Protein AF-Q0CJL5-F1 (afdb_monomer_lite)

InterPro domains:
  IPR007529 Zinc finger, HIT-type [PF04438] (256-285)
  IPR007529 Zinc finger, HIT-type [PS51083] (259-293)
  IPR023296 Glycosyl hydrolase, five-bladed beta-propeller domain superfamily [SSF75005] (36-235)
  IPR051639 Box C/D snoRNA [PTHR13483] (256-592)
  IPR057721 BCD1, alpha/beta domain [PF25790] (390-562)

Foldseek 3Di:
DPQLADPQLCQQFDWDFDWDAPVPPVDDTHTDGTDGGTRWDQWDWDQQPLVLKIKIKTWDADDDRDPHRHHDDDWIWIWIWIGNPVPDIDHIQTAGTNWAQWAKDAPADPVRSFQKMWIATFQRFIWIASHPNDNTDTQARQDPCVVPVQSGWHNWHWDAALLRKIKIKTQGQNCVVVVAQWQQGIFMWIASHSNDPIDDDPVRRDGGQKDQDPVRDIFGWSHFGNWDFDADPPRNRHGPDIDTPDTHGDDPPDCVQAQSQPSPHGFDDAQQDPRHTHNDPVSVVVCCVSVVNPSDHDLPDDDDPVRCPDPVNVVSVVCVVVVVVVVVVVVVVVCVVVVPPDPPDDPPPVVPPDDDDDDDDDDDDDDDDDDDDDDDDDDDDDVFVVLQVVQCVVLQFAEAEDDPPDPLNVLWPWTQDVVVRFTWFWEWEQEAVRDTDTDTDTQQDFQLRVVCVRPPDDPVVVVVVVVVPDDDDDDDDDDDDDDDDDDDDDDDDDDDDDDDDDDDDDDADDDPLKWKWWWAPDAPDPATETETDHRRDGNSRVRHNGYDYSGIYMYIHNDDPVRLVPPPPDRNHHYPVRSVVPDDDDDDDDDDDDDDDDDDDDDDDDDDDDDDDPVVVVVVVVCVVVDDDPPDDDDD

Organism: Aspergillus terreus (strain NIH 2624 / FGSC A1156) (NCBI:txid341663)

Secondary structure (DSSP, 8-state):
-TT---TTT-GGG--EEEEE-SS-TT---EEEEEEE-SS-EEEEEEEETTTTEEEEEEE-------SS--------EEEEEEESSSSS-PPPEEEEES----EEEE---SSS----EEEE-GGG-EEEESSTT---EEEE----TTT-GGG-EEEEEEEE-TTS-EEEEEEE-HHHHTT---SEEEEEEEESSTTS--B--GGGEEEESEEE-TTS-EEEEEEEEEEEEEEPTTTT--EEEEEEEEEEE--SS-TTTS-TTTSSS---EE-TTT--EESSHHHHHHHHHHTT------TT----HHHHSSHHHHHHHHHHHHHHHHHHHHHHHHHHHTT---------GGGGT-------------------------S---TTHHHHHHHHHHTT-EEEPPPTTSHHHHH---EEETTTTEEEEEEEEE-TTS-EEEEEEETTSBHHHHHHHHSPPPHHHHHHHHHTSPPP-----------------------------------PPPBTTBEEEEEE-S-SSSSPEEEEE-TTSBHHHHHTT-EEESS-EEEEESS-HHHHHH--SS-SSEEHHHHHHTS-S-----------------------------HHHHHHHHHHHHHS--------

pLDDT: mean 71.5, std 22.48, range [20.83, 97.31]

Structure (mmCIF, N/CA/C/O backbone):
data_AF-Q0CJL5-F1
#
_entry.id   AF-Q0CJL5-F1
#
loop_
_atom_site.group_PDB
_atom_site.id
_atom_site.type_symbol
_atom_site.label_atom_id
_atom_site.label_alt_id
_atom_site.label_comp_id
_atom_site.label_asym_id
_atom_site.label_entity_id
_atom_site.label_seq_id
_atom_site.pdbx_PDB_ins_code
_atom_site.Cartn_x
_atom_site.Cartn_y
_atom_site.Cartn_z
_atom_site.occupancy
_atom_site.B_iso_or_equiv
_atom_site.auth_seq_id
_atom_site.auth_comp_id
_atom_site.auth_asym_id
_atom_site.auth_atom_id
_atom_site.pdbx_PDB_model_num
ATOM 1 N N . MET A 1 1 ? -2.008 -8.808 5.522 1.00 45.69 1 MET A N 1
ATOM 2 C CA . MET A 1 1 ? -0.853 -8.377 6.354 1.00 45.69 1 MET A CA 1
ATOM 3 C C . MET A 1 1 ? -1.007 -9.098 7.677 1.00 45.69 1 MET A C 1
ATOM 5 O O . MET A 1 1 ? -1.570 -8.549 8.622 1.00 45.69 1 MET A O 1
ATOM 9 N N . ASP A 1 2 ? -0.585 -10.354 7.713 1.00 40.59 2 ASP A N 1
ATOM 10 C CA . ASP A 1 2 ? -1.147 -11.315 8.670 1.00 40.59 2 ASP A CA 1
ATOM 11 C C . ASP A 1 2 ? -0.341 -11.396 9.975 1.00 40.59 2 ASP A C 1
ATOM 13 O O . ASP A 1 2 ? -0.806 -11.956 10.961 1.00 40.59 2 ASP A O 1
ATOM 17 N N . HIS A 1 3 ? 0.804 -10.704 10.034 1.00 54.88 3 HIS A N 1
ATOM 18 C CA . HIS A 1 3 ? 1.710 -10.699 11.190 1.00 54.88 3 HIS A CA 1
ATOM 19 C C . HIS A 1 3 ? 1.765 -9.367 11.960 1.00 54.88 3 HIS A C 1
ATOM 21 O O . HIS A 1 3 ? 2.453 -9.271 12.970 1.00 54.88 3 HIS A O 1
ATOM 27 N N . GLY A 1 4 ? 1.059 -8.316 11.516 1.00 57.66 4 GLY A N 1
ATOM 28 C CA . GLY A 1 4 ? 0.970 -7.041 12.253 1.00 57.66 4 GLY A CA 1
ATOM 29 C C . GLY A 1 4 ? 2.300 -6.294 12.459 1.00 57.66 4 GLY A C 1
ATOM 30 O O . GLY A 1 4 ? 2.376 -5.392 13.294 1.00 57.66 4 GLY A O 1
ATOM 31 N N . CYS A 1 5 ? 3.353 -6.652 11.723 1.00 63.22 5 CYS A N 1
ATOM 32 C CA . CYS A 1 5 ? 4.668 -6.038 11.860 1.00 63.22 5 CYS A CA 1
ATOM 33 C C . CYS A 1 5 ? 4.695 -4.632 11.253 1.00 63.22 5 CYS A C 1
ATOM 35 O O . CYS A 1 5 ? 4.349 -4.434 10.091 1.00 63.22 5 CYS A O 1
ATOM 37 N N . GLY A 1 6 ? 5.145 -3.646 12.035 1.00 64.44 6 GLY A N 1
ATOM 38 C CA . GLY A 1 6 ? 5.397 -2.296 11.527 1.00 64.44 6 GLY A CA 1
ATOM 39 C C . GLY A 1 6 ? 6.605 -2.233 10.580 1.00 64.44 6 GLY A C 1
ATOM 40 O O . GLY A 1 6 ? 7.372 -3.190 10.453 1.00 64.44 6 GLY A O 1
ATOM 41 N N . LEU A 1 7 ? 6.842 -1.058 9.983 1.00 67.75 7 LEU A N 1
ATOM 42 C CA . LEU A 1 7 ? 7.965 -0.780 9.064 1.00 67.75 7 LEU A CA 1
ATOM 43 C C . LEU A 1 7 ? 9.369 -1.017 9.652 1.00 67.75 7 LEU A C 1
ATOM 45 O O . LEU A 1 7 ? 10.355 -0.923 8.932 1.00 67.75 7 LEU A O 1
ATOM 49 N N . SER A 1 8 ? 9.512 -1.295 10.945 1.00 65.81 8 SER A N 1
ATOM 50 C CA . SER A 1 8 ? 10.792 -1.706 11.527 1.00 65.81 8 SER A CA 1
ATOM 51 C C . SER A 1 8 ? 11.065 -3.198 11.322 1.00 65.81 8 SER A C 1
ATOM 53 O O . SER A 1 8 ? 12.213 -3.572 11.104 1.00 65.81 8 SER A O 1
ATOM 55 N N . GLY A 1 9 ? 10.029 -4.041 11.337 1.00 71.50 9 GLY A N 1
ATOM 56 C CA . GLY A 1 9 ? 10.121 -5.501 11.245 1.00 71.50 9 GLY A CA 1
ATOM 57 C C . GLY A 1 9 ? 9.630 -6.084 9.922 1.00 71.50 9 GLY A C 1
ATOM 58 O O . GLY A 1 9 ? 9.471 -7.288 9.842 1.00 71.50 9 GLY A O 1
ATOM 59 N N . TRP A 1 10 ? 9.364 -5.261 8.904 1.00 77.00 10 TRP A N 1
ATOM 60 C CA . TRP A 1 10 ? 8.686 -5.676 7.666 1.00 77.00 10 TRP A CA 1
ATOM 61 C C . TRP A 1 10 ? 9.456 -6.677 6.803 1.00 77.00 10 TRP A C 1
ATOM 63 O O . TRP A 1 10 ? 8.829 -7.449 6.089 1.00 77.00 10 TRP A O 1
ATOM 73 N N . ARG A 1 11 ? 10.796 -6.649 6.836 1.00 77.00 11 ARG A N 1
ATOM 74 C CA . ARG A 1 11 ? 11.643 -7.369 5.870 1.00 77.00 11 ARG A CA 1
ATOM 75 C C . ARG A 1 11 ? 11.265 -8.852 5.721 1.00 77.00 11 ARG A C 1
ATOM 77 O O . ARG A 1 11 ? 11.032 -9.264 4.593 1.00 77.00 11 ARG A O 1
ATOM 84 N N . PRO A 1 12 ? 11.135 -9.650 6.796 1.00 80.50 12 PRO A N 1
ATOM 85 C CA . PRO A 1 12 ? 10.733 -11.054 6.672 1.00 80.50 12 PRO A CA 1
ATOM 86 C C . PRO A 1 12 ? 9.325 -11.299 6.177 1.00 80.50 12 PRO A C 1
ATOM 88 O O . PRO A 1 12 ? 9.063 -12.348 5.603 1.00 80.50 12 PRO A O 1
ATOM 91 N N . PHE A 1 13 ? 8.454 -10.312 6.324 1.00 82.00 13 PHE A N 1
ATOM 92 C CA . PHE A 1 13 ? 7.032 -10.435 6.044 1.00 82.00 13 PHE A CA 1
ATOM 93 C C . PHE A 1 13 ? 6.619 -9.677 4.781 1.00 82.00 13 PHE A C 1
ATOM 95 O O . PHE A 1 13 ? 5.427 -9.472 4.564 1.00 82.00 13 PHE A O 1
ATOM 102 N N . SER A 1 14 ? 7.570 -9.217 3.960 1.00 85.94 14 SER A N 1
ATOM 103 C CA . SER A 1 14 ? 7.225 -8.583 2.691 1.00 85.94 14 SER A CA 1
ATOM 104 C C . SER A 1 14 ? 6.717 -9.628 1.706 1.00 85.94 14 SER A C 1
ATOM 106 O O . SER A 1 14 ? 7.331 -10.683 1.542 1.00 85.94 14 SER A O 1
ATOM 108 N N . THR A 1 15 ? 5.600 -9.326 1.058 1.00 88.38 15 THR A N 1
ATOM 109 C CA . THR A 1 15 ? 4.964 -10.214 0.089 1.00 88.38 15 THR A CA 1
ATOM 110 C C . THR A 1 15 ? 4.703 -9.471 -1.211 1.00 88.38 15 THR A C 1
ATOM 112 O O . THR A 1 15 ? 4.544 -8.246 -1.236 1.00 88.38 15 THR A O 1
ATOM 115 N N . VAL A 1 16 ? 4.649 -10.222 -2.305 1.00 91.25 16 VAL A N 1
ATOM 116 C CA . VAL A 1 16 ? 4.180 -9.729 -3.597 1.00 91.25 16 VAL A CA 1
ATOM 117 C C . VAL A 1 16 ? 2.760 -10.224 -3.797 1.00 91.25 16 VAL A C 1
ATOM 119 O O . VAL A 1 16 ? 2.504 -11.427 -3.840 1.00 91.25 16 VAL A O 1
ATOM 122 N N . ILE A 1 17 ? 1.835 -9.279 -3.934 1.00 92.56 17 ILE A N 1
ATOM 123 C CA . ILE A 1 17 ? 0.423 -9.552 -4.192 1.00 92.56 17 ILE A CA 1
ATOM 124 C C . ILE A 1 17 ? 0.040 -9.117 -5.603 1.00 92.56 17 ILE A C 1
ATOM 126 O O . ILE A 1 17 ? 0.628 -8.203 -6.182 1.00 92.56 17 ILE A O 1
ATOM 130 N N . ARG A 1 18 ? -0.999 -9.752 -6.131 1.00 92.69 18 ARG A N 1
ATOM 131 C CA . ARG A 1 18 ? -1.664 -9.400 -7.377 1.00 92.69 18 ARG A CA 1
ATOM 132 C C . ARG A 1 18 ? -3.019 -8.793 -7.050 1.00 92.69 18 ARG A C 1
ATOM 134 O O . ARG A 1 18 ? -3.823 -9.402 -6.341 1.00 92.69 18 ARG A O 1
ATOM 141 N N . ALA A 1 19 ? -3.274 -7.610 -7.591 1.00 92.38 19 ALA A N 1
ATOM 142 C CA . ALA A 1 19 ? -4.574 -6.959 -7.550 1.00 92.38 19 ALA A CA 1
ATOM 143 C C . ALA A 1 19 ? -5.069 -6.720 -8.982 1.00 92.38 19 ALA A C 1
ATOM 145 O O . ALA A 1 19 ? -4.272 -6.512 -9.894 1.00 92.38 19 ALA A O 1
ATOM 146 N N . GLU A 1 20 ? -6.380 -6.787 -9.188 1.00 93.00 20 GLU A N 1
ATOM 147 C CA . GLU A 1 20 ? -7.023 -6.633 -10.496 1.00 93.00 20 GLU A CA 1
ATOM 148 C C . GLU A 1 20 ? -7.969 -5.428 -10.479 1.00 93.00 20 GLU A C 1
ATOM 150 O O . GLU A 1 20 ? -8.647 -5.188 -9.483 1.00 93.00 20 GLU A O 1
ATOM 155 N N . SER A 1 21 ? -8.055 -4.694 -11.589 1.00 91.38 21 SER A N 1
ATOM 156 C CA . SER A 1 21 ? -9.087 -3.676 -11.803 1.00 91.38 21 SER A CA 1
ATOM 157 C C . SER A 1 21 ? -9.862 -3.963 -13.085 1.00 91.38 21 SER A C 1
ATOM 159 O O . SER A 1 21 ? -9.279 -4.354 -14.095 1.00 91.38 21 SER A O 1
ATOM 161 N N . ARG A 1 22 ? -11.185 -3.759 -13.049 1.00 89.69 22 ARG A N 1
ATOM 162 C CA . ARG A 1 22 ? -12.081 -3.907 -14.214 1.00 89.69 22 ARG A CA 1
ATOM 163 C C . ARG A 1 22 ? -12.378 -2.584 -14.922 1.00 89.69 22 ARG A C 1
ATOM 165 O O . ARG A 1 22 ? -12.936 -2.594 -16.010 1.00 89.69 22 ARG A O 1
ATOM 172 N N . THR A 1 23 ? -12.015 -1.463 -14.308 1.00 88.00 23 THR A N 1
ATOM 173 C CA . THR A 1 23 ? -12.278 -0.094 -14.784 1.00 88.00 23 THR A CA 1
ATOM 174 C C . THR A 1 23 ? -11.046 0.547 -15.430 1.00 88.00 23 THR A C 1
ATOM 176 O O . THR A 1 23 ? -11.072 1.723 -15.785 1.00 88.00 23 THR A O 1
ATOM 179 N N . GLY A 1 24 ? -9.971 -0.229 -15.610 1.00 85.31 24 GLY A N 1
ATOM 180 C CA . GLY A 1 24 ? -8.719 0.203 -16.227 1.00 85.31 24 GLY A CA 1
ATOM 181 C C . GLY A 1 24 ? -7.622 0.553 -15.210 1.00 85.31 24 GLY A C 1
ATOM 182 O O . GLY A 1 24 ? -7.770 0.304 -14.013 1.00 85.31 24 GLY A O 1
ATOM 183 N N . PRO A 1 25 ? -6.505 1.148 -15.665 1.00 83.19 25 PRO A N 1
ATOM 184 C CA . PRO A 1 25 ? -5.315 1.388 -14.839 1.00 83.19 25 PRO A CA 1
ATOM 185 C C . PRO A 1 25 ? -5.529 2.396 -13.696 1.00 83.19 25 PRO A C 1
ATOM 187 O O . PRO A 1 25 ? -4.727 2.467 -12.767 1.00 83.19 25 PRO A O 1
ATOM 190 N N . ARG A 1 26 ? -6.625 3.166 -13.716 1.00 82.31 26 ARG A N 1
ATOM 191 C CA . ARG A 1 26 ? -6.980 4.100 -12.634 1.00 82.31 26 ARG A CA 1
ATOM 192 C C . ARG A 1 26 ? -7.555 3.410 -11.394 1.00 82.31 26 ARG A C 1
ATOM 194 O O . ARG A 1 26 ? -7.706 4.059 -10.362 1.00 82.31 26 ARG A O 1
ATOM 201 N N . GLY A 1 27 ? -7.881 2.121 -11.474 1.00 86.06 27 GLY A N 1
ATOM 202 C CA . GLY A 1 27 ? -8.575 1.427 -10.397 1.00 86.06 27 GLY A CA 1
ATOM 203 C C . GLY A 1 27 ? -10.081 1.741 -10.355 1.00 86.06 27 GLY A C 1
ATOM 204 O O . GLY A 1 27 ? -10.611 2.364 -11.281 1.00 86.06 27 GLY A O 1
ATOM 205 N N . PRO A 1 28 ? -10.795 1.307 -9.299 1.00 90.25 28 PRO A N 1
ATOM 206 C CA . PRO A 1 28 ? -10.258 0.675 -8.094 1.00 90.25 28 PRO A CA 1
ATOM 207 C C . PRO A 1 28 ? -9.679 -0.718 -8.363 1.00 90.25 28 PRO A C 1
ATOM 209 O O . PRO A 1 28 ? -10.135 -1.435 -9.255 1.00 90.25 28 PRO A O 1
ATOM 212 N N . TYR A 1 29 ? -8.664 -1.087 -7.583 1.00 89.50 29 TYR A N 1
ATOM 213 C CA . TYR A 1 29 ? -8.045 -2.409 -7.615 1.00 89.50 29 TYR A CA 1
ATOM 214 C C . TYR A 1 29 ? -8.596 -3.270 -6.480 1.00 89.50 29 TYR A C 1
ATOM 216 O O . TYR A 1 29 ? -8.652 -2.839 -5.329 1.00 89.50 29 TYR A O 1
ATOM 224 N N . THR A 1 30 ? -8.970 -4.503 -6.795 1.00 92.75 30 THR A N 1
ATOM 225 C CA . THR A 1 30 ? -9.369 -5.519 -5.823 1.00 92.75 30 THR A CA 1
ATOM 226 C C . THR A 1 30 ? -8.252 -6.532 -5.658 1.00 92.75 30 THR A C 1
ATOM 228 O O . THR A 1 30 ? -7.686 -6.999 -6.649 1.00 92.75 30 THR A O 1
ATOM 231 N N . TRP A 1 31 ? -7.944 -6.891 -4.414 1.00 93.75 31 TRP A N 1
ATOM 232 C CA . TRP A 1 31 ? -7.005 -7.971 -4.122 1.00 93.75 31 TRP A CA 1
ATOM 233 C C . TRP A 1 31 ? -7.449 -9.266 -4.816 1.00 93.75 31 TRP A C 1
ATOM 235 O O . TRP A 1 31 ? -8.632 -9.602 -4.778 1.00 93.75 31 TRP A O 1
ATOM 245 N N . ALA A 1 32 ? -6.511 -9.973 -5.450 1.00 92.69 32 ALA A N 1
ATOM 246 C CA . ALA A 1 32 ? -6.804 -11.193 -6.195 1.00 92.69 32 ALA A CA 1
ATOM 247 C C . ALA A 1 32 ? -6.015 -12.410 -5.698 1.00 92.69 32 ALA A C 1
ATOM 249 O O . ALA A 1 32 ? -6.575 -13.501 -5.635 1.00 92.69 32 ALA A O 1
ATOM 250 N N . GLN A 1 33 ? -4.720 -12.258 -5.403 1.00 93.62 33 GLN A N 1
ATOM 251 C CA . GLN A 1 33 ? -3.853 -13.387 -5.051 1.00 93.62 33 GLN A CA 1
ATOM 252 C C . GLN A 1 33 ? -2.572 -12.922 -4.344 1.00 93.62 33 GLN A C 1
ATOM 254 O O . GLN A 1 33 ? -2.042 -11.861 -4.666 1.00 93.62 33 GLN A O 1
ATOM 259 N N . GLU A 1 34 ? -2.029 -13.736 -3.439 1.00 92.25 34 GLU A N 1
ATOM 260 C CA . GLU A 1 34 ? -0.633 -13.633 -2.995 1.00 92.25 34 GLU A CA 1
ATOM 261 C C . GLU A 1 34 ? 0.256 -14.504 -3.895 1.00 92.25 34 GLU A C 1
ATOM 263 O O . GLU A 1 34 ? -0.033 -15.684 -4.083 1.00 92.25 34 GLU A O 1
ATOM 268 N N . LEU A 1 35 ? 1.283 -13.910 -4.512 1.00 91.56 35 LEU A N 1
ATOM 269 C CA . LEU A 1 35 ? 2.142 -14.587 -5.492 1.00 91.56 35 LEU A CA 1
ATOM 270 C C . LEU A 1 35 ? 3.412 -15.142 -4.857 1.00 91.56 35 LEU A C 1
ATOM 272 O O . LEU A 1 35 ? 3.743 -16.302 -5.065 1.00 91.56 35 LEU A O 1
ATOM 276 N N . PHE A 1 36 ? 4.105 -14.304 -4.089 1.00 90.50 36 PHE A N 1
ATOM 277 C CA . PHE A 1 36 ? 5.333 -14.677 -3.398 1.00 90.50 36 PHE A CA 1
ATOM 278 C C . PHE A 1 36 ? 5.243 -14.191 -1.957 1.00 90.50 36 PHE A C 1
ATOM 280 O O . PHE A 1 36 ? 5.143 -12.983 -1.704 1.00 90.50 36 PHE A O 1
ATOM 287 N N . SER A 1 37 ? 5.252 -15.131 -1.019 1.00 84.56 37 SER A N 1
ATOM 288 C CA . SER A 1 37 ? 5.263 -14.856 0.416 1.00 84.56 37 SER A CA 1
ATOM 289 C C . SER A 1 37 ? 6.682 -14.545 0.885 1.00 84.56 37 SER A C 1
ATOM 291 O O . SER A 1 37 ? 7.636 -14.954 0.242 1.00 84.56 37 SER A O 1
ATOM 293 N N . THR A 1 38 ? 6.836 -13.878 2.028 1.00 84.19 38 THR A N 1
ATOM 294 C CA . THR A 1 38 ? 8.098 -13.742 2.792 1.00 84.19 38 THR A CA 1
ATOM 295 C C . THR A 1 38 ? 9.334 -13.199 2.040 1.00 84.19 38 THR A C 1
ATOM 297 O O . THR A 1 38 ? 9.923 -13.858 1.197 1.00 84.19 38 THR A O 1
ATOM 300 N N . PHE A 1 39 ? 9.804 -12.004 2.414 1.00 86.06 39 PHE A N 1
ATOM 301 C CA . PHE A 1 39 ? 10.979 -11.301 1.852 1.00 86.06 39 PHE A CA 1
ATOM 302 C C . PHE A 1 39 ? 10.972 -11.006 0.345 1.00 86.06 39 PHE A C 1
ATOM 304 O O . PHE A 1 39 ? 11.999 -10.641 -0.215 1.00 86.06 39 PHE A O 1
ATOM 311 N N . HIS A 1 40 ? 9.808 -10.989 -0.297 1.00 89.56 40 HIS A N 1
ATOM 312 C CA . HIS A 1 40 ? 9.678 -10.519 -1.677 1.00 89.56 40 HIS A CA 1
ATOM 313 C C . HIS A 1 40 ? 9.211 -9.064 -1.723 1.00 89.56 40 HIS A C 1
ATOM 315 O O . HIS A 1 40 ? 8.234 -8.705 -1.063 1.00 89.56 40 HIS A O 1
ATOM 321 N N . HIS A 1 41 ? 9.924 -8.194 -2.447 1.00 88.69 41 HIS A N 1
ATOM 322 C CA . HIS A 1 41 ? 9.569 -6.774 -2.547 1.00 88.69 41 HIS A CA 1
ATOM 323 C C . HIS A 1 41 ? 10.052 -6.103 -3.837 1.00 88.69 41 HIS A C 1
ATOM 325 O O . HIS A 1 41 ? 10.935 -6.599 -4.530 1.00 88.69 41 HIS A O 1
ATOM 331 N N . ASN A 1 42 ? 9.464 -4.939 -4.132 1.00 90.06 42 ASN A N 1
ATOM 332 C CA . ASN A 1 42 ? 9.738 -4.128 -5.322 1.00 90.06 42 ASN A CA 1
ATOM 333 C C . ASN A 1 42 ? 9.609 -4.911 -6.651 1.00 90.06 42 ASN A C 1
ATOM 335 O O . ASN A 1 42 ? 10.582 -5.008 -7.401 1.00 90.06 42 ASN A O 1
ATOM 339 N N . PRO A 1 43 ? 8.442 -5.529 -6.930 1.00 92.50 43 PRO A N 1
ATOM 340 C CA . PRO A 1 43 ? 8.244 -6.265 -8.168 1.00 92.50 43 PRO A CA 1
ATOM 341 C C . PRO A 1 43 ? 8.143 -5.322 -9.375 1.00 92.50 43 PRO A C 1
ATOM 343 O O . PRO A 1 43 ? 7.459 -4.291 -9.350 1.00 92.50 43 PRO A O 1
ATOM 346 N N . THR A 1 44 ? 8.773 -5.733 -10.470 1.00 91.75 44 THR A N 1
ATOM 347 C CA . THR A 1 44 ? 8.607 -5.162 -11.806 1.00 91.75 44 THR A CA 1
ATOM 348 C C . THR A 1 44 ? 8.260 -6.272 -12.787 1.00 91.75 44 THR A C 1
ATOM 350 O O . THR A 1 44 ? 8.872 -7.339 -12.759 1.00 91.75 44 THR A O 1
ATOM 353 N N . VAL A 1 45 ? 7.256 -6.049 -13.633 1.00 93.25 45 VAL A N 1
ATOM 354 C CA . VAL A 1 45 ? 6.770 -7.042 -14.598 1.00 93.25 45 VAL A CA 1
ATOM 355 C C . VAL A 1 45 ? 6.961 -6.502 -16.003 1.00 93.25 45 VAL A C 1
ATOM 357 O O . VAL A 1 45 ? 6.549 -5.385 -16.301 1.00 93.25 45 VAL A O 1
ATOM 360 N N . VAL A 1 46 ? 7.539 -7.320 -16.878 1.00 93.88 46 VAL A N 1
ATOM 361 C CA . VAL A 1 46 ? 7.693 -7.004 -18.297 1.00 93.88 46 VAL A CA 1
ATOM 362 C C . VAL A 1 46 ? 7.289 -8.198 -19.152 1.00 93.88 46 VAL A C 1
ATOM 364 O O . VAL A 1 46 ? 7.520 -9.350 -18.789 1.00 93.88 46 VAL A O 1
ATOM 367 N N . TRP A 1 47 ? 6.664 -7.941 -20.297 1.00 94.44 47 TRP A N 1
ATOM 368 C CA . TRP A 1 47 ? 6.404 -8.974 -21.296 1.00 94.44 47 TRP A CA 1
ATOM 369 C C . TRP A 1 47 ? 7.666 -9.216 -22.129 1.00 94.44 47 TRP A C 1
ATOM 371 O O . TRP A 1 47 ? 8.217 -8.264 -22.678 1.00 94.44 47 TRP A O 1
ATOM 381 N N . SER A 1 48 ? 8.110 -10.471 -22.258 1.00 95.06 48 SER A N 1
ATOM 382 C CA . SER A 1 48 ? 9.151 -10.866 -23.217 1.00 95.06 48 SER A CA 1
ATOM 383 C C . SER A 1 48 ? 8.499 -11.415 -24.489 1.00 95.06 48 SER A C 1
ATOM 385 O O . SER A 1 48 ? 7.977 -12.536 -24.474 1.00 95.06 48 SER A O 1
ATOM 387 N N . PRO A 1 49 ? 8.548 -10.688 -25.625 1.00 93.19 49 PRO A N 1
ATOM 388 C CA . PRO A 1 49 ? 8.021 -11.197 -26.889 1.00 93.19 49 PRO A CA 1
ATOM 389 C C . PRO A 1 49 ? 8.793 -12.412 -27.414 1.00 93.19 49 PRO A C 1
ATOM 391 O O . PRO A 1 49 ? 8.213 -13.256 -28.093 1.00 93.19 49 PRO A O 1
ATOM 394 N N . ALA A 1 50 ? 10.091 -12.505 -27.104 1.00 94.00 50 ALA A N 1
ATOM 395 C CA . ALA A 1 50 ? 10.936 -13.620 -27.520 1.00 94.00 50 ALA A CA 1
ATOM 396 C C . ALA A 1 50 ? 10.538 -14.926 -26.820 1.00 94.00 50 ALA A C 1
ATOM 398 O O . ALA A 1 50 ? 10.435 -15.965 -27.469 1.00 94.00 50 ALA A O 1
ATOM 399 N N . ASP A 1 51 ? 10.270 -14.858 -25.513 1.00 93.50 51 ASP A N 1
ATOM 400 C CA . ASP A 1 51 ? 9.935 -16.026 -24.689 1.00 93.50 51 ASP A CA 1
ATOM 401 C C . ASP A 1 51 ? 8.422 -16.282 -24.601 1.00 93.50 51 ASP A C 1
ATOM 403 O O . ASP A 1 51 ? 7.999 -17.345 -24.143 1.00 93.50 51 ASP A O 1
ATOM 407 N N . ARG A 1 52 ? 7.602 -15.321 -25.054 1.00 95.25 52 ARG A N 1
ATOM 408 C CA . ARG A 1 52 ? 6.130 -15.324 -24.982 1.00 95.25 52 ARG A CA 1
ATOM 409 C C . ARG A 1 52 ? 5.617 -15.528 -23.555 1.00 95.25 52 ARG A C 1
ATOM 411 O O . ARG A 1 52 ? 4.686 -16.302 -23.326 1.00 95.25 52 ARG A O 1
ATOM 418 N N . ARG A 1 53 ? 6.259 -14.859 -22.598 1.00 96.31 53 ARG A N 1
ATOM 419 C CA . ARG A 1 53 ? 5.954 -14.938 -21.165 1.00 96.31 53 ARG A CA 1
ATOM 420 C C . ARG A 1 53 ? 6.132 -13.578 -20.504 1.00 96.31 53 ARG A C 1
ATOM 422 O O . ARG A 1 53 ? 6.953 -12.766 -20.931 1.00 96.31 53 ARG A O 1
ATOM 429 N N . TYR A 1 54 ? 5.393 -13.367 -19.427 1.00 97.31 54 TYR A N 1
ATOM 430 C CA . TYR A 1 54 ? 5.635 -12.298 -18.474 1.00 97.31 54 TYR A CA 1
ATOM 431 C C . TYR A 1 54 ? 6.795 -12.682 -17.567 1.00 97.31 54 TYR A C 1
ATOM 433 O O . TYR A 1 54 ? 6.885 -13.818 -17.105 1.00 97.31 54 TYR A O 1
ATOM 441 N N . LEU A 1 55 ? 7.678 -11.727 -17.316 1.00 97.06 55 LEU A N 1
ATOM 442 C CA . LEU A 1 55 ? 8.844 -11.868 -16.464 1.00 97.06 55 LEU A CA 1
ATOM 443 C C . LEU A 1 55 ? 8.698 -10.887 -15.310 1.00 97.06 55 LEU A C 1
ATOM 445 O O . LEU A 1 55 ? 8.638 -9.678 -15.538 1.00 97.06 55 LEU A O 1
ATOM 449 N N . MET A 1 56 ? 8.645 -11.399 -14.086 1.00 96.44 56 MET A N 1
ATOM 450 C CA . MET A 1 56 ? 8.642 -10.580 -12.885 1.00 96.44 56 MET A CA 1
ATOM 451 C C . MET A 1 56 ? 10.016 -10.627 -12.248 1.00 96.44 56 MET A C 1
ATOM 453 O O . MET A 1 56 ? 10.477 -11.699 -11.868 1.00 96.44 56 MET A O 1
ATOM 457 N N . HIS A 1 57 ? 10.643 -9.465 -12.116 1.00 95.44 57 HIS A N 1
ATOM 458 C CA . HIS A 1 57 ? 11.867 -9.305 -11.346 1.00 95.44 57 HIS A CA 1
ATOM 459 C C . HIS A 1 57 ? 11.514 -8.653 -10.018 1.00 95.44 57 HIS A C 1
ATOM 461 O O . HIS A 1 57 ? 10.729 -7.708 -9.978 1.00 95.44 57 HIS A O 1
ATOM 467 N N . PHE A 1 58 ? 12.083 -9.145 -8.930 1.00 94.62 58 PHE A N 1
ATOM 468 C CA . PHE A 1 58 ? 11.839 -8.617 -7.593 1.00 94.62 58 PHE A CA 1
ATOM 469 C C . PHE A 1 58 ? 13.068 -8.815 -6.720 1.00 94.62 58 PHE A C 1
ATOM 471 O O . PHE A 1 58 ? 13.982 -9.573 -7.050 1.00 94.62 58 PHE A O 1
ATOM 478 N N . ILE A 1 59 ? 13.087 -8.111 -5.595 1.00 92.06 59 ILE A N 1
ATOM 479 C CA . ILE A 1 59 ? 14.113 -8.275 -4.579 1.00 92.06 59 ILE A CA 1
ATOM 480 C C . ILE A 1 59 ? 13.687 -9.398 -3.636 1.00 92.06 59 ILE A C 1
ATOM 482 O O . ILE A 1 59 ? 12.548 -9.402 -3.163 1.00 92.06 59 ILE A O 1
ATOM 486 N N . GLY A 1 60 ? 14.622 -10.292 -3.329 1.00 86.81 60 GLY A N 1
ATOM 487 C CA . GLY A 1 60 ? 14.453 -11.355 -2.345 1.00 86.81 60 GLY A CA 1
ATOM 488 C C . GLY A 1 60 ? 14.466 -12.764 -2.922 1.00 86.81 60 GLY A C 1
ATOM 489 O O . GLY A 1 60 ? 14.684 -12.974 -4.116 1.00 86.81 60 GLY A O 1
ATOM 490 N N . TYR A 1 61 ? 14.292 -13.722 -2.023 1.00 81.75 61 TYR A N 1
ATOM 491 C CA . TYR A 1 61 ? 14.190 -15.154 -2.280 1.00 81.75 61 TYR A CA 1
ATOM 492 C C . TYR A 1 61 ? 13.427 -15.800 -1.119 1.00 81.75 61 TYR A C 1
ATOM 494 O O . TYR A 1 61 ? 13.319 -15.200 -0.044 1.00 81.75 61 TYR A O 1
ATOM 502 N N . ASP A 1 62 ? 12.942 -17.021 -1.330 1.00 80.19 62 ASP A N 1
ATOM 503 C CA . ASP A 1 62 ? 12.184 -17.764 -0.326 1.00 80.19 62 ASP A CA 1
ATOM 504 C C . ASP A 1 62 ? 13.001 -18.005 0.948 1.00 80.19 62 ASP A C 1
ATOM 506 O O . ASP A 1 62 ? 14.154 -18.449 0.914 1.00 80.19 62 ASP A O 1
ATOM 510 N N . TRP A 1 63 ? 12.395 -17.719 2.098 1.00 79.44 63 TRP A N 1
ATOM 511 C CA . TRP A 1 63 ? 12.994 -18.005 3.395 1.00 79.44 63 TRP A CA 1
ATOM 512 C C . TRP A 1 63 ? 11.941 -18.232 4.470 1.00 79.44 63 TRP A C 1
ATOM 514 O O . TRP A 1 63 ? 10.820 -17.731 4.389 1.00 79.44 63 TRP A O 1
ATOM 524 N N . ASP A 1 64 ? 12.347 -18.926 5.526 1.00 79.94 64 ASP A N 1
ATOM 525 C CA . ASP A 1 64 ? 11.500 -19.121 6.691 1.00 79.94 64 ASP A CA 1
ATOM 526 C C . ASP A 1 64 ? 11.394 -17.812 7.481 1.00 79.94 64 ASP A C 1
ATOM 528 O O . ASP A 1 64 ? 12.379 -17.300 8.033 1.00 79.94 64 ASP A O 1
ATOM 532 N N . ALA A 1 65 ? 10.188 -17.246 7.513 1.00 74.25 65 ALA A N 1
ATOM 533 C CA . ALA A 1 65 ? 9.908 -16.065 8.311 1.00 74.25 65 ALA A CA 1
ATOM 534 C C . ALA A 1 65 ? 9.918 -16.409 9.816 1.00 74.25 65 ALA A C 1
ATOM 536 O O . ALA A 1 65 ? 9.443 -17.472 10.212 1.00 74.25 65 ALA A O 1
ATOM 537 N N . PRO A 1 66 ? 10.438 -15.516 10.679 1.00 77.19 66 PRO A N 1
ATOM 538 C CA . PRO A 1 66 ? 10.418 -15.710 12.123 1.00 77.19 66 PRO A CA 1
ATOM 539 C C . PRO A 1 66 ? 8.993 -15.601 12.689 1.00 77.19 66 PRO A C 1
ATOM 541 O O . PRO A 1 66 ? 8.180 -14.821 12.197 1.00 77.19 66 PRO A O 1
ATOM 544 N N . ASP A 1 67 ? 8.733 -16.285 13.807 1.00 74.38 67 ASP A N 1
ATOM 545 C CA . ASP A 1 67 ? 7.419 -16.287 14.483 1.00 74.38 67 ASP A CA 1
ATOM 546 C C . ASP A 1 67 ? 7.010 -14.926 15.077 1.00 74.38 67 ASP A C 1
ATOM 548 O O . ASP A 1 67 ? 5.865 -14.714 15.474 1.00 74.38 67 ASP A O 1
ATOM 552 N N . HIS A 1 68 ? 7.954 -13.993 15.188 1.00 73.19 68 HIS A N 1
ATOM 553 C CA . HIS A 1 68 ? 7.760 -12.688 15.805 1.00 73.19 68 HIS A CA 1
ATOM 554 C C . HIS A 1 68 ? 8.367 -11.580 14.940 1.00 73.19 68 HIS A C 1
ATOM 556 O O . HIS A 1 68 ? 9.324 -11.794 14.195 1.00 73.19 68 HIS A O 1
ATOM 562 N N . CYS A 1 69 ? 7.807 -10.373 15.051 1.00 71.75 69 CYS A N 1
ATOM 563 C CA . CYS A 1 69 ? 8.192 -9.209 14.255 1.00 71.75 69 CYS A CA 1
ATOM 564 C C . CYS A 1 69 ? 9.614 -8.714 14.561 1.00 71.75 69 CYS A C 1
ATOM 566 O O . CYS A 1 69 ? 9.799 -7.727 15.275 1.00 71.75 69 CYS A O 1
ATOM 568 N N . THR A 1 70 ? 10.615 -9.358 13.967 1.00 73.00 70 THR A N 1
ATOM 569 C CA . THR A 1 70 ? 12.026 -8.985 14.083 1.00 73.00 70 THR A CA 1
ATOM 570 C C . THR A 1 70 ? 12.592 -8.656 12.712 1.00 73.00 70 THR A C 1
ATOM 572 O O . THR A 1 70 ? 12.474 -9.430 11.768 1.00 73.00 70 THR A O 1
ATOM 575 N N . SER A 1 71 ? 13.243 -7.499 12.591 1.00 75.94 71 SER A N 1
ATOM 576 C CA . SER A 1 71 ? 13.963 -7.143 11.368 1.00 75.94 71 SER A CA 1
ATOM 577 C C . SER A 1 71 ? 15.215 -7.998 11.239 1.00 75.94 71 SER A C 1
ATOM 579 O O . SER A 1 71 ? 16.159 -7.830 12.011 1.00 75.94 71 SER A O 1
ATOM 581 N N . ILE A 1 72 ? 15.251 -8.890 10.254 1.00 76.56 72 ILE A N 1
ATOM 582 C CA . ILE A 1 72 ? 16.449 -9.671 9.948 1.00 76.56 72 ILE A CA 1
ATOM 583 C C . ILE A 1 72 ? 17.116 -9.058 8.719 1.00 76.56 72 ILE A C 1
ATOM 585 O O . ILE A 1 72 ? 16.519 -8.927 7.644 1.00 76.56 72 ILE A O 1
ATOM 589 N N . LYS A 1 73 ? 18.376 -8.640 8.876 1.00 74.62 73 LYS A N 1
ATOM 590 C CA . LYS A 1 73 ? 19.157 -8.120 7.757 1.00 74.62 73 LYS A CA 1
ATOM 591 C C . LYS A 1 73 ? 19.837 -9.260 7.008 1.00 74.62 73 LYS A C 1
ATOM 593 O O . LYS A 1 73 ? 20.721 -9.911 7.546 1.00 74.62 73 LYS A O 1
ATOM 598 N N . ARG A 1 74 ? 19.446 -9.453 5.750 1.00 75.12 74 ARG A N 1
ATOM 599 C CA . ARG A 1 74 ? 20.182 -10.245 4.761 1.00 75.12 74 ARG A CA 1
ATOM 600 C C . ARG A 1 74 ? 20.579 -9.392 3.561 1.00 75.12 74 ARG A C 1
ATOM 602 O O . ARG A 1 74 ? 20.045 -8.288 3.379 1.00 75.12 74 ARG A O 1
ATOM 609 N N . ASN A 1 75 ? 21.519 -9.929 2.790 1.00 82.69 75 ASN A N 1
ATOM 610 C CA . ASN A 1 75 ? 21.927 -9.397 1.500 1.00 82.69 75 ASN A CA 1
ATOM 611 C C . ASN A 1 75 ? 20.717 -9.350 0.565 1.00 82.69 75 ASN A C 1
ATOM 613 O O . ASN A 1 75 ? 19.947 -10.309 0.501 1.00 82.69 75 ASN A O 1
ATOM 617 N N . ASN A 1 76 ? 20.551 -8.231 -0.137 1.00 85.62 76 ASN A N 1
ATOM 618 C CA . ASN A 1 76 ? 19.542 -8.128 -1.182 1.00 85.62 76 ASN A CA 1
ATOM 619 C C . ASN A 1 76 ? 19.981 -8.971 -2.379 1.00 85.62 76 ASN A C 1
ATOM 621 O O . ASN A 1 76 ? 21.163 -8.998 -2.723 1.00 85.62 76 ASN A O 1
ATOM 625 N N . SER A 1 77 ? 19.030 -9.639 -3.011 1.00 91.19 77 SER A N 1
ATOM 626 C CA . SER A 1 77 ? 19.230 -10.320 -4.282 1.00 91.19 77 SER A CA 1
ATOM 627 C C . SER A 1 77 ? 18.123 -9.917 -5.235 1.00 91.19 77 SER A C 1
ATOM 629 O O . SER A 1 77 ? 17.005 -9.669 -4.791 1.00 91.19 77 SER A O 1
ATOM 631 N N . ILE A 1 78 ? 18.419 -9.881 -6.528 1.00 94.25 78 ILE A N 1
ATOM 632 C CA . ILE A 1 78 ? 17.395 -9.775 -7.566 1.00 94.25 78 ILE A CA 1
ATOM 633 C C . ILE A 1 78 ? 17.125 -11.177 -8.090 1.00 94.25 78 ILE A C 1
ATOM 635 O O . ILE A 1 78 ? 18.057 -11.872 -8.502 1.00 94.25 78 ILE A O 1
ATOM 639 N N . SER A 1 79 ? 15.854 -11.553 -8.102 1.00 94.62 79 SER A N 1
ATOM 640 C CA . SER A 1 79 ? 15.365 -12.833 -8.605 1.00 94.62 79 SER A CA 1
ATOM 641 C C . SER A 1 79 ? 14.343 -12.600 -9.713 1.00 94.62 79 SER A C 1
ATOM 643 O O . SER A 1 79 ? 13.728 -11.532 -9.778 1.00 94.62 79 SER A O 1
ATOM 645 N N . VAL A 1 80 ? 14.171 -13.589 -10.589 1.00 95.75 80 VAL A N 1
ATOM 646 C CA . VAL A 1 80 ? 13.173 -13.570 -11.662 1.00 95.75 80 VAL A CA 1
ATOM 647 C C . VAL A 1 80 ? 12.248 -14.775 -11.573 1.00 95.75 80 VAL A C 1
ATOM 649 O O . VAL A 1 80 ? 12.693 -15.896 -11.340 1.00 95.75 80 VAL A O 1
ATOM 652 N N . SER A 1 81 ? 10.964 -14.550 -11.816 1.00 96.25 81 SER A N 1
ATOM 653 C CA . SER A 1 81 ? 9.978 -15.596 -12.071 1.00 96.25 81 SER A CA 1
ATOM 654 C C . SER A 1 81 ? 9.256 -15.323 -13.390 1.00 96.25 81 SER A C 1
ATOM 656 O O . SER A 1 81 ? 9.150 -14.176 -13.831 1.00 96.25 81 SER A O 1
ATOM 658 N N . SER A 1 82 ? 8.778 -16.378 -14.050 1.00 97.00 82 SER A N 1
ATOM 659 C CA . SER A 1 82 ? 8.088 -16.289 -15.335 1.00 97.00 82 SER A CA 1
ATOM 660 C C . SER A 1 82 ? 6.654 -16.796 -15.241 1.00 97.00 82 SER A C 1
ATOM 662 O O . SER A 1 82 ? 6.371 -17.749 -14.518 1.00 97.00 82 SER A O 1
ATOM 664 N N . SER A 1 83 ? 5.759 -16.188 -16.013 1.00 97.19 83 SER A N 1
ATOM 665 C CA . SER A 1 83 ? 4.353 -16.575 -16.087 1.00 97.19 83 SER A CA 1
ATOM 666 C C . SER A 1 83 ? 3.827 -16.486 -17.521 1.00 97.19 83 SER A C 1
ATOM 668 O O . SER A 1 83 ? 4.117 -15.512 -18.216 1.00 97.19 83 SER A O 1
ATOM 670 N N . PRO A 1 84 ? 3.045 -17.467 -18.001 1.00 96.00 84 PRO A N 1
ATOM 671 C CA . PRO A 1 84 ? 2.375 -17.364 -19.293 1.00 96.00 84 PRO A CA 1
ATOM 672 C C . PRO A 1 84 ? 1.122 -16.470 -19.254 1.00 96.00 84 PRO A C 1
ATOM 674 O O . PRO A 1 84 ? 0.707 -15.983 -20.300 1.00 96.00 84 PRO A O 1
ATOM 677 N N . ASP A 1 85 ? 0.517 -16.257 -18.081 1.00 93.12 85 ASP A N 1
ATOM 678 C CA . ASP A 1 85 ? -0.857 -15.747 -17.942 1.00 93.12 85 ASP A CA 1
ATOM 679 C C . ASP A 1 85 ? -1.059 -14.732 -16.797 1.00 93.12 85 ASP A C 1
ATOM 681 O O . ASP A 1 85 ? -2.193 -14.354 -16.502 1.00 93.12 85 ASP A O 1
ATOM 685 N N . LEU A 1 86 ? 0.028 -14.299 -16.145 1.00 92.62 86 LEU A N 1
ATOM 686 C CA . LEU A 1 86 ? 0.060 -13.443 -14.947 1.00 92.62 86 LEU A CA 1
ATOM 687 C C . LEU A 1 86 ? -0.548 -14.065 -13.677 1.00 92.62 86 LEU A C 1
ATOM 689 O O . LEU A 1 86 ? -0.594 -13.394 -12.642 1.00 92.62 86 LEU A O 1
ATOM 693 N N . ARG A 1 87 ? -0.997 -15.324 -13.717 1.00 92.25 87 ARG A N 1
ATOM 694 C CA . ARG A 1 87 ? -1.659 -16.016 -12.596 1.00 92.25 87 ARG A CA 1
ATOM 695 C C . ARG A 1 87 ? -0.787 -17.131 -12.037 1.00 92.25 87 ARG A C 1
ATOM 697 O O . ARG A 1 87 ? -0.618 -17.227 -10.823 1.00 92.25 87 ARG A O 1
ATOM 704 N N . SER A 1 88 ? -0.207 -17.939 -12.916 1.00 94.00 88 SER A N 1
ATOM 705 C CA . SER A 1 88 ? 0.686 -19.036 -12.556 1.00 94.00 88 SER A CA 1
ATOM 706 C C . SER A 1 88 ? 2.134 -18.626 -12.780 1.00 94.00 88 SER A C 1
ATOM 708 O O . SER A 1 88 ? 2.520 -18.297 -13.902 1.00 94.00 88 SER A O 1
ATOM 710 N N . TRP A 1 89 ? 2.933 -18.647 -11.717 1.00 94.94 89 TRP A N 1
ATOM 711 C CA . TRP A 1 89 ? 4.328 -18.213 -11.722 1.00 94.94 89 TRP A CA 1
ATOM 712 C C . TRP A 1 89 ? 5.261 -19.395 -11.456 1.00 94.94 89 TRP A C 1
ATOM 714 O O . TRP A 1 89 ? 4.915 -20.298 -10.699 1.00 94.94 89 TRP A O 1
ATOM 724 N N . SER A 1 90 ? 6.420 -19.408 -12.113 1.00 95.19 90 SER A N 1
ATOM 725 C CA . SER A 1 90 ? 7.465 -20.411 -11.889 1.00 95.19 90 SER A CA 1
ATOM 726 C C . SER A 1 90 ? 8.254 -20.138 -10.608 1.00 95.19 90 SER A C 1
ATOM 728 O O . SER A 1 90 ? 8.249 -19.012 -10.104 1.00 95.19 90 SER A O 1
ATOM 730 N N . ASP A 1 91 ? 9.027 -21.122 -10.154 1.00 92.81 91 ASP A N 1
ATOM 731 C CA . ASP A 1 91 ? 9.940 -20.923 -9.028 1.00 92.81 91 ASP A CA 1
ATOM 732 C C . ASP A 1 91 ? 10.937 -19.779 -9.314 1.00 92.81 91 ASP A C 1
ATOM 734 O O . ASP A 1 91 ? 11.440 -19.664 -10.446 1.00 92.81 91 ASP A O 1
ATOM 738 N N . PRO A 1 92 ? 11.211 -18.904 -8.328 1.00 92.81 92 PRO A N 1
ATOM 739 C CA . PRO A 1 92 ? 12.152 -17.805 -8.490 1.00 92.81 92 PRO A CA 1
ATOM 740 C C . PRO A 1 92 ? 13.574 -18.295 -8.778 1.00 92.81 92 PRO A C 1
ATOM 742 O O . PRO A 1 92 ? 14.118 -19.150 -8.085 1.00 92.81 92 PRO A O 1
ATOM 745 N N . THR A 1 93 ? 14.221 -17.698 -9.776 1.00 93.25 93 THR A N 1
ATOM 746 C CA . THR A 1 93 ? 15.646 -17.902 -10.062 1.00 93.25 93 THR A CA 1
ATOM 747 C C . THR A 1 93 ? 16.439 -16.671 -9.639 1.00 93.25 93 THR A C 1
ATOM 749 O O . THR A 1 93 ? 16.200 -15.578 -10.151 1.00 93.25 93 THR A O 1
ATOM 752 N N . THR A 1 94 ? 17.403 -16.835 -8.732 1.00 93.38 94 THR A N 1
ATOM 753 C CA . THR A 1 94 ? 18.294 -15.750 -8.293 1.00 93.38 94 THR A CA 1
ATOM 754 C C . THR A 1 94 ? 19.262 -15.351 -9.409 1.00 93.38 94 THR A C 1
ATOM 756 O O . THR A 1 94 ? 19.990 -16.193 -9.930 1.00 93.38 94 THR A O 1
ATOM 759 N N . LEU A 1 95 ? 19.304 -14.060 -9.749 1.00 93.81 95 LEU A N 1
ATOM 760 C CA . LEU A 1 95 ? 20.124 -13.515 -10.837 1.00 93.81 95 LEU A CA 1
ATOM 761 C C . LEU A 1 95 ? 21.364 -12.769 -10.335 1.00 93.81 95 LEU A C 1
ATOM 763 O O . LEU A 1 95 ? 22.469 -13.008 -10.816 1.00 93.81 95 LEU A O 1
ATOM 767 N N . LEU A 1 96 ? 21.181 -11.850 -9.383 1.00 93.56 96 LEU A N 1
ATOM 768 C CA . LEU A 1 96 ? 22.237 -10.981 -8.854 1.00 93.56 96 LEU A CA 1
ATOM 769 C C . LEU A 1 96 ? 22.185 -10.957 -7.324 1.00 93.56 96 LEU A C 1
ATOM 771 O O . LEU A 1 96 ? 21.105 -10.932 -6.738 1.00 93.56 96 LEU A O 1
ATOM 775 N N . VAL A 1 97 ? 23.351 -10.916 -6.676 1.00 90.56 97 VAL A N 1
ATOM 776 C CA . VAL A 1 97 ? 23.500 -10.839 -5.212 1.00 90.56 97 VAL A CA 1
ATOM 777 C C . VAL A 1 97 ? 24.149 -9.508 -4.844 1.00 90.56 97 VAL A C 1
ATOM 779 O O . VAL A 1 97 ? 25.046 -9.050 -5.543 1.00 90.56 97 VAL A O 1
ATOM 782 N N . ASN A 1 98 ? 23.719 -8.905 -3.735 1.00 89.06 98 ASN A N 1
ATOM 783 C CA . ASN A 1 98 ? 24.096 -7.560 -3.279 1.00 89.06 98 ASN A CA 1
ATOM 784 C C . ASN A 1 98 ? 23.672 -6.435 -4.231 1.00 89.06 98 ASN A C 1
ATOM 786 O O . ASN A 1 98 ? 24.275 -5.366 -4.241 1.00 89.06 98 ASN A O 1
ATOM 790 N N . VAL A 1 99 ? 22.617 -6.673 -5.006 1.00 89.50 99 VAL A N 1
ATOM 791 C CA . VAL A 1 99 ? 22.039 -5.703 -5.938 1.00 89.50 99 VAL A CA 1
ATOM 792 C C . VAL A 1 99 ? 20.538 -5.596 -5.666 1.00 89.50 99 VAL A C 1
ATOM 794 O O . VAL A 1 99 ? 19.925 -6.535 -5.155 1.00 89.50 99 VAL A O 1
ATOM 797 N N . THR A 1 100 ? 19.950 -4.432 -5.939 1.00 91.38 100 THR A N 1
ATOM 798 C CA . THR A 1 100 ? 18.565 -4.104 -5.582 1.00 91.38 100 THR A CA 1
ATOM 799 C C . THR A 1 100 ? 17.903 -3.218 -6.641 1.00 91.38 100 THR A C 1
ATOM 801 O O . THR A 1 100 ? 18.567 -2.725 -7.551 1.00 91.38 100 THR A O 1
ATOM 804 N N . ASN A 1 101 ? 16.591 -3.024 -6.500 1.00 92.06 101 ASN A N 1
ATOM 805 C CA . ASN A 1 101 ? 15.738 -2.140 -7.302 1.00 92.06 101 ASN A CA 1
ATOM 806 C C . ASN A 1 101 ? 15.741 -2.525 -8.795 1.00 92.06 101 ASN A C 1
ATOM 808 O O . ASN A 1 101 ? 16.241 -1.767 -9.626 1.00 92.06 101 ASN A O 1
ATOM 812 N N . PRO A 1 102 ? 15.238 -3.730 -9.129 1.00 94.62 102 PRO A N 1
ATOM 813 C CA . PRO A 1 102 ? 15.296 -4.252 -10.486 1.00 94.62 102 PRO A CA 1
ATOM 814 C C . PRO A 1 102 ? 14.390 -3.476 -11.445 1.00 94.62 102 PRO A C 1
ATOM 816 O O . PRO A 1 102 ? 13.229 -3.207 -11.145 1.00 94.62 102 PRO A O 1
ATOM 819 N N . ALA A 1 103 ? 14.901 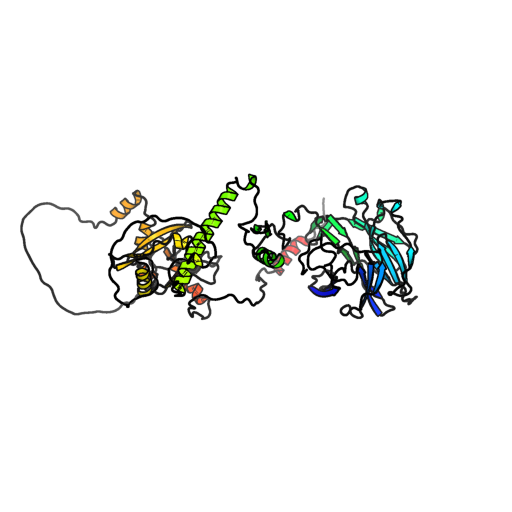-3.224 -12.647 1.00 94.75 103 ALA A N 1
ATOM 820 C CA . ALA A 1 103 ? 14.179 -2.626 -13.760 1.00 94.75 103 ALA A CA 1
ATOM 821 C C . ALA A 1 103 ? 14.596 -3.301 -15.068 1.00 94.75 103 ALA A C 1
ATOM 823 O O . ALA A 1 103 ? 15.595 -2.946 -15.696 1.00 94.75 103 ALA A O 1
ATOM 824 N N . ALA A 1 104 ? 13.853 -4.337 -15.447 1.00 94.75 104 ALA A N 1
ATOM 825 C CA . ALA A 1 104 ? 14.175 -5.152 -16.608 1.00 94.75 104 ALA A CA 1
ATOM 826 C C . ALA A 1 104 ? 13.515 -4.621 -17.884 1.00 94.75 104 ALA A C 1
ATOM 828 O O . ALA A 1 104 ? 12.360 -4.197 -17.863 1.00 94.75 104 ALA A O 1
ATOM 829 N N . TRP A 1 105 ? 14.224 -4.722 -19.008 1.00 95.25 105 TRP A N 1
ATOM 830 C CA . TRP A 1 105 ? 13.687 -4.385 -20.322 1.00 95.25 105 TRP A CA 1
ATOM 831 C C . TRP A 1 105 ? 14.227 -5.324 -21.417 1.00 95.25 105 TRP A C 1
ATOM 833 O O . TRP A 1 105 ? 15.445 -5.502 -21.519 1.00 95.25 105 TRP A O 1
ATOM 843 N N . PRO A 1 106 ? 13.366 -5.921 -22.262 1.00 95.12 106 PRO A N 1
ATOM 844 C CA . PRO A 1 106 ? 13.802 -6.763 -23.374 1.00 95.12 106 PRO A CA 1
ATOM 845 C C . PRO A 1 106 ? 14.429 -5.941 -24.505 1.00 95.12 106 PRO A C 1
ATOM 847 O O . PRO A 1 106 ? 13.896 -4.914 -24.925 1.00 95.12 106 PRO A O 1
ATOM 850 N N . LEU A 1 107 ? 15.534 -6.430 -25.074 1.00 94.94 107 LEU A N 1
ATOM 851 C CA . LEU A 1 107 ? 16.168 -5.810 -26.249 1.00 94.94 107 LEU A CA 1
ATOM 852 C C . LEU A 1 107 ? 15.444 -6.116 -27.567 1.00 94.94 107 LEU A C 1
ATOM 854 O O . LEU A 1 107 ? 15.764 -5.529 -28.606 1.00 94.94 107 LEU A O 1
ATOM 858 N N . TRP A 1 108 ? 14.442 -6.993 -27.517 1.00 94.00 108 TRP A N 1
ATOM 859 C CA . TRP A 1 108 ? 13.636 -7.413 -28.653 1.00 94.00 108 TRP A CA 1
ATOM 860 C C . TRP A 1 108 ? 13.081 -6.232 -29.469 1.00 94.00 108 TRP A C 1
ATOM 862 O O . TRP A 1 108 ? 12.607 -5.227 -28.933 1.00 94.00 108 TRP A O 1
ATOM 872 N N . THR A 1 109 ? 13.113 -6.367 -30.793 1.00 90.31 109 THR A N 1
ATOM 873 C CA . THR A 1 109 ? 12.391 -5.518 -31.756 1.00 90.31 109 THR A CA 1
ATOM 874 C C . THR A 1 109 ? 11.782 -6.396 -32.850 1.00 90.31 109 THR A C 1
ATOM 876 O O . THR A 1 109 ? 12.258 -7.515 -33.070 1.00 90.31 109 THR A O 1
ATOM 879 N N . PRO A 1 110 ? 10.791 -5.895 -33.610 1.00 88.12 110 PRO A N 1
ATOM 880 C CA . PRO A 1 110 ? 10.290 -6.602 -34.787 1.00 88.12 110 PRO A CA 1
ATOM 881 C C . PRO A 1 110 ? 11.393 -6.954 -35.801 1.00 88.12 110 PRO A C 1
ATOM 883 O O . PRO A 1 110 ? 11.332 -8.021 -36.413 1.00 88.12 110 PRO A O 1
ATOM 886 N N . GLN A 1 111 ? 12.403 -6.084 -35.943 1.00 89.56 111 GLN A N 1
ATOM 887 C CA . GLN A 1 111 ? 13.554 -6.239 -36.841 1.00 89.56 111 GLN A CA 1
ATOM 888 C C . GLN A 1 111 ? 14.646 -7.154 -36.263 1.00 89.56 111 GLN A C 1
ATOM 890 O O . GLN A 1 111 ? 15.308 -7.869 -37.008 1.00 89.56 111 GLN A O 1
ATOM 895 N N . HIS A 1 112 ? 14.825 -7.154 -34.941 1.00 89.88 112 HIS A N 1
ATOM 896 C CA . HIS A 1 112 ? 15.834 -7.928 -34.222 1.00 89.88 112 HIS A CA 1
ATOM 897 C C . HIS A 1 112 ? 15.184 -8.703 -33.070 1.00 89.88 112 HIS A C 1
ATOM 899 O O . HIS A 1 112 ? 15.066 -8.224 -31.936 1.00 89.88 112 HIS A O 1
ATOM 905 N N . ARG A 1 113 ? 14.740 -9.925 -33.384 1.00 92.31 113 ARG A N 1
ATOM 906 C CA . ARG A 1 113 ? 13.998 -10.813 -32.478 1.00 92.31 113 ARG A CA 1
ATOM 907 C C . ARG A 1 113 ? 14.932 -11.569 -31.525 1.00 92.31 113 ARG A C 1
ATOM 909 O O . ARG A 1 113 ? 15.040 -12.789 -31.598 1.00 92.31 113 ARG A O 1
ATOM 916 N N . THR A 1 114 ? 15.624 -10.838 -30.657 1.00 94.75 114 THR A N 1
ATOM 917 C CA . THR A 1 114 ? 16.542 -11.406 -29.656 1.00 94.75 114 THR A CA 1
ATOM 918 C C . THR A 1 114 ? 15.835 -11.693 -28.319 1.00 94.75 114 THR A C 1
ATOM 920 O O . THR A 1 114 ? 14.944 -10.925 -27.947 1.00 94.75 114 THR A O 1
ATOM 923 N N . PRO A 1 115 ? 16.211 -12.765 -27.590 1.00 94.44 115 PRO A N 1
ATOM 924 C CA . PRO A 1 115 ? 15.812 -12.998 -26.197 1.00 94.44 115 PRO A CA 1
ATOM 925 C C . PRO A 1 115 ? 16.679 -12.239 -25.176 1.00 94.44 115 PRO A C 1
ATOM 927 O O . PRO A 1 115 ? 16.555 -12.458 -23.972 1.00 94.44 115 PRO A O 1
ATOM 930 N N . GLU A 1 116 ? 17.593 -11.386 -25.640 1.00 96.19 116 GLU A N 1
ATOM 931 C CA . GLU A 1 116 ? 18.447 -10.592 -24.763 1.00 96.19 116 GLU A CA 1
ATOM 932 C C . GLU A 1 116 ? 17.656 -9.613 -23.892 1.00 96.19 116 GLU A C 1
ATOM 934 O O . GLU A 1 116 ? 16.662 -9.009 -24.311 1.00 96.19 116 GLU A O 1
ATOM 939 N N . MET A 1 117 ? 18.167 -9.416 -22.681 1.00 95.56 117 MET A N 1
ATOM 940 C CA . MET A 1 117 ? 17.559 -8.596 -21.645 1.00 95.56 117 MET A CA 1
ATOM 941 C C . MET A 1 117 ? 18.576 -7.605 -21.094 1.00 95.56 117 MET A C 1
ATOM 943 O O . MET A 1 117 ? 19.735 -7.949 -20.851 1.00 95.56 117 MET A O 1
ATOM 947 N N . LEU A 1 118 ? 18.102 -6.393 -20.826 1.00 96.69 118 LEU A N 1
ATOM 948 C CA . LEU A 1 118 ? 18.757 -5.472 -19.912 1.00 96.69 118 LEU A CA 1
ATOM 949 C C . LEU A 1 118 ? 18.089 -5.568 -18.546 1.00 96.69 118 LEU A C 1
ATOM 951 O O . LEU A 1 118 ? 16.868 -5.696 -18.446 1.00 96.69 118 LEU A O 1
ATOM 955 N N . LEU A 1 119 ? 18.895 -5.487 -17.498 1.00 96.19 119 LEU A N 1
ATOM 956 C CA . LEU A 1 119 ? 18.449 -5.356 -16.122 1.00 96.19 119 LEU A CA 1
ATOM 957 C C . LEU A 1 119 ? 19.159 -4.149 -15.525 1.00 96.19 119 LEU A C 1
ATOM 959 O O . LEU A 1 119 ? 20.348 -4.210 -15.217 1.00 96.19 119 LEU A O 1
ATOM 963 N N . ALA A 1 120 ? 18.429 -3.047 -15.402 1.00 94.50 120 ALA A N 1
ATOM 964 C CA . ALA A 1 120 ? 18.894 -1.905 -14.645 1.00 94.50 120 ALA A CA 1
ATOM 965 C C . ALA A 1 120 ? 18.614 -2.096 -13.152 1.00 94.50 120 ALA A C 1
ATOM 967 O O . ALA A 1 120 ? 17.656 -2.770 -12.769 1.00 94.50 120 ALA A O 1
ATOM 968 N N . THR A 1 121 ? 19.473 -1.526 -12.317 1.00 92.62 121 THR A N 1
ATOM 969 C CA . THR A 1 121 ? 19.431 -1.695 -10.860 1.00 92.62 121 THR A CA 1
ATOM 970 C C . THR A 1 121 ? 19.682 -0.368 -10.152 1.00 92.62 121 THR A C 1
ATOM 972 O O . THR A 1 121 ? 19.845 0.665 -10.802 1.00 92.62 121 THR A O 1
ATOM 975 N N . GLU A 1 122 ? 19.766 -0.382 -8.818 1.00 87.12 122 GLU A N 1
ATOM 976 C CA . GLU A 1 122 ? 20.235 0.764 -8.024 1.00 87.12 122 GLU A CA 1
ATOM 977 C C . GLU A 1 122 ? 21.438 1.459 -8.686 1.00 87.12 122 GLU A C 1
ATOM 979 O O . GLU A 1 122 ? 22.284 0.796 -9.298 1.00 87.12 122 GLU A O 1
ATOM 984 N N . LYS A 1 123 ? 21.516 2.792 -8.558 1.00 83.12 123 LYS A N 1
ATOM 985 C CA . LYS A 1 123 ? 22.539 3.640 -9.198 1.00 83.12 123 LYS A CA 1
ATOM 986 C C . LYS A 1 123 ? 22.436 3.723 -10.726 1.00 83.12 123 LYS A C 1
ATOM 988 O O . LYS A 1 123 ? 23.301 4.311 -11.369 1.00 83.12 123 LYS A O 1
ATOM 993 N N . ASN A 1 124 ? 21.367 3.169 -11.298 1.00 87.19 124 ASN A N 1
ATOM 994 C CA . ASN A 1 124 ? 21.131 3.034 -12.736 1.00 87.19 124 ASN A CA 1
ATOM 995 C C . ASN A 1 124 ? 22.146 2.124 -13.437 1.00 87.19 124 ASN A C 1
ATOM 997 O O . ASN A 1 124 ? 22.301 2.205 -14.653 1.00 87.19 124 ASN A O 1
ATOM 1001 N N . ASN A 1 125 ? 22.828 1.251 -12.692 1.00 91.38 125 ASN A N 1
ATOM 1002 C CA . ASN A 1 125 ? 23.749 0.277 -13.266 1.00 91.38 125 ASN A CA 1
ATOM 1003 C C . ASN A 1 125 ? 22.993 -0.662 -14.208 1.00 91.38 125 ASN A C 1
ATOM 1005 O O . ASN A 1 125 ? 21.930 -1.166 -13.848 1.00 91.38 125 ASN A O 1
ATOM 1009 N N . ILE A 1 126 ? 23.534 -0.896 -15.405 1.00 94.50 126 ILE A N 1
ATOM 1010 C CA . ILE A 1 126 ? 22.895 -1.716 -16.438 1.00 94.50 126 ILE A CA 1
ATOM 1011 C C . ILE A 1 126 ? 23.669 -3.012 -16.605 1.00 94.50 126 ILE A C 1
ATOM 1013 O O . ILE A 1 126 ? 24.836 -3.020 -17.011 1.00 94.50 126 ILE A O 1
ATOM 1017 N N . TYR A 1 127 ? 22.972 -4.111 -16.351 1.00 96.25 127 TYR A N 1
ATOM 1018 C CA . TYR A 1 127 ? 23.439 -5.456 -16.619 1.00 96.25 127 TYR A CA 1
ATOM 1019 C C . TYR A 1 127 ? 22.821 -5.976 -17.917 1.00 96.25 127 TYR A C 1
ATOM 1021 O O . TYR A 1 127 ? 21.639 -5.761 -18.184 1.00 96.25 127 TYR A O 1
ATOM 1029 N N . HIS A 1 128 ? 23.607 -6.700 -18.705 1.00 96.94 128 HIS A N 1
ATOM 1030 C CA . HIS A 1 128 ? 23.161 -7.375 -19.924 1.00 96.94 128 HIS A CA 1
ATOM 1031 C C . HIS A 1 128 ? 23.176 -8.888 -19.730 1.00 96.94 128 HIS A C 1
ATOM 1033 O O . HIS A 1 128 ? 24.071 -9.427 -19.077 1.00 96.94 128 HIS A O 1
ATOM 1039 N N . ALA A 1 129 ? 22.192 -9.571 -20.311 1.00 96.88 129 ALA A N 1
ATOM 1040 C CA . ALA A 1 129 ? 22.174 -11.022 -20.413 1.00 96.88 129 ALA A CA 1
ATOM 1041 C C . ALA A 1 129 ? 21.618 -11.477 -21.764 1.00 96.88 129 ALA A C 1
ATOM 1043 O O . ALA A 1 129 ? 20.724 -10.858 -22.343 1.00 96.88 129 ALA A O 1
ATOM 1044 N N . ARG A 1 130 ? 22.095 -12.637 -22.235 1.00 95.50 130 ARG A N 1
ATOM 1045 C CA . ARG A 1 130 ? 21.589 -13.286 -23.461 1.00 95.50 130 ARG A CA 1
ATOM 1046 C C . ARG A 1 130 ? 20.188 -13.877 -23.317 1.00 95.50 130 ARG A C 1
ATOM 1048 O O . ARG A 1 130 ? 19.543 -14.157 -24.321 1.00 95.50 130 ARG A O 1
ATOM 1055 N N . ARG A 1 131 ? 19.759 -14.128 -22.083 1.00 94.81 131 ARG A N 1
ATOM 1056 C CA . ARG A 1 131 ? 18.454 -14.682 -21.710 1.00 94.81 131 ARG A CA 1
ATOM 1057 C C . ARG A 1 131 ? 18.038 -14.078 -20.377 1.00 94.81 131 ARG A C 1
ATOM 1059 O O . ARG A 1 131 ? 18.899 -13.713 -19.580 1.00 94.81 131 ARG A O 1
ATOM 1066 N N . TYR A 1 132 ? 16.739 -14.063 -20.098 1.00 93.69 132 TYR A N 1
ATOM 1067 C CA . TYR A 1 132 ? 16.214 -13.552 -18.829 1.00 93.69 132 TYR A CA 1
ATOM 1068 C C . TYR A 1 132 ? 16.681 -14.339 -17.592 1.00 93.69 132 TYR A C 1
ATOM 1070 O O . TYR A 1 132 ? 16.689 -13.809 -16.489 1.00 93.69 132 TYR A O 1
ATOM 1078 N N . THR A 1 133 ? 17.095 -15.597 -17.757 1.00 93.25 133 THR A N 1
ATOM 1079 C CA . THR A 1 133 ? 17.645 -16.433 -16.675 1.00 93.25 133 THR A CA 1
ATOM 1080 C C . THR A 1 133 ? 19.098 -16.094 -16.328 1.00 93.25 133 THR A C 1
ATOM 1082 O O . THR A 1 133 ? 19.686 -16.735 -15.462 1.00 93.25 133 THR A O 1
ATOM 1085 N N . GLY A 1 134 ? 19.713 -15.134 -17.024 1.00 91.94 134 GLY A N 1
ATOM 1086 C CA . GLY A 1 134 ? 21.131 -14.822 -16.892 1.00 91.94 134 GLY A CA 1
ATOM 1087 C C . GLY A 1 134 ? 22.049 -15.783 -17.671 1.00 91.94 134 GLY A C 1
ATOM 1088 O O . GLY A 1 134 ? 21.582 -16.536 -18.534 1.00 91.94 134 GLY A O 1
ATOM 1089 N N . PRO A 1 135 ? 23.367 -15.754 -17.401 1.00 94.75 135 PRO A N 1
ATOM 1090 C CA . PRO A 1 135 ? 24.037 -14.876 -16.438 1.00 94.75 135 PRO A CA 1
ATOM 1091 C C . PRO A 1 135 ? 24.003 -13.405 -16.874 1.00 94.75 135 PRO A C 1
ATOM 1093 O O . PRO A 1 135 ? 24.016 -13.108 -18.069 1.00 94.75 135 PRO A O 1
ATOM 1096 N N . TYR A 1 136 ? 23.963 -12.502 -15.894 1.00 96.06 136 TYR A N 1
ATOM 1097 C CA . TYR A 1 136 ? 23.968 -11.054 -16.100 1.00 96.06 136 TYR A CA 1
ATOM 1098 C C . TYR A 1 136 ? 25.368 -10.480 -15.872 1.00 96.06 136 TYR A C 1
ATOM 1100 O O . TYR A 1 136 ? 25.990 -10.741 -14.843 1.00 96.06 136 TYR A O 1
ATOM 1108 N N . THR A 1 137 ? 25.852 -9.669 -16.811 1.00 96.25 137 THR A N 1
ATOM 1109 C CA . THR A 1 137 ? 27.145 -8.976 -16.720 1.00 96.25 137 THR A CA 1
ATOM 1110 C C . THR A 1 137 ? 26.937 -7.473 -16.656 1.00 96.25 137 THR A C 1
ATOM 1112 O O . THR A 1 137 ? 26.191 -6.933 -17.470 1.00 96.25 137 THR A O 1
ATOM 1115 N N . LEU A 1 138 ? 27.595 -6.797 -15.712 1.00 94.81 138 LEU A N 1
ATOM 1116 C CA . LEU A 1 138 ? 27.572 -5.336 -15.624 1.00 94.81 138 LEU A CA 1
ATOM 1117 C C . LEU A 1 138 ? 28.256 -4.740 -16.859 1.00 94.81 138 LEU A C 1
ATOM 1119 O O . LEU A 1 138 ? 29.393 -5.099 -17.163 1.00 94.81 138 LEU A O 1
ATOM 1123 N N . CYS A 1 139 ? 27.565 -3.850 -17.567 1.00 93.19 139 CYS A N 1
ATOM 1124 C CA . CYS A 1 139 ? 28.062 -3.253 -18.808 1.00 93.19 139 CYS A CA 1
ATOM 1125 C C . CYS A 1 139 ? 28.174 -1.731 -18.745 1.00 93.19 139 CYS A C 1
ATOM 1127 O O . CYS A 1 139 ? 29.044 -1.166 -19.401 1.00 93.19 139 CYS A O 1
ATOM 1129 N N . VAL A 1 140 ? 27.284 -1.066 -18.004 1.00 90.31 140 VAL A N 1
ATOM 1130 C CA . VAL A 1 140 ? 27.222 0.399 -17.955 1.00 90.31 140 VAL A CA 1
ATOM 1131 C C . VAL A 1 140 ? 26.981 0.853 -16.529 1.00 90.31 140 VAL A C 1
ATOM 1133 O O . VAL A 1 140 ? 26.118 0.312 -15.838 1.00 90.31 140 VAL A O 1
ATOM 1136 N N . GLU A 1 141 ? 27.699 1.898 -16.134 1.00 87.94 141 GLU A N 1
ATOM 1137 C CA . GLU A 1 141 ? 27.544 2.587 -14.854 1.00 87.94 141 GLU A CA 1
ATOM 1138 C C . GLU A 1 141 ? 27.302 4.078 -15.137 1.00 87.94 141 GLU A C 1
ATOM 1140 O O . GLU A 1 141 ? 28.244 4.869 -15.189 1.00 87.94 141 GLU A O 1
ATOM 1145 N N . PRO A 1 142 ? 26.042 4.480 -15.401 1.00 73.81 142 PRO A N 1
ATOM 1146 C CA . PRO A 1 142 ? 25.703 5.842 -15.818 1.00 73.81 142 PRO A CA 1
ATOM 1147 C C . PRO A 1 142 ? 26.002 6.925 -14.773 1.00 73.81 142 PRO A C 1
ATOM 1149 O O . PRO A 1 142 ? 26.043 8.102 -15.123 1.00 73.81 142 PRO A O 1
ATOM 1152 N N . GLY A 1 143 ? 26.182 6.554 -13.501 1.00 62.91 143 GLY A N 1
ATOM 1153 C CA . GLY A 1 143 ? 26.423 7.485 -12.402 1.00 62.91 143 GLY A CA 1
ATOM 1154 C C . GLY A 1 143 ? 27.556 7.029 -11.487 1.00 62.91 143 GLY A C 1
ATOM 1155 O O . GLY A 1 143 ? 27.391 6.106 -10.693 1.00 62.91 143 GLY A O 1
ATOM 1156 N N . PHE A 1 144 ? 28.689 7.731 -11.526 1.00 56.03 144 PHE A N 1
ATOM 1157 C CA . PHE A 1 144 ? 29.732 7.620 -10.503 1.00 56.03 144 PHE A CA 1
ATOM 1158 C C . PHE A 1 144 ? 29.304 8.416 -9.255 1.00 56.03 144 PHE A C 1
ATOM 1160 O O . PHE A 1 144 ? 29.666 9.576 -9.066 1.00 56.03 144 PHE A O 1
ATOM 1167 N N . ILE A 1 145 ? 28.481 7.796 -8.405 1.00 53.72 145 ILE A N 1
ATOM 1168 C CA . ILE A 1 145 ? 27.892 8.423 -7.200 1.00 53.72 145 ILE A CA 1
ATOM 1169 C C . ILE A 1 145 ? 28.957 8.889 -6.191 1.00 53.72 145 ILE A C 1
ATOM 1171 O O . ILE A 1 145 ? 28.696 9.783 -5.391 1.00 53.72 145 ILE A O 1
ATOM 1175 N N . GLU A 1 146 ? 30.164 8.320 -6.228 1.00 49.47 146 GLU A N 1
ATOM 1176 C CA . GLU A 1 146 ? 31.263 8.717 -5.336 1.00 49.47 146 GLU A CA 1
ATOM 1177 C C . GLU A 1 146 ? 31.774 10.145 -5.590 1.00 49.47 146 GLU A C 1
ATOM 1179 O O . GLU A 1 146 ? 32.367 10.741 -4.695 1.00 49.47 146 GLU A O 1
ATOM 1184 N N . ILE A 1 147 ? 31.528 10.706 -6.780 1.00 52.84 147 ILE A N 1
ATOM 1185 C CA . ILE A 1 147 ? 32.066 12.011 -7.195 1.00 52.84 147 ILE A CA 1
ATOM 1186 C C . ILE A 1 147 ? 31.037 13.135 -6.998 1.00 52.84 147 ILE A C 1
ATOM 1188 O O . ILE A 1 147 ? 31.414 14.256 -6.662 1.00 52.84 147 ILE A O 1
ATOM 1192 N N . ASP A 1 148 ? 29.741 12.844 -7.155 1.00 60.72 148 ASP A N 1
ATOM 1193 C CA . ASP A 1 148 ? 28.667 13.823 -6.965 1.00 60.72 148 ASP A CA 1
ATOM 1194 C C . ASP A 1 148 ? 27.450 13.190 -6.273 1.00 60.72 148 ASP A C 1
ATOM 1196 O O . ASP A 1 148 ? 26.663 12.440 -6.858 1.00 60.72 148 ASP A O 1
ATOM 1200 N N . THR A 1 149 ? 27.274 13.535 -4.997 1.00 59.75 149 THR A N 1
ATOM 1201 C CA . THR A 1 149 ? 26.163 13.066 -4.162 1.00 59.75 149 THR A CA 1
ATOM 1202 C C . THR A 1 149 ? 24.800 13.544 -4.663 1.00 59.75 149 THR A C 1
ATOM 1204 O O . THR A 1 149 ? 23.785 12.925 -4.332 1.00 59.75 149 THR A O 1
ATOM 1207 N N . SER A 1 150 ? 24.755 14.590 -5.497 1.00 59.19 150 SER A N 1
ATOM 1208 C CA . SER A 1 150 ? 23.533 15.070 -6.139 1.00 59.19 150 SER A CA 1
ATOM 1209 C C . SER A 1 15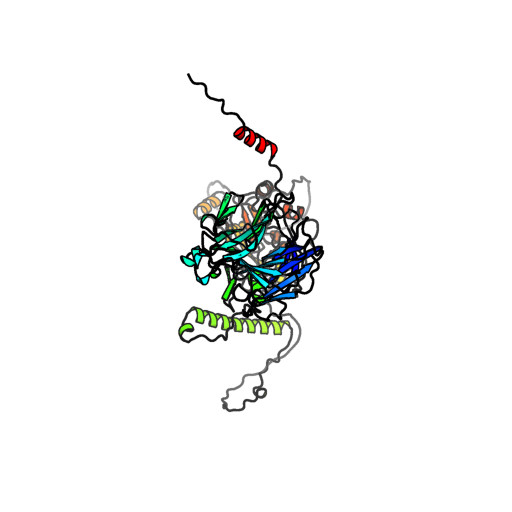0 ? 23.042 14.149 -7.260 1.00 59.19 150 SER A C 1
ATOM 1211 O O . SER A 1 150 ? 21.878 14.243 -7.637 1.00 59.19 150 SER A O 1
ATOM 1213 N N . LEU A 1 151 ? 23.862 13.209 -7.747 1.00 64.94 151 LEU A N 1
ATOM 1214 C CA . LEU A 1 151 ? 23.483 12.206 -8.756 1.00 64.94 151 LEU A CA 1
ATOM 1215 C C . LEU A 1 151 ? 22.904 10.921 -8.147 1.00 64.94 151 LEU A C 1
ATOM 1217 O O . LEU A 1 151 ? 22.563 9.978 -8.868 1.00 64.94 151 LEU A O 1
ATOM 1221 N N . ARG A 1 152 ? 22.778 10.859 -6.815 1.00 75.25 152 ARG A N 1
ATOM 1222 C CA . ARG A 1 152 ? 22.240 9.682 -6.135 1.00 75.25 152 ARG A CA 1
ATOM 1223 C C . ARG A 1 152 ? 20.785 9.446 -6.551 1.00 75.25 152 ARG A C 1
ATOM 1225 O O . ARG A 1 152 ? 19.903 10.266 -6.287 1.00 75.25 152 ARG A O 1
ATOM 1232 N N . SER A 1 153 ? 20.544 8.296 -7.166 1.00 80.69 153 SER A N 1
ATOM 1233 C CA . SER A 1 153 ? 19.231 7.859 -7.638 1.00 80.69 153 SER A CA 1
ATOM 1234 C C . SER A 1 153 ? 18.975 6.401 -7.266 1.00 80.69 153 SER A C 1
ATOM 1236 O O . SER A 1 153 ? 19.897 5.585 -7.195 1.00 80.69 153 SER A O 1
ATOM 1238 N N . GLU A 1 154 ? 17.712 6.102 -6.989 1.00 85.38 154 GLU A N 1
ATOM 1239 C CA . GLU A 1 154 ? 17.198 4.778 -6.640 1.00 85.38 154 GLU A CA 1
ATOM 1240 C C . GLU A 1 154 ? 15.927 4.509 -7.466 1.00 85.38 154 GLU A C 1
ATOM 1242 O O . GLU A 1 154 ? 15.383 5.412 -8.104 1.00 85.38 154 GLU A O 1
ATOM 1247 N N . ASP A 1 155 ? 15.476 3.255 -7.475 1.00 90.19 155 ASP A N 1
ATOM 1248 C CA . ASP A 1 155 ? 14.254 2.821 -8.171 1.00 90.19 155 ASP A CA 1
ATOM 1249 C C . ASP A 1 155 ? 14.158 3.274 -9.640 1.00 90.19 155 ASP A C 1
ATOM 1251 O O . ASP A 1 155 ? 13.270 4.057 -9.993 1.00 90.19 155 ASP A O 1
ATOM 1255 N N . PRO A 1 156 ? 15.067 2.806 -10.514 1.00 92.00 156 PRO A N 1
ATOM 1256 C CA . PRO A 1 156 ? 14.974 3.122 -11.928 1.00 92.00 156 PRO A CA 1
ATOM 1257 C C . PRO A 1 156 ? 13.745 2.488 -12.573 1.00 92.00 156 PRO A C 1
ATOM 1259 O O . PRO A 1 156 ? 13.369 1.358 -12.282 1.00 92.00 156 PRO A O 1
ATOM 1262 N N . PHE A 1 157 ? 13.189 3.185 -13.551 1.00 93.56 157 PHE A N 1
ATOM 1263 C CA . PHE A 1 157 ? 12.286 2.640 -14.550 1.00 93.56 157 PHE A CA 1
ATOM 1264 C C . PHE A 1 157 ? 12.914 2.848 -15.921 1.00 93.56 157 PHE A C 1
ATOM 1266 O O . PHE A 1 157 ? 13.009 3.977 -16.398 1.00 93.56 157 PHE A O 1
ATOM 1273 N N . LEU A 1 158 ? 13.402 1.758 -16.513 1.00 93.94 158 LEU A N 1
ATOM 1274 C CA . LEU A 1 158 ? 14.070 1.740 -17.812 1.00 93.94 158 LEU A CA 1
ATOM 1275 C C . LEU A 1 158 ? 13.048 1.495 -18.918 1.00 93.94 158 LEU A C 1
ATOM 1277 O O . LEU A 1 158 ? 12.276 0.546 -18.823 1.00 93.94 158 LEU A O 1
ATOM 1281 N N . TRP A 1 159 ? 13.102 2.274 -19.996 1.00 93.50 159 TRP A N 1
ATOM 1282 C CA . TRP A 1 159 ? 12.375 1.957 -21.225 1.00 93.50 159 TRP A CA 1
ATOM 1283 C C . TRP A 1 159 ? 13.111 2.430 -22.477 1.00 93.50 159 TRP A C 1
ATOM 1285 O O . TRP A 1 159 ? 14.043 3.239 -22.421 1.00 93.50 159 TRP A O 1
ATOM 1295 N N . ARG A 1 160 ? 12.656 1.922 -23.627 1.00 92.50 160 ARG A N 1
ATOM 1296 C CA . ARG A 1 160 ? 13.075 2.375 -24.955 1.00 92.50 160 ARG A CA 1
ATOM 1297 C C . ARG A 1 160 ? 11.904 3.050 -25.662 1.00 92.50 160 ARG A C 1
ATOM 1299 O O . ARG A 1 160 ? 10.830 2.458 -25.740 1.00 92.50 160 ARG A O 1
ATOM 1306 N N . ASP A 1 161 ? 12.105 4.259 -26.177 1.00 90.38 161 ASP A N 1
ATOM 1307 C CA . ASP A 1 161 ? 11.090 4.978 -26.949 1.00 90.38 161 ASP A CA 1
ATOM 1308 C C . ASP A 1 161 ? 10.922 4.396 -28.369 1.00 90.38 161 ASP A C 1
ATOM 1310 O O . ASP A 1 161 ? 11.699 3.550 -28.831 1.00 90.38 161 ASP A O 1
ATOM 1314 N N . LYS A 1 162 ? 9.914 4.881 -29.104 1.00 89.00 162 LYS A N 1
ATOM 1315 C CA . LYS A 1 162 ? 9.661 4.468 -30.496 1.00 89.00 162 LYS A CA 1
ATOM 1316 C C . LYS A 1 162 ? 10.795 4.814 -31.473 1.00 89.00 162 LYS A C 1
ATOM 1318 O O . LYS A 1 162 ? 10.862 4.254 -32.563 1.00 89.00 162 LYS A O 1
ATOM 1323 N N . ARG A 1 163 ? 11.686 5.743 -31.104 1.00 89.81 163 ARG A N 1
ATOM 1324 C CA . ARG A 1 163 ? 12.848 6.170 -31.902 1.00 89.81 163 ARG A CA 1
ATOM 1325 C C . ARG A 1 163 ? 14.077 5.299 -31.634 1.00 89.81 163 ARG A C 1
ATOM 1327 O O . ARG A 1 163 ? 15.086 5.457 -32.317 1.00 89.81 163 ARG A O 1
ATOM 1334 N N . GLY A 1 164 ? 14.004 4.401 -30.653 1.00 90.44 164 GLY A N 1
ATOM 1335 C CA . GLY A 1 164 ? 15.112 3.561 -30.216 1.00 90.44 164 GLY A CA 1
ATOM 1336 C C . GLY A 1 164 ? 16.023 4.217 -29.176 1.00 90.44 164 GLY A C 1
ATOM 1337 O O . GLY A 1 164 ? 17.055 3.636 -28.842 1.00 90.44 164 GLY A O 1
ATOM 1338 N N . HIS A 1 165 ? 15.665 5.395 -28.662 1.00 93.06 165 HIS A N 1
ATOM 1339 C CA . HIS A 1 165 ? 16.376 6.037 -27.565 1.00 93.06 165 HIS A CA 1
ATOM 1340 C C . HIS A 1 165 ? 15.973 5.430 -26.224 1.00 93.06 165 HIS A C 1
ATOM 1342 O O . HIS A 1 165 ? 14.878 4.898 -26.053 1.00 93.06 165 HIS A O 1
ATOM 1348 N N . TRP A 1 166 ? 16.884 5.515 -25.268 1.00 93.88 166 TRP A N 1
ATOM 1349 C CA . TRP A 1 166 ? 16.772 4.899 -23.960 1.00 93.88 166 TRP A CA 1
ATOM 1350 C C . TRP A 1 166 ? 16.558 5.945 -22.888 1.00 93.88 166 TRP A C 1
ATOM 1352 O O . TRP A 1 166 ? 17.131 7.036 -22.937 1.00 93.88 166 TRP A O 1
ATOM 1362 N N . HIS A 1 167 ? 15.735 5.593 -21.911 1.00 92.50 167 HIS A N 1
ATOM 1363 C CA . HIS A 1 167 ? 15.318 6.506 -20.868 1.00 92.50 167 HIS A CA 1
ATOM 1364 C C . HIS A 1 167 ? 15.244 5.806 -19.517 1.00 92.50 167 HIS A C 1
ATOM 1366 O O . HIS A 1 167 ? 14.868 4.638 -19.431 1.00 92.50 167 HIS A O 1
ATOM 1372 N N . PHE A 1 168 ? 15.553 6.564 -18.472 1.00 91.38 168 PHE A N 1
ATOM 1373 C CA . PHE A 1 168 ? 15.269 6.232 -17.090 1.00 91.38 168 PHE A CA 1
ATOM 1374 C C . PHE A 1 168 ? 14.335 7.266 -16.486 1.00 91.38 168 PHE A C 1
ATOM 1376 O O . PHE A 1 168 ? 14.524 8.462 -16.686 1.00 91.38 168 PHE A O 1
ATOM 1383 N N . LEU A 1 169 ? 13.395 6.812 -15.673 1.00 91.88 169 LEU A N 1
ATOM 1384 C CA . LEU A 1 169 ? 12.665 7.642 -14.728 1.00 91.88 169 LEU A CA 1
ATOM 1385 C C . LEU A 1 169 ? 13.019 7.106 -13.347 1.00 91.88 169 LEU A C 1
ATOM 1387 O O . LEU A 1 169 ? 12.860 5.916 -13.103 1.00 91.88 169 LEU A O 1
ATOM 1391 N N . VAL A 1 170 ? 13.589 7.944 -12.490 1.00 89.00 170 VAL A N 1
ATOM 1392 C CA . VAL A 1 170 ? 14.211 7.509 -11.231 1.00 89.00 170 VAL A CA 1
ATOM 1393 C C . VAL A 1 170 ? 13.684 8.309 -10.057 1.00 89.00 170 VAL A C 1
ATOM 1395 O O . VAL A 1 170 ? 13.345 9.488 -10.206 1.00 89.00 170 VAL A O 1
ATOM 1398 N N . HIS A 1 171 ? 13.703 7.698 -8.872 1.00 87.31 171 HIS A N 1
ATOM 1399 C CA . HIS A 1 171 ? 13.650 8.454 -7.632 1.00 87.31 171 HIS A CA 1
ATOM 1400 C C . HIS A 1 171 ? 14.998 9.156 -7.420 1.00 87.31 171 HIS A C 1
ATOM 1402 O O . HIS A 1 171 ? 16.039 8.519 -7.240 1.00 87.31 171 HIS A O 1
ATOM 1408 N N . HIS A 1 172 ? 14.989 10.486 -7.469 1.00 81.56 172 HIS A N 1
ATOM 1409 C CA . HIS A 1 172 ? 16.190 11.315 -7.433 1.00 81.56 172 HIS A CA 1
ATOM 1410 C C . HIS A 1 172 ? 16.341 12.002 -6.079 1.00 81.56 172 HIS A C 1
ATOM 1412 O O . HIS A 1 172 ? 15.464 12.739 -5.647 1.00 81.56 172 HIS A O 1
ATOM 1418 N N . MET A 1 173 ? 17.474 11.798 -5.410 1.00 75.69 173 MET A N 1
ATOM 1419 C CA . MET A 1 173 ? 17.701 12.263 -4.039 1.00 75.69 173 MET A CA 1
ATOM 1420 C C . MET A 1 173 ? 18.563 13.535 -3.947 1.00 75.69 173 MET A C 1
ATOM 1422 O O . MET A 1 173 ? 19.334 13.678 -2.997 1.00 75.69 173 MET A O 1
ATOM 1426 N N . VAL A 1 174 ? 18.430 14.484 -4.887 1.00 74.06 174 VAL A N 1
ATOM 1427 C CA . VAL A 1 174 ? 19.212 15.750 -4.880 1.00 74.06 174 VAL A CA 1
ATOM 1428 C C . VAL A 1 174 ? 19.095 16.472 -3.551 1.00 74.06 174 VAL A C 1
ATOM 1430 O O . VAL A 1 174 ? 20.081 16.937 -2.985 1.00 74.06 174 VAL A O 1
ATOM 1433 N N . ASP A 1 175 ? 17.866 16.583 -3.053 1.00 73.06 175 ASP A N 1
ATOM 1434 C CA . ASP A 1 175 ? 17.583 17.408 -1.888 1.00 73.06 175 ASP A CA 1
ATOM 1435 C C . ASP A 1 175 ? 18.168 16.814 -0.607 1.00 73.06 175 ASP A C 1
ATOM 1437 O O . ASP A 1 175 ? 18.485 17.574 0.310 1.00 73.06 175 ASP A O 1
ATOM 1441 N N . ILE A 1 176 ? 18.418 15.497 -0.569 1.00 67.00 176 ILE A N 1
ATOM 1442 C CA . ILE A 1 176 ? 19.049 14.834 0.582 1.00 67.00 176 ILE A CA 1
ATOM 1443 C C . ILE A 1 176 ? 20.466 15.361 0.795 1.00 67.00 176 ILE A C 1
ATOM 1445 O O . ILE A 1 176 ? 20.856 15.585 1.941 1.00 67.00 176 ILE A O 1
ATOM 1449 N N . ALA A 1 177 ? 21.209 15.633 -0.281 1.00 63.66 177 ALA A N 1
ATOM 1450 C CA . ALA A 1 177 ? 22.531 16.252 -0.185 1.00 63.66 177 ALA A CA 1
ATOM 1451 C C . ALA A 1 177 ? 22.475 17.661 0.442 1.00 63.66 177 ALA A C 1
ATOM 1453 O O . ALA A 1 177 ? 23.444 18.111 1.045 1.00 63.66 177 ALA A O 1
ATOM 1454 N N . LEU A 1 178 ? 21.322 18.335 0.361 1.00 67.81 178 LEU A N 1
ATOM 1455 C CA . LEU A 1 178 ? 21.060 19.648 0.958 1.00 67.81 178 LEU A CA 1
ATOM 1456 C C . LEU A 1 178 ? 20.371 19.560 2.333 1.00 67.81 178 LEU A C 1
ATOM 1458 O O . LEU A 1 178 ? 19.881 20.570 2.841 1.00 67.81 178 LEU A O 1
ATOM 1462 N N . GLY A 1 179 ? 20.274 18.363 2.925 1.00 67.00 179 GLY A N 1
ATOM 1463 C CA . GLY A 1 179 ? 19.573 18.132 4.192 1.00 67.00 179 GLY A CA 1
ATOM 1464 C C . GLY A 1 179 ? 18.045 18.243 4.102 1.00 67.00 179 GLY A C 1
ATOM 1465 O O . GLY A 1 179 ? 17.367 18.270 5.128 1.00 67.00 179 GLY A O 1
ATOM 1466 N N . LYS A 1 180 ? 17.487 18.299 2.889 1.00 67.38 180 LYS A N 1
ATOM 1467 C CA . LYS A 1 180 ? 16.047 18.347 2.603 1.00 67.38 180 LYS A CA 1
ATOM 1468 C C . LYS A 1 180 ? 15.591 16.988 2.052 1.00 67.38 180 LYS A C 1
ATOM 1470 O O . LYS A 1 180 ? 16.397 16.181 1.618 1.00 67.38 180 LYS A O 1
ATOM 1475 N N . LYS A 1 181 ? 14.299 16.659 2.101 1.00 61.56 181 LYS A N 1
ATOM 1476 C CA . LYS A 1 181 ? 13.777 15.381 1.547 1.00 61.56 181 LYS A CA 1
ATOM 1477 C C . LYS A 1 181 ? 12.838 15.558 0.351 1.00 61.56 181 LYS A C 1
ATOM 1479 O O . LYS A 1 181 ? 12.247 14.594 -0.113 1.00 61.56 181 LYS A O 1
ATOM 1484 N N . GLY A 1 182 ? 12.760 16.787 -0.137 1.00 72.88 182 GLY A N 1
ATOM 1485 C CA . GLY A 1 182 ? 11.969 17.257 -1.260 1.00 72.88 182 GLY A CA 1
ATOM 1486 C C . GLY A 1 182 ? 12.175 18.771 -1.403 1.00 72.88 182 GLY A C 1
ATOM 1487 O O . GLY A 1 182 ? 12.897 19.366 -0.586 1.00 72.88 182 GLY A O 1
ATOM 1488 N N . PRO A 1 183 ? 11.559 19.408 -2.410 1.00 75.50 183 PRO A N 1
ATOM 1489 C CA . PRO A 1 183 ? 10.518 18.862 -3.284 1.00 75.50 183 PRO A CA 1
ATOM 1490 C C . PRO A 1 183 ? 11.026 18.092 -4.517 1.00 75.50 183 PRO A C 1
ATOM 1492 O O . PRO A 1 183 ? 10.220 17.478 -5.207 1.00 75.50 183 PRO A O 1
ATOM 1495 N N . ARG A 1 184 ? 12.325 18.104 -4.832 1.00 78.62 184 ARG A N 1
ATOM 1496 C CA . ARG A 1 184 ? 12.908 17.488 -6.038 1.00 78.62 184 ARG A CA 1
ATOM 1497 C C . ARG A 1 184 ? 13.210 16.012 -5.788 1.00 78.62 184 ARG A C 1
ATOM 1499 O O . ARG A 1 184 ? 14.245 15.683 -5.214 1.00 78.62 184 ARG A O 1
ATOM 1506 N N . VAL A 1 185 ? 12.281 15.147 -6.198 1.00 83.44 185 VAL A N 1
ATOM 1507 C CA . VAL A 1 185 ? 12.304 13.705 -5.875 1.00 83.44 185 VAL A CA 1
ATOM 1508 C C . VAL A 1 185 ? 12.265 12.777 -7.090 1.00 83.44 185 VAL A C 1
ATOM 1510 O O . VAL A 1 185 ? 12.406 11.568 -6.928 1.00 83.44 185 VAL A O 1
ATOM 1513 N N . GLY A 1 186 ? 12.085 13.307 -8.300 1.00 87.19 186 GLY A N 1
ATOM 1514 C CA . GLY A 1 186 ? 12.020 12.524 -9.532 1.00 87.19 186 GLY A CA 1
ATOM 1515 C C . GLY A 1 186 ? 12.861 13.125 -10.649 1.00 87.19 186 GLY A C 1
ATOM 1516 O O . GLY A 1 186 ? 12.811 14.339 -10.854 1.00 87.19 186 GLY A O 1
ATOM 1517 N N . ALA A 1 187 ? 13.584 12.290 -11.398 1.00 86.62 187 ALA A N 1
ATOM 1518 C CA . ALA A 1 187 ? 14.354 12.732 -12.562 1.00 86.62 187 ALA A CA 1
ATOM 1519 C C . ALA A 1 187 ? 14.263 11.790 -13.767 1.00 86.62 187 ALA A C 1
ATOM 1521 O O . ALA A 1 187 ? 14.075 10.585 -13.624 1.00 86.62 187 ALA A O 1
ATOM 1522 N N . HIS A 1 188 ? 14.426 12.365 -14.958 1.00 89.00 188 HIS A N 1
ATOM 1523 C CA . HIS A 1 188 ? 14.394 11.711 -16.261 1.00 89.00 188 HIS A CA 1
ATOM 1524 C C . HIS A 1 188 ? 15.778 11.696 -16.915 1.00 89.00 188 HIS A C 1
ATOM 1526 O O . HIS A 1 188 ? 16.267 12.709 -17.398 1.00 89.00 188 HIS A O 1
ATOM 1532 N N . VAL A 1 189 ? 16.418 10.539 -16.984 1.00 87.69 189 VAL A N 1
ATOM 1533 C CA . VAL A 1 189 ? 17.721 10.389 -17.649 1.00 87.69 189 VAL A CA 1
ATOM 1534 C C . VAL A 1 189 ? 17.494 9.842 -19.049 1.00 87.69 189 VAL A C 1
ATOM 1536 O O . VAL A 1 189 ? 16.607 9.017 -19.250 1.00 87.69 189 VAL A O 1
ATOM 1539 N N . PHE A 1 190 ? 18.287 10.258 -20.033 1.00 90.38 190 PHE A N 1
ATOM 1540 C CA . PHE A 1 190 ? 18.157 9.727 -21.390 1.00 90.38 190 PHE A CA 1
ATOM 1541 C C . PHE A 1 190 ? 19.501 9.510 -22.078 1.00 90.38 190 PHE A C 1
ATOM 1543 O O . PHE A 1 190 ? 20.490 10.184 -21.790 1.00 90.38 190 PHE A O 1
ATOM 1550 N N . ALA A 1 191 ? 19.514 8.578 -23.025 1.00 91.75 191 ALA A N 1
ATOM 1551 C CA . ALA A 1 191 ? 20.639 8.270 -23.891 1.00 91.75 191 ALA A CA 1
ATOM 1552 C C . ALA A 1 191 ? 20.135 7.838 -25.273 1.00 91.75 191 ALA A C 1
ATOM 1554 O O . ALA A 1 191 ? 19.051 7.280 -25.420 1.00 91.75 191 ALA A O 1
ATOM 1555 N N . ARG A 1 192 ? 20.929 8.056 -26.324 1.00 92.62 192 ARG A N 1
ATOM 1556 C CA . ARG A 1 192 ? 20.577 7.548 -27.668 1.00 92.62 192 ARG A CA 1
ATOM 1557 C C . ARG A 1 192 ? 20.747 6.036 -27.786 1.00 92.62 192 ARG A C 1
ATOM 1559 O O . ARG A 1 192 ? 20.121 5.410 -28.632 1.00 92.62 192 ARG A O 1
ATOM 1566 N N . ARG A 1 193 ? 21.621 5.476 -26.957 1.00 93.06 193 ARG A N 1
ATOM 1567 C CA . ARG A 1 193 ? 21.997 4.069 -26.891 1.00 93.06 193 ARG A CA 1
ATOM 1568 C C . ARG A 1 193 ? 22.059 3.665 -25.425 1.00 93.06 193 ARG A C 1
ATOM 1570 O O . ARG A 1 193 ? 22.393 4.506 -24.595 1.00 93.06 193 ARG A O 1
ATOM 1577 N N . TRP A 1 194 ? 21.758 2.413 -25.101 1.00 92.38 194 TRP A N 1
ATOM 1578 C CA . TRP A 1 194 ? 21.759 1.966 -23.705 1.00 92.38 194 TRP A CA 1
ATOM 1579 C C . TRP A 1 194 ? 23.177 1.972 -23.107 1.00 92.38 194 TRP A C 1
ATOM 1581 O O . TRP A 1 194 ? 23.336 2.177 -21.908 1.00 92.38 194 TRP A O 1
ATOM 1591 N N . GLU A 1 195 ? 24.206 1.844 -23.951 1.00 92.56 195 GLU A N 1
ATOM 1592 C CA . GLU A 1 195 ? 25.624 1.978 -23.594 1.00 92.56 195 GLU A CA 1
ATOM 1593 C C . GLU A 1 195 ? 26.020 3.416 -23.207 1.00 92.56 195 GLU A C 1
ATOM 1595 O O . GLU A 1 195 ? 27.090 3.641 -22.646 1.00 92.56 195 GLU A O 1
ATOM 1600 N N . GLY A 1 196 ? 25.161 4.399 -23.494 1.00 88.50 196 GLY A N 1
ATOM 1601 C CA . GLY A 1 196 ? 25.404 5.815 -23.250 1.00 88.50 196 GLY A CA 1
ATOM 1602 C C . GLY A 1 196 ? 25.905 6.590 -24.483 1.00 88.50 196 GLY A C 1
ATOM 1603 O O . GLY A 1 196 ? 25.802 6.110 -25.617 1.00 88.50 196 GLY A O 1
ATOM 1604 N N . PRO A 1 197 ? 26.413 7.822 -24.287 1.00 89.62 197 PRO A N 1
ATOM 1605 C CA . PRO A 1 197 ? 26.480 8.531 -23.007 1.00 89.62 197 PRO A CA 1
ATOM 1606 C C . PRO A 1 197 ? 25.081 8.852 -22.460 1.00 89.62 197 PRO A C 1
ATOM 1608 O O . PRO A 1 197 ? 24.162 9.170 -23.217 1.00 89.62 197 PRO A O 1
ATOM 1611 N N . TRP A 1 198 ? 24.932 8.748 -21.139 1.00 86.94 198 TRP A N 1
ATOM 1612 C CA . TRP A 1 198 ? 23.704 9.094 -20.425 1.00 86.94 198 TRP A CA 1
ATOM 1613 C C . TRP A 1 198 ? 23.734 10.562 -19.997 1.00 86.94 198 TRP A C 1
ATOM 1615 O O . TRP A 1 198 ? 24.745 11.050 -19.494 1.00 86.94 198 TRP A O 1
ATOM 1625 N N . HIS A 1 199 ? 22.629 11.273 -20.208 1.00 83.62 199 HIS A N 1
ATOM 1626 C CA . HIS A 1 199 ? 22.516 12.701 -19.923 1.00 83.62 199 HIS A CA 1
ATOM 1627 C C . HIS A 1 199 ? 21.696 12.956 -18.657 1.00 83.62 199 HIS A C 1
ATOM 1629 O O . HIS A 1 199 ? 20.524 12.588 -18.587 1.00 83.62 199 HIS A O 1
ATOM 1635 N N . TYR A 1 200 ? 22.322 13.636 -17.693 1.00 75.94 200 TYR A N 1
ATOM 1636 C CA . TYR A 1 200 ? 21.775 13.973 -16.378 1.00 75.94 200 TYR A CA 1
ATOM 1637 C C . TYR A 1 200 ? 21.968 15.475 -16.125 1.00 75.94 200 TYR A C 1
ATOM 1639 O O . TYR A 1 200 ? 23.105 15.944 -16.130 1.00 75.94 200 TYR A O 1
ATOM 1647 N N . ASN A 1 201 ? 20.905 16.271 -15.971 1.00 65.50 201 ASN A N 1
ATOM 1648 C CA . ASN A 1 201 ? 21.038 17.720 -15.749 1.00 65.50 201 ASN A CA 1
ATOM 1649 C C . ASN A 1 201 ? 19.854 18.304 -14.958 1.00 65.50 201 ASN A C 1
ATOM 1651 O O . ASN A 1 201 ? 18.850 17.644 -14.766 1.00 65.50 201 ASN A O 1
ATOM 1655 N N . ASN A 1 202 ? 19.922 19.562 -14.516 1.00 60.53 202 ASN A N 1
ATOM 1656 C CA . ASN A 1 202 ? 18.828 20.176 -13.738 1.00 60.53 202 ASN A CA 1
ATOM 1657 C C . ASN A 1 202 ? 17.491 20.311 -14.499 1.00 60.53 202 ASN A C 1
ATOM 1659 O O . ASN A 1 202 ? 16.464 20.554 -13.871 1.00 60.53 202 ASN A O 1
ATOM 1663 N N . VAL A 1 203 ? 17.487 20.155 -15.828 1.00 58.56 203 VAL A N 1
ATOM 1664 C CA . VAL A 1 203 ? 16.271 20.144 -16.661 1.00 58.56 203 VAL A CA 1
ATOM 1665 C C . VAL A 1 203 ? 15.581 18.774 -16.608 1.00 58.56 203 VAL A C 1
ATOM 1667 O O . VAL A 1 203 ? 14.428 18.656 -17.006 1.00 58.56 203 VAL A O 1
ATOM 1670 N N . THR A 1 204 ? 16.241 17.738 -16.079 1.00 68.00 204 THR A N 1
ATOM 1671 C CA . THR A 1 204 ? 15.677 16.388 -15.996 1.00 68.00 204 THR A CA 1
ATOM 1672 C C . THR A 1 204 ? 14.700 16.179 -14.844 1.00 68.00 204 THR A C 1
ATOM 1674 O O . THR A 1 204 ? 14.168 15.082 -14.722 1.00 68.00 204 THR A O 1
ATOM 1677 N N . LEU A 1 205 ? 14.431 17.177 -13.997 1.00 79.06 205 LEU A N 1
ATOM 1678 C CA . LEU A 1 205 ? 13.456 17.036 -12.911 1.00 79.06 205 LEU A CA 1
ATOM 1679 C C . LEU A 1 205 ? 12.066 16.716 -13.476 1.00 79.06 205 LEU A C 1
ATOM 1681 O O . LEU A 1 205 ? 11.476 17.521 -14.190 1.00 79.06 205 LEU A O 1
ATOM 1685 N N . ALA A 1 206 ? 11.557 15.529 -13.150 1.00 84.69 206 ALA A N 1
ATOM 1686 C CA . ALA A 1 206 ? 10.371 14.960 -13.785 1.00 84.69 206 ALA A CA 1
ATOM 1687 C C . ALA A 1 206 ? 9.112 15.082 -12.921 1.00 84.69 206 ALA A C 1
ATOM 1689 O O . ALA A 1 206 ? 8.020 15.286 -13.441 1.00 84.69 206 ALA A O 1
ATOM 1690 N N . TYR A 1 207 ? 9.247 14.953 -11.600 1.00 87.56 207 TYR A N 1
ATOM 1691 C CA . TYR A 1 207 ? 8.134 15.114 -10.667 1.00 87.56 207 TYR A CA 1
ATOM 1692 C C . TYR A 1 207 ? 8.630 15.545 -9.282 1.00 87.56 207 TYR A C 1
ATOM 1694 O O . TYR A 1 207 ? 9.783 15.308 -8.904 1.00 87.56 207 TYR A O 1
ATOM 1702 N N . ASN A 1 208 ? 7.749 16.207 -8.531 1.00 87.44 208 ASN A N 1
ATOM 1703 C CA . ASN A 1 208 ? 8.028 16.726 -7.193 1.00 87.44 208 ASN A CA 1
ATOM 1704 C C . ASN A 1 208 ? 7.277 15.933 -6.105 1.00 87.44 208 ASN A C 1
ATOM 1706 O O . ASN A 1 208 ? 6.747 14.861 -6.377 1.00 87.44 208 ASN A O 1
ATOM 1710 N N . THR A 1 209 ? 7.223 16.423 -4.868 1.00 86.44 209 THR A N 1
ATOM 1711 C CA . THR A 1 209 ? 6.493 15.799 -3.746 1.00 86.44 209 THR A CA 1
ATOM 1712 C C . THR A 1 209 ? 4.979 16.037 -3.749 1.00 86.44 209 THR A C 1
ATOM 1714 O O . THR A 1 209 ? 4.259 15.359 -3.015 1.00 86.44 209 THR A O 1
ATOM 1717 N N . THR A 1 210 ? 4.480 16.949 -4.579 1.00 86.19 210 THR A N 1
ATOM 1718 C CA . THR A 1 210 ? 3.086 17.406 -4.570 1.00 86.19 210 THR A CA 1
ATOM 1719 C C . THR A 1 210 ? 2.231 16.619 -5.560 1.00 86.19 210 THR A C 1
ATOM 1721 O O . THR A 1 210 ? 2.633 16.374 -6.699 1.00 86.19 210 THR A O 1
ATOM 1724 N N . VAL A 1 211 ? 1.035 16.223 -5.132 1.00 86.38 211 VAL A N 1
ATOM 1725 C CA . VAL A 1 211 ? 0.009 15.611 -5.982 1.00 86.38 211 VAL A CA 1
ATOM 1726 C C . VAL A 1 211 ? -1.239 16.476 -5.942 1.00 86.38 211 VAL A C 1
ATOM 1728 O O . VAL A 1 211 ? -1.712 16.835 -4.867 1.00 86.38 211 VAL A O 1
ATOM 1731 N N . GLU A 1 212 ? -1.768 16.785 -7.119 1.00 87.38 212 GLU A N 1
ATOM 1732 C CA . GLU A 1 212 ? -3.046 17.469 -7.295 1.00 87.38 212 GLU A CA 1
ATOM 1733 C C . GLU A 1 212 ? -4.109 16.425 -7.653 1.00 87.38 212 GLU A C 1
ATOM 1735 O O . GLU A 1 212 ? -3.922 15.617 -8.568 1.00 87.38 212 GLU A O 1
ATOM 1740 N N . PHE A 1 213 ? -5.203 16.399 -6.898 1.00 85.62 213 PHE A N 1
ATOM 1741 C CA . PHE A 1 213 ? -6.313 15.473 -7.083 1.00 85.62 213 PHE A CA 1
ATOM 1742 C C . PHE A 1 213 ? -7.414 16.087 -7.952 1.00 85.62 213 PHE A C 1
ATOM 1744 O O . PHE A 1 213 ? -7.522 17.299 -8.127 1.00 85.62 213 PHE A O 1
ATOM 1751 N N . THR A 1 214 ? -8.271 15.228 -8.508 1.00 82.19 214 THR A N 1
ATOM 1752 C CA . THR A 1 214 ? -9.339 15.628 -9.440 1.00 82.19 214 THR A CA 1
ATOM 1753 C C . THR A 1 214 ? -10.465 16.439 -8.798 1.00 82.19 214 THR A C 1
ATOM 1755 O O . THR A 1 214 ? -11.252 17.041 -9.517 1.00 82.19 214 THR A O 1
ATOM 1758 N N . ASP A 1 215 ? -10.562 16.444 -7.470 1.00 86.69 215 ASP A N 1
ATOM 1759 C CA . ASP A 1 215 ? -11.488 17.281 -6.697 1.00 86.69 215 ASP A CA 1
ATOM 1760 C C . ASP A 1 215 ? -10.930 18.694 -6.429 1.00 86.69 215 ASP A C 1
ATOM 1762 O O . ASP A 1 215 ? -11.553 19.485 -5.723 1.00 86.69 215 ASP A O 1
ATOM 1766 N N . GLY A 1 216 ? -9.757 19.015 -6.990 1.00 87.00 216 GLY A N 1
ATOM 1767 C CA . GLY A 1 216 ? -9.058 20.283 -6.796 1.00 87.00 216 GLY A CA 1
ATOM 1768 C C . GLY A 1 216 ? -8.239 20.350 -5.505 1.00 87.00 216 GLY A C 1
ATOM 1769 O O . GLY A 1 216 ? -7.610 21.374 -5.244 1.00 87.00 216 GLY A O 1
ATOM 1770 N N . THR A 1 217 ? -8.219 19.287 -4.693 1.00 88.25 217 THR A N 1
ATOM 1771 C CA . THR A 1 217 ? -7.373 19.233 -3.498 1.00 88.25 217 THR A CA 1
ATOM 1772 C C . THR A 1 217 ? -5.927 18.909 -3.861 1.00 88.25 217 THR A C 1
ATOM 1774 O O . THR A 1 217 ? -5.633 18.277 -4.874 1.00 88.25 217 THR A O 1
ATOM 1777 N N . THR A 1 218 ? -4.992 19.334 -3.018 1.00 86.31 218 THR A N 1
ATOM 1778 C CA . THR A 1 218 ? -3.564 19.051 -3.192 1.00 86.31 218 THR A CA 1
ATOM 1779 C C . THR A 1 218 ? -3.009 18.393 -1.944 1.00 86.31 218 THR A C 1
ATOM 1781 O O . THR A 1 218 ? -3.321 18.824 -0.833 1.00 86.31 218 THR A O 1
ATOM 1784 N N . MET A 1 219 ? -2.139 17.402 -2.110 1.00 83.69 219 MET A N 1
ATOM 1785 C CA . MET A 1 219 ? -1.430 16.759 -1.008 1.00 83.69 219 MET A CA 1
ATOM 1786 C C . MET A 1 219 ? 0.072 16.785 -1.244 1.00 83.69 219 MET A C 1
ATOM 1788 O O . MET A 1 219 ? 0.568 16.436 -2.316 1.00 83.69 219 MET A O 1
ATOM 1792 N N . GLU A 1 220 ? 0.800 17.180 -0.206 1.00 84.00 220 GLU A N 1
ATOM 1793 C CA . GLU A 1 220 ? 2.254 17.152 -0.192 1.00 84.00 220 GLU A CA 1
ATOM 1794 C C . GLU A 1 220 ? 2.743 15.889 0.521 1.00 84.00 220 GLU A C 1
ATOM 1796 O O . GLU A 1 220 ? 2.605 15.721 1.738 1.00 84.00 220 GLU A O 1
ATOM 1801 N N . TYR A 1 221 ? 3.338 14.981 -0.246 1.00 81.94 221 TYR A N 1
ATOM 1802 C CA . TYR A 1 221 ? 3.921 13.761 0.292 1.00 81.94 221 TYR A CA 1
ATOM 1803 C C . TYR A 1 221 ? 5.333 14.017 0.822 1.00 81.94 221 TYR A C 1
ATOM 1805 O O . TYR A 1 221 ? 6.111 14.785 0.269 1.00 81.94 221 TYR A O 1
ATOM 1813 N N . TYR A 1 222 ? 5.711 13.300 1.874 1.00 73.75 222 TYR A N 1
ATOM 1814 C CA . TYR A 1 222 ? 7.085 13.242 2.358 1.00 73.75 222 TYR A CA 1
ATOM 1815 C C . TYR A 1 222 ? 8.039 12.648 1.322 1.00 73.75 222 TYR A C 1
ATOM 1817 O O . TYR A 1 222 ? 9.184 13.083 1.213 1.00 73.75 222 TYR A O 1
ATOM 1825 N N . ARG A 1 223 ? 7.582 11.610 0.608 1.00 75.19 223 ARG A N 1
ATOM 1826 C CA . ARG A 1 223 ? 8.327 10.928 -0.455 1.00 75.19 223 ARG A CA 1
ATOM 1827 C C . ARG A 1 223 ? 7.395 10.364 -1.517 1.00 75.19 223 ARG A C 1
ATOM 1829 O O . ARG A 1 223 ? 6.282 9.949 -1.199 1.00 75.19 223 ARG A O 1
ATOM 1836 N N . ARG A 1 224 ? 7.900 10.329 -2.751 1.00 85.62 224 ARG A N 1
ATOM 1837 C CA . ARG A 1 224 ? 7.298 9.708 -3.935 1.00 85.62 224 ARG A CA 1
ATOM 1838 C C . ARG A 1 224 ? 8.389 8.901 -4.652 1.00 85.62 224 ARG A C 1
ATOM 1840 O O . ARG A 1 224 ? 9.245 9.470 -5.331 1.00 85.62 224 ARG A O 1
ATOM 1847 N N . GLU A 1 225 ? 8.404 7.597 -4.416 1.00 86.50 225 GLU A N 1
ATOM 1848 C CA . GLU A 1 225 ? 9.420 6.646 -4.892 1.00 86.50 225 GLU A CA 1
ATOM 1849 C C . GLU A 1 225 ? 8.828 5.677 -5.935 1.00 86.50 225 GLU A C 1
ATOM 1851 O O . GLU A 1 225 ? 7.607 5.623 -6.112 1.00 86.50 225 GLU A O 1
ATOM 1856 N N . ARG A 1 226 ? 9.704 4.909 -6.605 1.00 89.56 226 ARG A N 1
ATOM 1857 C CA . ARG A 1 226 ? 9.353 3.846 -7.573 1.00 89.56 226 ARG A CA 1
ATOM 1858 C C . ARG A 1 226 ? 8.413 4.297 -8.693 1.00 89.56 226 ARG A C 1
ATOM 1860 O O . ARG A 1 226 ? 7.297 3.787 -8.818 1.00 89.56 226 ARG A O 1
ATOM 1867 N N . PRO A 1 227 ? 8.853 5.266 -9.509 1.00 91.06 227 PRO A N 1
ATOM 1868 C CA . PRO A 1 227 ? 8.061 5.739 -10.629 1.00 91.06 227 PRO A CA 1
ATOM 1869 C C . PRO A 1 227 ? 7.922 4.658 -11.701 1.00 91.06 227 PRO A C 1
ATOM 1871 O O . PRO A 1 227 ? 8.892 3.997 -12.055 1.00 91.06 227 PRO A O 1
ATOM 1874 N N . LYS A 1 228 ? 6.724 4.514 -12.262 1.00 90.06 228 LYS A N 1
ATOM 1875 C CA . LYS A 1 228 ? 6.429 3.653 -13.412 1.00 90.06 228 LYS A CA 1
ATOM 1876 C C . LYS A 1 228 ? 5.538 4.413 -14.384 1.00 90.06 228 LYS A C 1
ATOM 1878 O O . LYS A 1 228 ? 4.648 5.150 -13.965 1.00 90.06 228 LYS A O 1
ATOM 1883 N N . LEU A 1 229 ? 5.775 4.249 -15.681 1.00 90.69 229 LEU A N 1
ATOM 1884 C CA . LEU A 1 229 ? 4.929 4.846 -16.715 1.00 90.69 229 LEU A CA 1
ATOM 1885 C C . LEU A 1 229 ? 4.058 3.780 -17.367 1.00 90.69 229 LEU A C 1
ATOM 1887 O O . LEU A 1 229 ? 4.546 2.721 -17.763 1.00 90.69 229 LEU A O 1
ATOM 1891 N N . TYR A 1 230 ? 2.778 4.102 -17.518 1.00 89.19 230 TYR A N 1
ATOM 1892 C CA . TYR A 1 230 ? 1.852 3.358 -18.358 1.00 89.19 230 TYR A CA 1
ATOM 1893 C C . TYR A 1 230 ? 1.733 4.068 -19.706 1.00 89.19 230 TYR A C 1
ATOM 1895 O O . TYR A 1 230 ? 1.369 5.246 -19.755 1.00 89.19 230 TYR A O 1
ATOM 1903 N N . PHE A 1 231 ? 2.061 3.365 -20.787 1.00 90.62 231 PHE A N 1
ATOM 1904 C CA . PHE A 1 231 ? 2.086 3.916 -22.142 1.00 90.62 231 PHE A CA 1
ATOM 1905 C C . PHE A 1 231 ? 0.814 3.581 -22.930 1.00 90.62 231 PHE A C 1
ATOM 1907 O O . PHE A 1 231 ? 0.072 2.673 -22.567 1.00 90.62 231 PHE A O 1
ATOM 1914 N N . SER A 1 232 ? 0.569 4.323 -24.010 1.00 89.50 232 SER A N 1
ATOM 1915 C CA . SER A 1 232 ? -0.503 4.061 -24.971 1.00 89.50 232 SER A CA 1
ATOM 1916 C C . SER A 1 232 ? -0.253 2.800 -25.809 1.00 89.50 232 SER A C 1
ATOM 1918 O O . SER A 1 232 ? 0.878 2.508 -26.202 1.00 89.50 232 SER A O 1
ATOM 1920 N N . ASP A 1 233 ? -1.335 2.092 -26.140 1.00 85.19 233 ASP A N 1
ATOM 1921 C CA . ASP A 1 233 ? -1.305 0.853 -26.937 1.00 85.19 233 ASP A CA 1
ATOM 1922 C C . ASP A 1 233 ? -1.264 1.097 -28.462 1.00 85.19 233 ASP A C 1
ATOM 1924 O O . ASP A 1 233 ? -1.165 0.160 -29.253 1.00 85.19 233 ASP A O 1
ATOM 1928 N N . ASP A 1 234 ? -1.322 2.357 -28.895 1.00 86.25 234 ASP A N 1
ATOM 1929 C CA . ASP A 1 234 ? -1.283 2.787 -30.303 1.00 86.25 234 ASP A CA 1
ATOM 1930 C C . ASP A 1 234 ? 0.110 2.672 -30.954 1.00 86.25 234 ASP A C 1
ATOM 1932 O O . ASP A 1 234 ? 0.271 2.939 -32.144 1.00 86.25 234 ASP A O 1
ATOM 1936 N N . GLY A 1 235 ? 1.124 2.269 -30.182 1.00 80.88 235 GLY A N 1
ATOM 1937 C CA . GLY A 1 235 ? 2.515 2.180 -30.625 1.00 80.88 235 GLY A CA 1
ATOM 1938 C C . GLY A 1 235 ? 3.267 3.514 -30.601 1.00 80.88 235 GLY A C 1
ATOM 1939 O O . GLY A 1 235 ? 4.476 3.533 -30.842 1.00 80.88 235 GLY A O 1
ATOM 1940 N N . GLU A 1 236 ? 2.604 4.617 -30.246 1.00 84.31 236 GLU A N 1
ATOM 1941 C CA . GLU A 1 236 ? 3.238 5.930 -30.105 1.00 84.31 236 GLU A CA 1
ATOM 1942 C C . GLU A 1 236 ? 4.044 6.048 -28.805 1.00 84.31 236 GLU A C 1
ATOM 1944 O O . GLU A 1 236 ? 4.905 6.926 -28.699 1.00 84.31 236 GLU A O 1
ATOM 1949 N N . MET A 1 237 ? 3.831 5.125 -27.855 1.00 86.56 237 MET A N 1
ATOM 1950 C CA . MET A 1 237 ? 4.478 5.102 -26.537 1.00 86.56 237 MET A CA 1
ATOM 1951 C C . MET A 1 237 ? 4.226 6.404 -25.761 1.00 86.56 237 MET A C 1
ATOM 1953 O O . MET A 1 237 ? 5.116 6.929 -25.088 1.00 86.56 237 MET A O 1
ATOM 1957 N N . THR A 1 238 ? 3.010 6.946 -25.860 1.00 87.38 238 THR A N 1
ATOM 1958 C CA . THR A 1 238 ? 2.613 8.159 -25.140 1.00 87.38 238 THR A CA 1
ATOM 1959 C C . THR A 1 238 ? 2.392 7.811 -23.667 1.00 87.38 238 THR A C 1
ATOM 1961 O O . THR A 1 238 ? 1.588 6.922 -23.388 1.00 87.38 238 THR A O 1
ATOM 1964 N N . PRO A 1 239 ? 3.073 8.457 -22.701 1.00 89.19 239 PRO A N 1
ATOM 1965 C CA . PRO A 1 239 ? 2.838 8.197 -21.284 1.00 89.19 239 PRO A CA 1
ATOM 1966 C C . PRO A 1 239 ? 1.450 8.716 -20.886 1.00 89.19 239 PRO A C 1
ATOM 1968 O O . PRO A 1 239 ? 1.200 9.919 -20.911 1.00 89.19 239 PRO A O 1
ATOM 1971 N N . LEU A 1 240 ? 0.546 7.805 -20.530 1.00 89.00 240 LEU A N 1
ATOM 1972 C CA . LEU A 1 240 ? -0.828 8.113 -20.125 1.00 89.00 240 LEU A CA 1
ATOM 1973 C C . LEU A 1 240 ? -0.947 8.304 -18.611 1.00 89.00 240 LEU A C 1
ATOM 1975 O O . LEU A 1 240 ? -1.694 9.166 -18.152 1.00 89.00 240 LEU A O 1
ATOM 1979 N N . TYR A 1 241 ? -0.205 7.508 -17.836 1.00 87.75 241 TYR A N 1
ATOM 1980 C CA . TYR A 1 241 ? -0.230 7.557 -16.375 1.00 87.75 241 TYR A CA 1
ATOM 1981 C C . TYR A 1 241 ? 1.179 7.428 -15.796 1.00 87.75 241 TYR A C 1
ATOM 1983 O O . TYR A 1 241 ? 1.985 6.627 -16.271 1.00 87.75 241 TYR A O 1
ATOM 1991 N N . LEU A 1 242 ? 1.446 8.206 -14.745 1.00 88.00 242 LEU A N 1
ATOM 1992 C CA . LEU A 1 242 ? 2.594 8.042 -13.859 1.00 88.00 242 LEU A CA 1
ATOM 1993 C C . LEU A 1 242 ? 2.111 7.374 -12.571 1.00 88.00 242 LEU A C 1
ATOM 1995 O O . LEU A 1 242 ? 1.358 7.970 -11.802 1.00 88.00 242 LEU A O 1
ATOM 1999 N N . GLU A 1 243 ? 2.556 6.148 -12.346 1.00 83.19 243 GLU A N 1
ATOM 2000 C CA . GLU A 1 243 ? 2.309 5.389 -11.127 1.00 83.19 243 GLU A CA 1
ATOM 2001 C C . GLU A 1 243 ? 3.508 5.520 -10.181 1.00 83.19 243 GLU A C 1
ATOM 2003 O O . GLU A 1 243 ? 4.661 5.518 -10.612 1.00 83.19 243 GLU A O 1
ATOM 2008 N N . LEU A 1 244 ? 3.233 5.664 -8.885 1.00 83.75 244 LEU A N 1
ATOM 2009 C CA . LEU A 1 244 ? 4.235 5.772 -7.825 1.00 83.75 244 LEU A CA 1
ATOM 2010 C C . LEU A 1 244 ? 3.802 4.870 -6.673 1.00 83.75 244 LEU A C 1
ATOM 2012 O O . LEU A 1 244 ? 2.854 5.195 -5.958 1.00 83.75 244 LEU A O 1
ATOM 2016 N N . ASP A 1 245 ? 4.483 3.740 -6.497 1.00 74.69 245 ASP A N 1
ATOM 2017 C CA . ASP A 1 245 ? 4.102 2.724 -5.506 1.00 74.69 245 ASP A CA 1
ATOM 2018 C C . ASP A 1 245 ? 4.805 2.903 -4.135 1.00 74.69 245 ASP A C 1
ATOM 2020 O O . ASP A 1 245 ? 4.494 2.202 -3.169 1.00 74.69 245 ASP A O 1
ATOM 2024 N N . GLY A 1 246 ? 5.685 3.910 -4.003 1.00 68.31 246 GLY A N 1
ATOM 2025 C CA . GLY A 1 246 ? 6.373 4.286 -2.762 1.00 68.31 246 GLY A CA 1
ATOM 2026 C C . GLY A 1 246 ? 6.020 5.689 -2.257 1.00 68.31 246 GLY A C 1
ATOM 2027 O O . GLY A 1 246 ? 6.889 6.561 -2.179 1.00 68.31 246 GLY A O 1
ATOM 2028 N N . VAL A 1 247 ? 4.749 5.935 -1.923 1.00 71.00 247 VAL A N 1
ATOM 2029 C CA . VAL A 1 247 ? 4.302 7.222 -1.358 1.00 71.00 247 VAL A CA 1
ATOM 2030 C C . VAL A 1 247 ? 4.260 7.196 0.169 1.00 71.00 247 VAL A C 1
ATOM 2032 O O . VAL A 1 247 ? 3.744 6.267 0.786 1.00 71.00 247 VAL A O 1
ATOM 2035 N N . CYS A 1 248 ? 4.804 8.235 0.797 1.00 68.12 248 CYS A N 1
ATOM 2036 C CA . CYS A 1 248 ? 4.749 8.420 2.246 1.00 68.12 248 CYS A CA 1
ATOM 2037 C C . CYS A 1 248 ? 4.210 9.816 2.530 1.00 68.12 248 CYS A C 1
ATOM 2039 O O . CYS A 1 248 ? 4.773 10.786 2.036 1.00 68.12 248 CYS A O 1
ATOM 2041 N N . GLU A 1 249 ? 3.122 9.935 3.283 1.00 65.56 249 GLU A N 1
ATOM 2042 C CA . GLU A 1 249 ? 2.519 11.229 3.609 1.00 65.56 249 GLU A CA 1
ATOM 2043 C C . GLU A 1 249 ? 3.432 12.044 4.541 1.00 65.56 249 GLU A C 1
ATOM 2045 O O . GLU A 1 249 ? 4.103 11.495 5.427 1.00 65.56 249 GLU A O 1
ATOM 2050 N N . SER A 1 250 ? 3.499 13.363 4.324 1.00 52.56 250 SER A N 1
ATOM 2051 C CA . SER A 1 250 ? 4.204 14.266 5.234 1.00 52.56 250 SER A CA 1
ATOM 2052 C C . SER A 1 250 ? 3.461 14.287 6.572 1.00 52.56 250 SER A C 1
ATOM 2054 O O . SER A 1 250 ? 2.356 14.795 6.716 1.00 52.56 250 SER A O 1
ATOM 2056 N N . ARG A 1 251 ? 4.038 13.621 7.576 1.00 49.94 251 ARG A N 1
ATOM 2057 C CA . ARG A 1 251 ? 3.420 13.517 8.900 1.00 49.94 251 ARG A CA 1
ATOM 2058 C C . ARG A 1 251 ? 3.327 14.895 9.554 1.00 49.94 251 ARG A C 1
ATOM 2060 O O . ARG A 1 251 ? 4.309 15.349 10.128 1.00 49.94 251 ARG A O 1
ATOM 2067 N N . ASN A 1 252 ? 2.122 15.455 9.584 1.00 43.12 252 ASN A N 1
ATOM 2068 C CA . ASN A 1 252 ? 1.653 16.279 10.704 1.00 43.12 252 ASN A CA 1
ATOM 2069 C C . ASN A 1 252 ? 0.783 15.488 11.695 1.00 43.12 252 ASN A C 1
ATOM 2071 O O . ASN A 1 252 ? 0.190 16.059 12.603 1.00 43.12 252 ASN A O 1
ATOM 2075 N N . SER A 1 253 ? 0.757 14.159 11.589 1.00 44.22 253 SER A N 1
ATOM 2076 C CA . SER A 1 253 ? 0.349 13.301 12.699 1.00 44.22 253 SER A CA 1
ATOM 2077 C C . SER A 1 253 ? 1.416 12.244 12.900 1.00 44.22 253 SER A C 1
ATOM 2079 O O . SER A 1 253 ? 1.692 11.419 12.024 1.00 44.22 253 SER A O 1
ATOM 2081 N N . LEU A 1 254 ? 2.095 12.291 14.042 1.00 53.41 254 LEU A N 1
ATOM 2082 C CA . LEU A 1 254 ? 3.047 11.249 14.401 1.00 53.41 254 LEU A CA 1
ATOM 2083 C C . LEU A 1 254 ? 2.289 9.909 14.373 1.00 53.41 254 LEU A C 1
ATOM 2085 O O . LEU A 1 254 ? 1.147 9.833 14.803 1.00 53.41 254 LEU A O 1
ATOM 2089 N N . LEU A 1 255 ? 2.898 8.807 13.919 1.00 50.66 255 LEU A N 1
ATOM 2090 C CA . LEU A 1 255 ? 2.267 7.470 14.026 1.00 50.66 255 LEU A CA 1
ATOM 2091 C C . LEU A 1 255 ? 1.917 7.113 15.489 1.00 50.66 255 LEU A C 1
ATOM 2093 O O . LEU A 1 255 ? 1.148 6.189 15.744 1.00 50.66 255 LEU A O 1
ATOM 2097 N N . SER A 1 256 ? 2.471 7.859 16.452 1.00 57.69 256 SER A N 1
ATOM 2098 C CA . SER A 1 256 ? 2.102 7.840 17.862 1.00 57.69 256 SER A CA 1
ATOM 2099 C C . SER A 1 256 ? 0.785 8.565 18.179 1.00 57.69 256 SER A C 1
ATOM 2101 O O . SER A 1 256 ? 0.349 8.485 19.316 1.00 57.69 256 SER A O 1
ATOM 2103 N N . GLU A 1 257 ? 0.130 9.258 17.263 1.00 67.06 257 GLU A N 1
ATOM 2104 C CA . GLU A 1 257 ? -1.141 9.970 17.482 1.00 67.06 257 GLU A CA 1
ATOM 2105 C C . GLU A 1 257 ? -2.324 9.259 16.832 1.00 67.06 257 GLU A C 1
ATOM 2107 O O . GLU A 1 257 ? -3.471 9.611 17.084 1.00 67.06 257 GLU A O 1
ATOM 2112 N N . LEU A 1 258 ? -2.058 8.215 16.049 1.00 79.19 258 LEU A N 1
ATOM 2113 C CA . LEU A 1 258 ? -3.070 7.390 15.408 1.00 79.19 258 LEU A CA 1
ATOM 2114 C C . LEU A 1 258 ? -3.211 6.052 16.134 1.00 79.19 258 LEU A C 1
ATOM 2116 O O . LEU A 1 258 ? -2.354 5.611 16.906 1.00 79.19 258 LEU A O 1
ATOM 2120 N N . CYS A 1 259 ? -4.348 5.399 15.924 1.00 81.88 259 CYS A N 1
ATOM 2121 C CA . CYS A 1 259 ? -4.610 4.078 16.462 1.00 81.88 259 CYS A CA 1
ATOM 2122 C C . CYS A 1 259 ? -3.512 3.109 16.032 1.00 81.88 259 CYS A C 1
ATOM 2124 O O . CYS A 1 259 ? -3.279 2.914 14.848 1.00 81.88 259 CYS A O 1
ATOM 2126 N N . THR A 1 260 ? -2.924 2.415 17.002 1.00 79.25 260 THR A N 1
ATOM 2127 C CA . THR A 1 260 ? -1.849 1.431 16.772 1.00 79.25 260 THR A CA 1
ATOM 2128 C C . THR A 1 260 ? -2.271 0.182 15.991 1.00 79.25 260 THR A C 1
ATOM 2130 O O . THR A 1 260 ? -1.435 -0.671 15.734 1.00 79.25 260 THR A O 1
ATOM 2133 N N . ILE A 1 261 ? -3.556 0.051 15.649 1.00 82.25 261 ILE A N 1
ATOM 2134 C CA . ILE A 1 261 ? -4.113 -1.126 14.973 1.00 82.25 261 ILE A CA 1
ATOM 2135 C C . ILE A 1 261 ? -4.593 -0.783 13.571 1.00 82.25 261 ILE A C 1
ATOM 2137 O O . ILE A 1 261 ? -4.244 -1.486 12.632 1.00 82.25 261 ILE A O 1
ATOM 2141 N N . CYS A 1 262 ? -5.400 0.271 13.415 1.00 76.81 262 CYS A N 1
ATOM 2142 C CA . CYS A 1 262 ? -5.886 0.662 12.093 1.00 76.81 262 CYS A CA 1
ATOM 2143 C C . CYS A 1 262 ? -5.076 1.783 11.445 1.00 76.81 262 CYS A C 1
ATOM 2145 O O . CYS A 1 262 ? -5.216 1.970 10.249 1.00 76.81 262 CYS A O 1
ATOM 2147 N N . HIS A 1 263 ? -4.287 2.548 12.208 1.00 75.69 263 HIS A N 1
ATOM 2148 C CA . HIS A 1 263 ? -3.522 3.712 11.740 1.00 75.69 263 HIS A CA 1
ATOM 2149 C C . HIS A 1 263 ? -4.324 4.776 10.966 1.00 75.69 263 HIS A C 1
ATOM 2151 O O . HIS A 1 263 ? -3.727 5.638 10.341 1.00 75.69 263 HIS A O 1
ATOM 2157 N N . ILE A 1 264 ? -5.659 4.747 11.042 1.00 74.38 264 ILE A N 1
ATOM 2158 C CA . ILE A 1 264 ? -6.554 5.676 10.332 1.00 74.38 264 ILE A CA 1
ATOM 2159 C C . ILE A 1 264 ? -7.095 6.748 11.283 1.00 74.38 264 ILE A C 1
ATOM 2161 O O . ILE A 1 264 ? -7.073 7.932 10.983 1.00 74.38 264 ILE A O 1
ATOM 2165 N N . ASN A 1 265 ? -7.574 6.337 12.460 1.00 75.69 265 ASN A N 1
ATOM 2166 C CA . ASN A 1 265 ? -8.263 7.224 13.401 1.00 75.69 265 ASN A CA 1
ATOM 2167 C C . ASN A 1 265 ? -7.415 7.493 14.645 1.00 75.69 265 ASN A C 1
ATOM 2169 O O . ASN A 1 265 ? -6.709 6.593 15.110 1.00 75.69 265 ASN A O 1
ATOM 2173 N N . ALA A 1 266 ? -7.577 8.666 15.258 1.00 82.69 266 ALA A N 1
ATOM 2174 C CA . ALA A 1 266 ? -6.996 8.972 16.563 1.00 82.69 266 ALA A CA 1
ATOM 2175 C C . ALA A 1 266 ? -7.453 7.958 17.643 1.00 82.69 266 ALA A C 1
ATOM 2177 O O . ALA A 1 266 ? -8.611 7.514 17.646 1.00 82.69 266 ALA A O 1
ATOM 2178 N N . PRO A 1 267 ? -6.564 7.535 18.559 1.00 87.06 267 PRO A N 1
ATOM 2179 C CA . PRO A 1 267 ? -6.892 6.569 19.589 1.00 87.06 267 PRO A CA 1
ATOM 2180 C C . PRO A 1 267 ? -7.810 7.183 20.649 1.00 87.06 267 PRO A C 1
ATOM 2182 O O . PRO A 1 267 ? -7.553 8.265 21.164 1.00 87.06 267 PRO A O 1
ATOM 2185 N N . LYS A 1 268 ? -8.854 6.441 21.019 1.00 86.75 268 LYS A N 1
ATOM 2186 C CA . LYS A 1 268 ? -9.828 6.805 22.060 1.00 86.75 268 LYS A CA 1
ATOM 2187 C C . LYS A 1 268 ? -9.658 5.974 23.334 1.00 86.75 268 LYS A C 1
ATOM 2189 O O . LYS A 1 268 ? -10.073 6.386 24.408 1.00 86.75 268 LYS A O 1
ATOM 2194 N N . TYR A 1 269 ? -9.043 4.799 23.219 1.00 83.69 269 TYR A N 1
ATOM 2195 C CA . TYR A 1 269 ? -8.941 3.800 24.278 1.00 83.69 269 TYR A CA 1
ATOM 2196 C C . TYR A 1 269 ? -7.490 3.364 24.481 1.00 83.69 269 TYR A C 1
ATOM 2198 O O . TYR A 1 269 ? -6.705 3.326 23.532 1.00 83.69 269 TYR A O 1
ATOM 2206 N N . ARG A 1 270 ? -7.138 2.973 25.710 1.00 85.88 270 ARG A N 1
ATOM 2207 C CA . ARG A 1 270 ? -5.809 2.464 26.077 1.00 85.88 270 ARG A CA 1
ATOM 2208 C C . ARG A 1 270 ? -5.939 1.134 26.819 1.00 85.88 270 ARG A C 1
ATOM 2210 O O . ARG A 1 270 ? -6.724 1.025 27.755 1.00 85.88 270 ARG A O 1
ATOM 2217 N N . CYS A 1 271 ? -5.181 0.122 26.402 1.00 84.88 271 CYS A N 1
ATOM 2218 C CA . CYS A 1 271 ? -5.195 -1.192 27.040 1.00 84.88 271 CYS A CA 1
ATOM 2219 C C . CYS A 1 271 ? -4.560 -1.133 28.444 1.00 84.88 271 CYS A C 1
ATOM 2221 O O . CYS A 1 271 ? -3.440 -0.638 28.567 1.00 84.88 271 CYS A O 1
ATOM 2223 N N . PRO A 1 272 ? -5.201 -1.670 29.496 1.00 81.56 272 PRO A N 1
ATOM 2224 C CA . PRO A 1 272 ? -4.677 -1.590 30.861 1.00 81.56 272 PRO A CA 1
ATOM 2225 C C . PRO A 1 272 ? -3.512 -2.557 31.142 1.00 81.56 272 PRO A C 1
ATOM 2227 O O . PRO A 1 272 ? -2.816 -2.371 32.135 1.00 81.56 272 PRO A O 1
ATOM 2230 N N . ARG A 1 273 ? -3.273 -3.565 30.285 1.00 77.94 273 ARG A N 1
ATOM 2231 C CA . ARG A 1 273 ? -2.130 -4.492 30.401 1.00 77.94 273 ARG A CA 1
ATOM 2232 C C . ARG A 1 273 ? -0.872 -3.927 29.745 1.00 77.94 273 ARG A C 1
ATOM 2234 O O . ARG A 1 273 ? 0.148 -3.754 30.391 1.00 77.94 273 ARG A O 1
ATOM 2241 N N . CYS A 1 274 ? -0.957 -3.634 28.449 1.00 79.38 274 CYS A N 1
ATOM 2242 C CA . CYS A 1 274 ? 0.196 -3.287 27.612 1.00 79.38 274 CYS A CA 1
ATOM 2243 C C . CYS A 1 274 ? 0.202 -1.824 27.149 1.00 79.38 274 CYS A C 1
ATOM 2245 O O . CYS A 1 274 ? 1.052 -1.431 26.359 1.00 79.38 274 CYS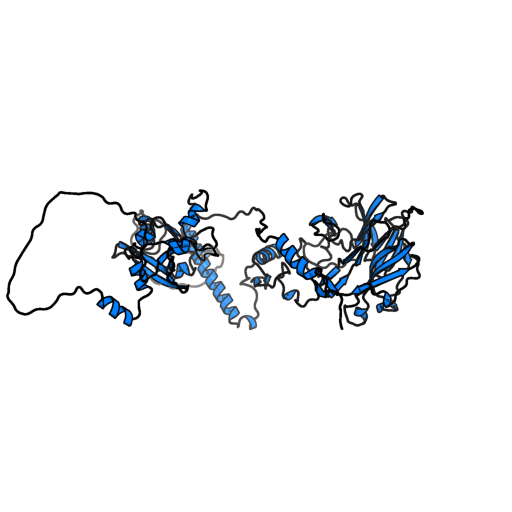 A O 1
ATOM 2247 N N . SER A 1 275 ? -0.747 -0.998 27.605 1.00 83.25 275 SER A N 1
ATOM 2248 C CA . SER A 1 275 ? -0.858 0.420 27.231 1.00 83.25 275 SER A CA 1
ATOM 2249 C C . SER A 1 275 ? -1.089 0.713 25.739 1.00 83.25 275 SER A C 1
ATOM 2251 O O . SER A 1 275 ? -1.039 1.875 25.337 1.00 83.25 275 SER A O 1
ATOM 2253 N N . THR A 1 276 ? -1.409 -0.292 24.920 1.00 84.19 276 THR A N 1
ATOM 2254 C CA . THR A 1 276 ? -1.702 -0.127 23.486 1.00 84.19 276 THR A CA 1
ATOM 2255 C C . THR A 1 276 ? -2.910 0.783 23.255 1.00 84.19 276 THR A C 1
ATOM 2257 O O . THR A 1 276 ? -3.949 0.629 23.899 1.00 84.19 276 THR A O 1
ATOM 2260 N N . ARG A 1 277 ? -2.782 1.738 22.326 1.00 88.25 277 ARG A N 1
ATOM 2261 C CA . ARG A 1 277 ? -3.774 2.792 22.061 1.00 88.25 277 ARG A CA 1
ATOM 2262 C C . ARG A 1 277 ? -4.628 2.471 20.835 1.00 88.25 277 ARG A C 1
ATOM 2264 O O . ARG A 1 277 ? -4.100 2.284 19.739 1.00 88.25 277 ARG A O 1
ATOM 2271 N N . THR A 1 278 ? -5.948 2.422 20.998 1.00 88.56 278 THR A N 1
ATOM 2272 C CA . THR A 1 278 ? -6.905 1.964 19.975 1.00 88.56 278 THR A CA 1
ATOM 2273 C C . THR A 1 278 ? -8.046 2.964 19.766 1.00 88.56 278 THR A C 1
ATOM 2275 O O . THR A 1 278 ? -8.434 3.656 20.700 1.00 88.56 278 THR A O 1
ATOM 2278 N N . CYS A 1 279 ? -8.579 3.097 18.547 1.00 90.56 279 CYS A N 1
ATOM 2279 C CA . CYS A 1 279 ? -9.650 4.065 18.235 1.00 90.56 279 CYS A CA 1
ATOM 2280 C C . CYS A 1 279 ? -11.070 3.522 18.442 1.00 90.56 279 CYS A C 1
ATOM 2282 O O . CYS A 1 279 ? -12.013 4.300 18.555 1.00 90.56 279 CYS A O 1
ATOM 2284 N N . SER A 1 280 ? -11.237 2.198 18.474 1.00 88.94 280 SER A N 1
ATOM 2285 C CA . SER A 1 280 ? -12.545 1.542 18.479 1.00 88.94 280 SER A CA 1
ATOM 2286 C C . SER A 1 280 ? -12.494 0.178 19.167 1.00 88.94 280 SER A C 1
ATOM 2288 O O . SER A 1 280 ? -11.423 -0.418 19.316 1.00 88.94 280 SER A O 1
ATOM 2290 N N . LEU A 1 281 ? -13.659 -0.342 19.568 1.00 85.50 281 LEU A N 1
ATOM 2291 C CA . LEU A 1 281 ? -13.779 -1.686 20.139 1.00 85.50 281 LEU A CA 1
ATOM 2292 C C . LEU A 1 281 ? -13.242 -2.785 19.197 1.00 85.50 281 LEU A C 1
ATOM 2294 O O . LEU A 1 281 ? -12.498 -3.633 19.690 1.00 85.50 281 LEU A O 1
ATOM 2298 N N . PRO A 1 282 ? -13.504 -2.764 17.871 1.00 86.00 282 PRO A N 1
ATOM 2299 C CA . PRO A 1 282 ? -12.858 -3.679 16.929 1.00 86.00 282 PRO A CA 1
ATOM 2300 C C . PRO A 1 282 ? -11.329 -3.634 16.995 1.00 86.00 282 PRO A C 1
ATOM 2302 O O . PRO A 1 282 ? -10.690 -4.678 17.082 1.00 86.00 282 PRO A O 1
ATOM 2305 N N . CYS A 1 283 ? -10.730 -2.439 17.049 1.00 85.12 283 CYS A N 1
ATOM 2306 C CA . CYS A 1 283 ? -9.279 -2.300 17.198 1.00 85.12 283 CYS A CA 1
ATOM 2307 C C . CYS A 1 283 ? -8.791 -2.820 18.557 1.00 85.12 283 CYS A C 1
ATOM 2309 O O . CYS A 1 283 ? -7.737 -3.446 18.642 1.00 85.12 283 CYS A O 1
ATOM 2311 N N . SER A 1 284 ? -9.568 -2.614 19.623 1.00 87.25 284 SER A N 1
ATOM 2312 C CA . SER A 1 284 ? -9.266 -3.166 20.943 1.00 87.25 284 SER A CA 1
ATOM 2313 C C . SER A 1 284 ? -9.320 -4.701 20.950 1.00 87.25 284 SER A C 1
ATOM 2315 O O . SER A 1 284 ? -8.401 -5.340 21.443 1.00 87.25 284 SER A O 1
ATOM 2317 N N . ARG A 1 285 ? -10.325 -5.334 20.343 1.00 83.31 285 ARG A N 1
ATOM 2318 C CA . ARG A 1 285 ? -10.378 -6.804 20.235 1.00 83.31 285 ARG A CA 1
ATOM 2319 C C . ARG A 1 285 ? -9.234 -7.348 19.378 1.00 83.31 285 ARG A C 1
ATOM 2321 O O . ARG A 1 285 ? -8.563 -8.294 19.777 1.00 83.31 285 ARG A O 1
ATOM 2328 N N . ARG A 1 286 ? -8.953 -6.685 18.256 1.00 84.00 286 ARG A N 1
ATOM 2329 C CA . ARG A 1 286 ? -7.879 -7.050 17.329 1.00 84.00 286 ARG A CA 1
ATOM 2330 C C . ARG A 1 286 ? -6.495 -6.969 17.981 1.00 84.00 286 ARG A C 1
ATOM 2332 O O . ARG A 1 286 ? -5.725 -7.906 17.825 1.00 84.00 286 ARG A O 1
ATOM 2339 N N . HIS A 1 287 ? -6.207 -5.949 18.801 1.00 85.19 287 HIS A N 1
ATOM 2340 C CA . HIS A 1 287 ? -4.936 -5.919 19.546 1.00 85.19 287 HIS A CA 1
ATOM 2341 C C . HIS A 1 287 ? -4.819 -7.058 20.568 1.00 85.19 287 HIS A C 1
ATOM 2343 O O . HIS A 1 287 ? -3.734 -7.607 20.735 1.00 85.19 287 HIS A O 1
ATOM 2349 N N . LYS A 1 288 ? -5.912 -7.416 21.263 1.00 84.62 288 LYS A N 1
ATOM 2350 C CA . LYS A 1 288 ? -5.897 -8.510 22.247 1.00 84.62 288 LYS A CA 1
ATOM 2351 C C . LYS A 1 288 ? -5.583 -9.844 21.585 1.00 84.62 288 LYS A C 1
ATOM 2353 O O . LYS A 1 288 ? -4.757 -10.589 22.100 1.00 84.62 288 LYS A O 1
ATOM 2358 N N . LEU A 1 289 ? -6.193 -10.092 20.428 1.00 78.38 289 LEU A N 1
ATOM 2359 C CA . LEU A 1 289 ? -5.957 -11.293 19.638 1.00 78.38 289 LEU A CA 1
ATOM 2360 C C . LEU A 1 289 ? -4.513 -11.347 19.116 1.00 78.38 289 LEU A C 1
ATOM 2362 O O . LEU A 1 289 ? -3.813 -12.327 19.330 1.00 78.38 289 LEU A O 1
ATOM 2366 N N . TRP A 1 290 ? -4.047 -10.268 18.486 1.00 75.19 290 TRP A N 1
ATOM 2367 C CA . TRP A 1 290 ? -2.738 -10.219 17.831 1.00 75.19 290 TRP A CA 1
ATOM 2368 C C . TRP A 1 290 ? -1.556 -10.224 18.791 1.00 75.19 290 TRP A C 1
ATOM 2370 O O . TRP A 1 290 ? -0.563 -10.898 18.551 1.00 75.19 290 TRP A O 1
ATOM 2380 N N . SER A 1 291 ? -1.650 -9.474 19.888 1.00 75.44 291 SER A N 1
ATOM 2381 C CA . SER A 1 291 ? -0.579 -9.395 20.885 1.00 75.44 291 SER A CA 1
ATOM 2382 C C . SER A 1 291 ? -0.708 -10.458 21.978 1.00 75.44 291 SER A C 1
ATOM 2384 O O . SER A 1 291 ? -0.045 -10.326 23.006 1.00 75.44 291 SER A O 1
ATOM 2386 N N . GLN A 1 292 ? -1.617 -11.435 21.816 1.00 76.00 292 GLN A N 1
ATOM 2387 C CA . GLN A 1 292 ? -2.012 -12.401 22.856 1.00 76.00 292 GLN A CA 1
ATOM 2388 C C . GLN A 1 292 ? -2.194 -11.716 24.224 1.00 76.00 292 GLN A C 1
ATOM 2390 O O . GLN A 1 292 ? -1.770 -12.167 25.295 1.00 76.00 292 GLN A O 1
ATOM 2395 N N . CYS A 1 293 ? -2.784 -10.524 24.171 1.00 79.62 293 CYS A N 1
ATOM 2396 C CA . CYS A 1 293 ? -2.910 -9.648 25.308 1.00 79.62 293 CYS A CA 1
ATOM 2397 C C . CYS A 1 293 ? -4.237 -9.946 25.997 1.00 79.62 293 CYS A C 1
ATOM 2399 O O . CYS A 1 293 ? -5.298 -9.670 25.443 1.00 79.62 293 CYS A O 1
ATOM 2401 N N . SER A 1 294 ? -4.187 -10.435 27.240 1.00 80.12 294 SER A N 1
ATOM 2402 C CA . SER A 1 294 ? -5.386 -10.673 28.056 1.00 80.12 294 SER A CA 1
ATOM 2403 C C . SER A 1 294 ? -6.232 -9.405 28.209 1.00 80.12 294 SER A C 1
ATOM 2405 O O . SER A 1 294 ? -7.436 -9.462 28.447 1.00 80.12 294 SER A O 1
ATOM 2407 N N . GLY A 1 295 ? -5.610 -8.228 28.070 1.00 78.06 295 GLY A N 1
ATOM 2408 C CA . GLY A 1 295 ? -6.250 -6.946 28.327 1.00 78.06 295 GLY A CA 1
ATOM 2409 C C . GLY A 1 295 ? -6.636 -6.760 29.793 1.00 78.06 295 GLY A C 1
ATOM 2410 O O . GLY A 1 295 ? -7.393 -5.841 30.091 1.00 78.06 295 GLY A O 1
ATOM 2411 N N . ILE A 1 296 ? -6.124 -7.619 30.678 1.00 76.50 296 ILE A N 1
ATOM 2412 C CA . ILE A 1 296 ? -6.287 -7.570 32.128 1.00 76.50 296 ILE A CA 1
ATOM 2413 C C . ILE A 1 296 ? -4.964 -7.067 32.701 1.00 76.50 296 ILE A C 1
ATOM 2415 O O . ILE A 1 296 ? -3.895 -7.557 32.330 1.00 76.50 296 ILE A O 1
ATOM 2419 N N . ARG A 1 297 ? -5.037 -6.052 33.562 1.00 73.06 297 ARG A N 1
ATOM 2420 C CA . ARG A 1 297 ? -3.869 -5.490 34.248 1.00 73.06 297 ARG A CA 1
ATOM 2421 C C . ARG A 1 297 ? -3.277 -6.546 35.179 1.00 73.06 297 ARG A C 1
ATOM 2423 O O . ARG A 1 297 ? -4.038 -7.201 35.878 1.00 73.06 297 ARG A O 1
ATOM 2430 N N . ASP A 1 298 ? -1.956 -6.685 35.192 1.00 72.50 298 ASP A N 1
ATOM 2431 C CA . ASP A 1 298 ? -1.268 -7.558 36.145 1.00 72.50 298 ASP A CA 1
ATOM 2432 C C . ASP A 1 298 ? -1.220 -6.879 37.529 1.00 72.50 298 ASP A C 1
ATOM 2434 O O . ASP A 1 298 ? -0.591 -5.819 37.652 1.00 72.50 298 ASP A O 1
ATOM 2438 N N . PRO A 1 299 ? -1.900 -7.425 38.556 1.00 69.38 299 PRO A N 1
ATOM 2439 C CA . PRO A 1 299 ? -1.879 -6.859 39.902 1.00 69.38 299 PRO A CA 1
ATOM 2440 C C . PRO A 1 299 ? -0.524 -7.026 40.599 1.00 69.38 299 PRO A C 1
ATOM 2442 O O . PRO A 1 299 ? -0.189 -6.216 41.457 1.00 69.38 299 PRO A O 1
ATOM 2445 N N . ALA A 1 300 ? 0.263 -8.038 40.217 1.00 69.88 300 ALA A N 1
ATOM 2446 C CA . ALA A 1 300 ? 1.543 -8.372 40.841 1.00 69.88 300 ALA A CA 1
ATOM 2447 C C . ALA A 1 300 ? 2.746 -7.686 40.167 1.00 69.88 300 ALA A C 1
ATOM 2449 O O . ALA A 1 300 ? 3.893 -7.912 40.558 1.00 69.88 300 ALA A O 1
ATOM 2450 N N . ALA A 1 301 ? 2.509 -6.838 39.160 1.00 73.00 301 ALA A N 1
ATOM 2451 C CA . ALA A 1 301 ? 3.572 -6.135 38.455 1.00 73.00 301 ALA A CA 1
ATOM 2452 C C . ALA A 1 301 ? 4.364 -5.220 39.407 1.00 73.00 301 ALA A C 1
ATOM 2454 O O . ALA A 1 301 ? 3.801 -4.333 40.059 1.00 73.00 301 ALA A O 1
ATOM 2455 N N . TYR A 1 302 ? 5.684 -5.424 39.444 1.00 72.88 302 TYR A N 1
ATOM 2456 C CA . TYR A 1 302 ? 6.609 -4.667 40.284 1.00 72.88 302 TYR A CA 1
ATOM 2457 C C . TYR A 1 302 ? 6.507 -3.158 40.019 1.00 72.88 302 TYR A C 1
ATOM 2459 O O . TYR A 1 302 ? 6.655 -2.706 38.883 1.00 72.88 302 TYR A O 1
ATOM 2467 N N . LEU A 1 303 ? 6.298 -2.381 41.085 1.00 68.31 303 LEU A N 1
ATOM 2468 C CA . LEU A 1 303 ? 6.408 -0.923 41.081 1.00 68.31 303 LEU A CA 1
ATOM 2469 C C . LEU A 1 303 ? 7.593 -0.490 41.934 1.00 68.31 303 LEU A C 1
ATOM 2471 O O . LEU A 1 303 ? 7.844 -1.050 43.004 1.00 68.31 303 LEU A O 1
ATOM 2475 N N . ARG A 1 304 ? 8.300 0.556 41.499 1.00 77.44 304 ARG A N 1
ATOM 2476 C CA . ARG A 1 304 ? 9.352 1.153 42.330 1.00 77.44 304 ARG A CA 1
ATOM 2477 C C . ARG A 1 304 ? 8.715 1.873 43.516 1.00 77.44 304 ARG A C 1
ATOM 2479 O O . ARG A 1 304 ? 7.615 2.411 43.419 1.00 77.44 304 ARG A O 1
ATOM 2486 N N . ARG A 1 305 ? 9.444 1.970 44.630 1.00 70.69 305 ARG A N 1
ATOM 2487 C CA . ARG A 1 305 ? 8.950 2.604 45.868 1.00 70.69 305 ARG A CA 1
ATOM 2488 C C . ARG A 1 305 ? 8.476 4.054 45.673 1.00 70.69 305 ARG A C 1
ATOM 2490 O O . ARG A 1 305 ? 7.530 4.470 46.328 1.00 70.69 305 ARG A O 1
ATOM 2497 N N . SER A 1 306 ? 9.091 4.795 44.750 1.00 75.19 306 SER A N 1
ATOM 2498 C CA . SER A 1 306 ? 8.686 6.158 44.375 1.00 75.19 306 SER A CA 1
ATOM 2499 C C . SER A 1 306 ? 7.359 6.226 43.610 1.00 75.19 306 SER A C 1
ATOM 2501 O O . SER A 1 306 ? 6.687 7.247 43.651 1.00 75.19 306 SER A O 1
ATOM 2503 N N . GLU A 1 307 ? 6.977 5.157 42.910 1.00 70.38 307 GLU A N 1
ATOM 2504 C CA . GLU A 1 307 ? 5.738 5.068 42.120 1.00 70.38 307 GLU A CA 1
ATOM 2505 C C . GLU A 1 307 ? 4.568 4.540 42.964 1.00 70.38 307 GLU A C 1
ATOM 2507 O O . GLU A 1 307 ? 3.411 4.849 42.683 1.00 70.38 307 GLU A O 1
ATOM 2512 N N . LEU A 1 308 ? 4.871 3.785 44.028 1.00 69.38 308 LEU A N 1
ATOM 2513 C CA . LEU A 1 308 ? 3.891 3.271 44.988 1.00 69.38 308 LEU A CA 1
ATOM 2514 C C . LEU A 1 308 ? 3.292 4.382 45.868 1.00 69.38 308 LEU A C 1
ATOM 2516 O O . LEU A 1 308 ? 2.137 4.298 46.269 1.00 69.38 308 LEU A O 1
ATOM 2520 N N . ALA A 1 309 ? 4.052 5.447 46.131 1.00 72.94 309 ALA A N 1
ATOM 2521 C CA . ALA A 1 309 ? 3.613 6.600 46.918 1.00 72.94 309 ALA A CA 1
ATOM 2522 C C . ALA A 1 309 ? 2.807 7.620 46.083 1.00 72.94 309 ALA A C 1
ATOM 2524 O O . ALA A 1 309 ? 2.978 8.827 46.235 1.00 72.94 309 ALA A O 1
ATOM 2525 N N . THR A 1 310 ? 1.960 7.145 45.164 1.00 76.12 310 THR A N 1
ATOM 2526 C CA . THR A 1 310 ? 1.059 7.989 44.364 1.00 76.12 310 THR A CA 1
ATOM 2527 C C . THR A 1 310 ? -0.393 7.583 44.597 1.00 76.12 310 THR A C 1
ATOM 2529 O O . THR A 1 310 ? -0.692 6.400 44.751 1.00 76.12 310 THR A O 1
ATOM 2532 N N . GLU A 1 311 ? -1.317 8.548 44.575 1.00 78.25 311 GLU A N 1
ATOM 2533 C CA . GLU A 1 311 ? -2.759 8.298 44.766 1.00 78.25 311 GLU A CA 1
ATOM 2534 C C . GLU A 1 311 ? -3.292 7.242 43.780 1.00 78.25 311 GLU A C 1
ATOM 2536 O O . GLU A 1 311 ? -4.026 6.332 44.154 1.00 78.25 311 GLU A O 1
ATOM 2541 N N . SER A 1 312 ? -2.804 7.267 42.534 1.00 75.19 312 SER A N 1
ATOM 2542 C CA . SER A 1 312 ? -3.175 6.292 41.501 1.00 75.19 312 SER A CA 1
ATOM 2543 C C . SER A 1 312 ? -2.745 4.846 41.798 1.00 75.19 312 SER A C 1
ATOM 2545 O O . SER A 1 312 ? -3.373 3.902 41.309 1.00 75.19 312 SER A O 1
ATOM 2547 N N . ALA A 1 313 ? -1.673 4.652 42.574 1.00 72.31 313 ALA A N 1
ATOM 2548 C CA . ALA A 1 313 ? -1.221 3.331 43.002 1.00 72.31 313 ALA A CA 1
ATOM 2549 C C . ALA A 1 313 ? -2.072 2.811 44.169 1.00 72.31 313 ALA A C 1
ATOM 2551 O O . ALA A 1 313 ? -2.422 1.633 44.183 1.00 72.31 313 ALA A O 1
ATOM 2552 N N . PHE A 1 314 ? -2.490 3.694 45.080 1.00 78.44 314 PHE A N 1
ATOM 2553 C CA . PHE A 1 314 ? -3.411 3.348 46.162 1.00 78.44 314 PHE A CA 1
ATOM 2554 C C . PHE A 1 314 ? -4.787 2.922 45.627 1.00 78.44 314 PHE A C 1
ATOM 2556 O O . PHE A 1 314 ? -5.295 1.865 45.999 1.00 78.44 314 PHE A O 1
ATOM 2563 N N . ASP A 1 315 ? -5.346 3.671 44.671 1.00 77.31 315 ASP A N 1
ATOM 2564 C CA . ASP A 1 315 ? -6.606 3.309 44.009 1.00 77.31 315 ASP A CA 1
ATOM 2565 C C . ASP A 1 315 ? -6.517 1.956 43.295 1.00 77.31 315 ASP A C 1
ATOM 2567 O O . ASP A 1 315 ? -7.488 1.195 43.246 1.00 77.31 315 ASP A O 1
ATOM 2571 N N . ARG A 1 316 ? -5.353 1.628 42.724 1.00 73.00 316 ARG A N 1
ATOM 2572 C CA . ARG A 1 316 ? -5.122 0.329 42.084 1.00 73.00 316 ARG A CA 1
ATOM 2573 C C . ARG A 1 316 ? -5.221 -0.807 43.101 1.00 73.00 316 ARG A C 1
ATOM 2575 O O . ARG A 1 316 ? -5.913 -1.787 42.828 1.00 73.00 316 ARG A O 1
ATOM 2582 N N . ASP A 1 317 ? -4.554 -0.667 44.240 1.00 75.88 317 ASP A N 1
ATOM 2583 C CA . ASP A 1 317 ? -4.509 -1.703 45.271 1.00 75.88 317 ASP A CA 1
ATOM 2584 C C . ASP A 1 317 ? -5.878 -1.839 45.964 1.00 75.88 317 ASP A C 1
ATOM 2586 O O . ASP A 1 317 ? -6.370 -2.952 46.157 1.00 75.88 317 ASP A O 1
ATOM 2590 N N . PHE A 1 318 ? -6.574 -0.722 46.205 1.00 81.00 318 PHE A N 1
ATOM 2591 C CA . PHE A 1 318 ? -7.948 -0.717 46.712 1.00 81.00 318 PHE A CA 1
ATOM 2592 C C . PHE A 1 318 ? -8.922 -1.445 45.772 1.00 81.00 318 PHE A C 1
ATOM 2594 O O . PHE A 1 318 ? -9.702 -2.291 46.215 1.00 81.00 318 PHE A O 1
ATOM 2601 N N . ASN A 1 319 ? -8.864 -1.164 44.464 1.00 79.06 319 ASN A N 1
ATOM 2602 C CA . ASN A 1 319 ? -9.700 -1.836 43.462 1.00 79.06 319 ASN A CA 1
ATOM 2603 C C . ASN A 1 319 ? -9.379 -3.334 43.331 1.00 79.06 319 ASN A C 1
ATOM 2605 O O . ASN A 1 319 ? -10.275 -4.130 43.047 1.00 79.06 319 ASN A O 1
ATOM 2609 N N . PHE A 1 320 ? -8.119 -3.729 43.531 1.00 80.31 320 PHE A N 1
ATOM 2610 C CA . PHE A 1 320 ? -7.723 -5.135 43.539 1.00 80.31 320 PHE A CA 1
ATOM 2611 C C . PHE A 1 320 ? -8.299 -5.876 44.753 1.00 80.31 320 PHE A C 1
ATOM 2613 O O . PHE A 1 320 ? -8.970 -6.892 44.573 1.00 80.31 320 PHE A O 1
ATOM 2620 N N . ILE A 1 321 ? -8.123 -5.334 45.964 1.00 81.69 321 ILE A N 1
ATOM 2621 C CA . ILE A 1 321 ? -8.629 -5.930 47.213 1.00 81.69 321 ILE A CA 1
ATOM 2622 C C . ILE A 1 321 ? -10.159 -6.032 47.181 1.00 81.69 321 ILE A C 1
ATOM 2624 O O . ILE A 1 321 ? -10.713 -7.117 47.349 1.00 81.69 321 ILE A O 1
ATOM 2628 N N . THR A 1 322 ? -10.851 -4.940 46.850 1.00 78.88 322 THR A N 1
ATOM 2629 C CA . THR A 1 322 ? -12.321 -4.957 46.731 1.00 78.88 322 THR A CA 1
ATOM 2630 C C . THR A 1 322 ? -12.814 -5.856 45.591 1.00 78.88 322 THR A C 1
ATOM 2632 O O . THR A 1 322 ? -13.925 -6.389 45.644 1.00 78.88 322 THR A O 1
ATOM 2635 N N . GLY A 1 323 ? -12.005 -6.063 44.548 1.00 80.69 323 GLY A N 1
ATOM 2636 C CA . GLY A 1 323 ? -12.266 -7.036 43.489 1.00 80.69 323 GLY A CA 1
ATOM 2637 C C . GLY A 1 323 ? -12.239 -8.483 43.988 1.00 80.69 323 GLY A C 1
ATOM 2638 O O . GLY A 1 323 ? -13.127 -9.256 43.620 1.00 80.69 323 GLY A O 1
ATOM 2639 N N . ILE A 1 324 ? -11.273 -8.825 44.848 1.00 81.31 324 ILE A N 1
ATOM 2640 C CA . ILE A 1 324 ? -11.162 -10.143 45.494 1.00 81.31 324 ILE A CA 1
ATOM 2641 C C . ILE A 1 324 ? -12.356 -10.389 46.413 1.00 81.31 324 ILE A C 1
ATOM 2643 O O . ILE A 1 324 ? -12.998 -11.428 46.286 1.00 81.31 324 ILE A O 1
ATOM 2647 N N . GLU A 1 325 ? -12.708 -9.429 47.270 1.00 81.31 325 GLU A N 1
ATOM 2648 C CA . GLU A 1 325 ? -13.851 -9.550 48.189 1.00 81.31 325 GLU A CA 1
ATOM 2649 C C . GLU A 1 325 ? -15.157 -9.831 47.434 1.00 81.31 325 GLU A C 1
ATOM 2651 O O . GLU A 1 325 ? -15.889 -10.769 47.748 1.00 81.31 325 GLU A O 1
ATOM 2656 N N . ARG A 1 326 ? -15.413 -9.084 46.352 1.00 79.69 326 ARG A N 1
ATOM 2657 C CA . ARG A 1 326 ? -16.575 -9.321 45.477 1.00 79.69 326 ARG A CA 1
ATOM 2658 C C . ARG A 1 326 ? -16.486 -10.649 44.727 1.00 79.69 326 ARG A C 1
ATOM 2660 O O . ARG A 1 326 ? -17.512 -11.208 44.349 1.00 79.69 326 ARG A O 1
ATOM 2667 N N . GLY A 1 327 ? -15.279 -11.110 44.405 1.00 80.56 327 GLY A N 1
ATOM 2668 C CA . GLY A 1 327 ? -15.041 -12.420 43.803 1.00 80.56 327 GLY A CA 1
ATOM 2669 C C . GLY A 1 327 ? -15.427 -13.548 44.755 1.00 80.56 327 GLY A C 1
ATOM 2670 O O . GLY A 1 327 ? -16.165 -14.443 44.351 1.00 80.56 327 GLY A O 1
ATOM 2671 N N . LEU A 1 328 ? -15.004 -13.446 46.017 1.00 78.25 328 LEU A N 1
ATOM 2672 C CA . LEU A 1 328 ? -15.329 -14.392 47.081 1.00 78.25 328 LEU A CA 1
ATOM 2673 C C . LEU A 1 328 ? -16.841 -14.443 47.332 1.00 78.25 328 LEU A C 1
ATOM 2675 O O . LEU A 1 328 ? -17.420 -15.520 47.285 1.00 78.25 328 LEU A O 1
ATOM 2679 N N . GLU A 1 329 ? -17.500 -13.284 47.452 1.00 76.75 329 GLU A N 1
ATOM 2680 C CA . GLU A 1 329 ? -18.957 -13.211 47.650 1.00 76.75 329 GLU A CA 1
ATOM 2681 C C . GLU A 1 329 ? -19.736 -13.852 46.482 1.00 76.75 329 GLU A C 1
ATOM 2683 O O . GLU A 1 329 ? -20.773 -14.489 46.674 1.00 76.75 329 GLU A O 1
ATOM 2688 N N . ARG A 1 330 ? -19.253 -13.697 45.237 1.00 80.62 330 ARG A N 1
ATOM 2689 C CA . ARG A 1 330 ? -19.860 -14.359 44.069 1.00 80.62 330 ARG A CA 1
ATOM 2690 C C . ARG A 1 330 ? -19.608 -15.859 44.070 1.00 80.62 330 ARG A C 1
ATOM 2692 O O . ARG A 1 330 ? -20.530 -16.598 43.758 1.00 80.62 330 ARG A O 1
ATOM 2699 N N . ALA A 1 331 ? -18.398 -16.297 44.405 1.00 72.00 331 ALA A N 1
ATOM 2700 C CA . ALA A 1 331 ? -18.056 -17.713 44.471 1.00 72.00 331 ALA A CA 1
ATOM 2701 C C . ALA A 1 331 ? -18.848 -18.431 45.575 1.00 72.00 331 ALA A C 1
ATOM 2703 O O . ALA A 1 331 ? -19.369 -19.513 45.332 1.00 72.00 331 ALA A O 1
ATOM 2704 N N . GLU A 1 332 ? -19.008 -17.810 46.746 1.00 71.50 332 GLU A N 1
ATOM 2705 C CA . GLU A 1 332 ? -19.873 -18.302 47.825 1.00 71.50 332 GLU A CA 1
ATOM 2706 C C . GLU A 1 332 ? -21.320 -18.445 47.345 1.00 71.50 332 GLU A C 1
ATOM 2708 O O . GLU A 1 332 ? -21.911 -19.518 47.469 1.00 71.50 332 GLU A O 1
ATOM 2713 N N . ARG A 1 333 ? -21.859 -17.409 46.692 1.00 69.50 333 ARG A N 1
ATOM 2714 C CA . ARG A 1 333 ? -23.216 -17.436 46.130 1.00 69.50 333 ARG A CA 1
ATOM 2715 C C . ARG A 1 333 ? -23.370 -18.478 45.009 1.00 69.50 333 ARG A C 1
ATOM 2717 O O . ARG A 1 333 ? -24.414 -19.114 44.916 1.00 69.50 333 ARG A O 1
ATOM 2724 N N . ASP A 1 334 ? -22.353 -18.696 44.176 1.00 68.69 334 ASP A N 1
ATOM 2725 C CA . ASP A 1 334 ? -22.361 -19.720 43.119 1.00 68.69 334 ASP A CA 1
ATOM 2726 C C . ASP A 1 334 ? -22.267 -21.146 43.681 1.00 68.69 334 ASP A C 1
ATOM 2728 O O . ASP A 1 334 ? -22.917 -22.052 43.161 1.00 68.69 334 ASP A O 1
ATOM 2732 N N . VAL A 1 335 ? -21.498 -21.362 44.752 1.00 67.94 335 VAL A N 1
ATOM 2733 C CA . VAL A 1 335 ? -21.444 -22.644 45.477 1.00 67.94 335 VAL A CA 1
ATOM 2734 C C . VAL A 1 335 ? -22.795 -22.949 46.125 1.00 67.94 335 VAL A C 1
ATOM 2736 O O . VAL A 1 335 ? -23.288 -24.074 46.004 1.00 67.94 335 VAL A O 1
ATOM 2739 N N . GLU A 1 336 ? -23.426 -21.944 46.738 1.00 66.62 336 GLU A N 1
ATOM 2740 C CA . GLU A 1 336 ? -24.796 -22.038 47.250 1.00 66.62 336 GLU A CA 1
ATOM 2741 C C . GLU A 1 336 ? -25.798 -22.365 46.130 1.00 66.62 336 GLU A C 1
ATOM 2743 O O . GLU A 1 336 ? -26.606 -23.284 46.279 1.00 66.62 336 GLU A O 1
ATOM 2748 N N . ASN A 1 337 ? -25.701 -21.690 44.979 1.00 59.81 337 ASN A N 1
ATOM 2749 C CA . ASN A 1 337 ? -26.580 -21.902 43.823 1.00 59.81 337 ASN A CA 1
ATOM 2750 C C . ASN A 1 337 ? -26.389 -23.273 43.152 1.00 59.81 337 ASN A C 1
ATOM 2752 O O . ASN A 1 337 ? -27.350 -23.849 42.649 1.00 59.81 337 ASN A O 1
ATOM 2756 N N . ARG A 1 338 ? -25.167 -23.822 43.152 1.00 67.38 338 ARG A N 1
ATOM 2757 C CA . ARG A 1 338 ? -24.859 -25.159 42.608 1.00 67.38 338 ARG A CA 1
ATOM 2758 C C . ARG A 1 338 ? -25.177 -26.296 43.582 1.00 67.38 338 ARG A C 1
ATOM 2760 O O . ARG A 1 338 ? -24.950 -27.458 43.253 1.00 67.38 338 ARG A O 1
ATOM 2767 N N . GLY A 1 339 ? -25.688 -25.990 44.779 1.00 45.66 339 GLY A N 1
ATOM 2768 C CA . GLY A 1 339 ? -26.114 -26.990 45.761 1.00 45.66 339 GLY A CA 1
ATOM 2769 C C . GLY A 1 339 ? -24.976 -27.839 46.336 1.00 45.66 339 GLY A C 1
ATOM 2770 O O . GLY A 1 339 ? -25.232 -28.850 46.998 1.00 45.66 339 GLY A O 1
ATOM 2771 N N . ILE A 1 340 ? -23.718 -27.443 46.116 1.00 54.44 340 ILE A N 1
ATOM 2772 C CA . ILE A 1 340 ? -22.556 -28.123 46.680 1.00 54.44 340 ILE A CA 1
ATOM 2773 C C . ILE A 1 340 ? -22.503 -27.717 48.147 1.00 54.44 340 ILE A C 1
ATOM 2775 O O . ILE A 1 340 ? -22.023 -26.643 48.501 1.00 54.44 340 ILE A O 1
ATOM 2779 N N . ARG A 1 341 ? -23.017 -28.584 49.023 1.00 43.78 341 ARG A N 1
ATOM 2780 C CA . ARG A 1 341 ? -22.808 -28.461 50.466 1.00 43.78 341 ARG A CA 1
ATOM 2781 C C . ARG A 1 341 ? -21.322 -28.654 50.743 1.00 43.78 341 ARG A C 1
ATOM 2783 O O . ARG A 1 341 ? -20.886 -29.761 51.053 1.00 43.78 341 ARG A O 1
ATOM 2790 N N . GLY A 1 342 ? -20.547 -27.578 50.639 1.00 43.25 342 GLY A N 1
ATOM 2791 C CA . GLY A 1 342 ? -19.248 -27.511 51.281 1.00 43.25 342 GLY A CA 1
ATOM 2792 C C . GLY A 1 342 ? -19.465 -27.904 52.735 1.00 43.25 342 GLY A C 1
ATOM 2793 O O . GLY A 1 342 ? -20.295 -27.306 53.426 1.00 43.25 342 GLY A O 1
ATOM 2794 N N . ARG A 1 343 ? -18.790 -28.963 53.194 1.00 39.62 343 ARG A N 1
ATOM 2795 C CA . ARG A 1 343 ? -18.598 -29.172 54.628 1.00 39.62 343 ARG A CA 1
ATOM 2796 C C . ARG A 1 343 ? -17.975 -27.875 55.135 1.00 39.62 343 ARG A C 1
ATOM 2798 O O . ARG A 1 343 ? -16.788 -27.651 54.943 1.00 39.62 343 ARG A O 1
ATOM 2805 N N . SER A 1 344 ? -18.786 -27.001 55.724 1.00 45.03 344 SER A N 1
ATOM 2806 C CA . SER A 1 344 ? -18.264 -25.936 56.561 1.00 45.03 344 SER A CA 1
ATOM 2807 C C . SER A 1 344 ? -17.640 -26.643 57.754 1.00 45.03 344 SER A C 1
ATOM 2809 O O . SER A 1 344 ? -18.319 -27.232 58.595 1.00 45.03 344 SER A O 1
ATOM 2811 N N . GLY A 1 345 ? -16.326 -26.731 57.694 1.00 37.19 345 GLY A N 1
ATOM 2812 C CA . GLY A 1 345 ? -15.497 -27.481 58.604 1.00 37.19 345 GLY A CA 1
ATOM 2813 C C . GLY A 1 345 ? -14.083 -27.283 58.123 1.00 37.19 345 GLY A C 1
ATOM 2814 O O . GLY A 1 345 ? -13.627 -28.063 57.300 1.00 37.19 345 GLY A O 1
ATOM 2815 N N . VAL A 1 346 ? -13.498 -26.169 58.568 1.00 40.75 346 VAL A N 1
ATOM 2816 C CA . VAL A 1 346 ? -12.081 -26.018 58.913 1.00 40.75 346 VAL A CA 1
ATOM 2817 C C . VAL A 1 346 ? -11.144 -26.770 57.966 1.00 40.75 346 VAL A C 1
ATOM 2819 O O . VAL A 1 346 ? -11.031 -27.989 58.050 1.00 40.75 346 VAL A O 1
ATOM 2822 N N . LEU A 1 347 ? -10.441 -26.036 57.096 1.00 40.03 347 LEU A N 1
ATOM 2823 C CA . LEU A 1 347 ? -9.220 -26.547 56.473 1.00 40.03 347 LEU A CA 1
ATOM 2824 C C . LEU A 1 347 ? -8.347 -27.123 57.590 1.00 40.03 347 LEU A C 1
ATOM 2826 O O . LEU A 1 347 ? -7.841 -26.368 58.415 1.00 40.03 347 LEU A O 1
ATOM 2830 N N . ASP A 1 348 ? -8.272 -28.449 57.642 1.00 37.31 348 ASP A N 1
ATOM 2831 C CA . ASP A 1 348 ? -7.429 -29.206 58.551 1.00 37.31 348 ASP A CA 1
ATOM 2832 C C . ASP A 1 348 ? -5.977 -28.766 58.310 1.00 37.31 348 ASP A C 1
ATOM 2834 O O . ASP A 1 348 ? -5.438 -29.032 57.227 1.00 37.31 348 ASP A O 1
ATOM 2838 N N . PRO A 1 349 ? -5.334 -28.061 59.260 1.00 44.16 349 PRO A N 1
ATOM 2839 C CA . PRO A 1 349 ? -3.956 -27.611 59.100 1.00 44.16 349 PRO A CA 1
ATOM 2840 C C . PRO A 1 349 ? -2.963 -28.774 58.916 1.00 44.16 349 PRO A C 1
ATOM 2842 O O . PRO A 1 349 ? -1.839 -28.545 58.475 1.00 44.16 349 PRO A O 1
ATOM 2845 N N . ALA A 1 350 ? -3.373 -30.025 59.169 1.00 40.44 350 ALA A N 1
ATOM 2846 C CA . ALA A 1 350 ? -2.563 -31.216 58.925 1.00 40.44 350 ALA A CA 1
ATOM 2847 C C . ALA A 1 350 ? -2.396 -31.577 57.432 1.00 40.44 350 ALA A C 1
ATOM 2849 O O . ALA A 1 350 ? -1.490 -32.335 57.088 1.00 40.44 350 ALA A O 1
ATOM 2850 N N . ALA A 1 351 ? -3.209 -31.031 56.517 1.00 47.38 351 ALA A N 1
ATOM 2851 C CA . ALA A 1 351 ? -3.133 -31.366 55.087 1.00 47.38 351 ALA A CA 1
ATOM 2852 C C . ALA A 1 351 ? -2.017 -30.627 54.312 1.00 47.38 351 ALA A C 1
ATOM 2854 O O . ALA A 1 351 ? -1.764 -30.956 53.154 1.00 47.38 351 ALA A O 1
ATOM 2855 N N . VAL A 1 352 ? -1.349 -29.639 54.926 1.00 45.59 352 VAL A N 1
ATOM 2856 C CA . VAL A 1 352 ? -0.327 -28.783 54.279 1.00 45.59 352 VAL A CA 1
ATOM 2857 C C . VAL A 1 352 ? 1.077 -28.875 54.892 1.00 45.59 352 VAL A C 1
ATOM 2859 O O . VAL A 1 352 ? 1.947 -28.095 54.517 1.00 45.59 352 VAL A O 1
ATOM 2862 N N . GLY A 1 353 ? 1.343 -29.852 55.766 1.00 40.22 353 GLY A N 1
ATOM 2863 C CA . GLY A 1 353 ? 2.716 -30.242 56.125 1.00 40.22 353 GLY A CA 1
ATOM 2864 C C . GLY A 1 353 ? 3.592 -29.124 56.705 1.00 40.22 353 GLY A C 1
ATOM 2865 O O . GLY A 1 353 ? 4.754 -29.002 56.326 1.00 40.22 353 GLY A O 1
ATOM 2866 N N . LEU A 1 354 ? 3.047 -28.304 57.607 1.00 36.38 354 LEU A N 1
ATOM 2867 C CA . LEU A 1 354 ? 3.813 -27.314 58.365 1.00 36.38 354 LEU A CA 1
ATOM 2868 C C . LEU A 1 354 ? 3.518 -27.476 59.855 1.00 36.38 354 LEU A C 1
ATOM 2870 O O . LEU A 1 354 ? 2.589 -26.890 60.404 1.00 36.38 354 LEU A O 1
ATOM 2874 N N . GLU A 1 355 ? 4.316 -28.317 60.496 1.00 31.97 355 GLU A N 1
ATOM 2875 C CA . GLU A 1 355 ? 4.367 -28.478 61.944 1.00 31.97 355 GLU A CA 1
ATOM 2876 C C . GLU A 1 355 ? 5.322 -27.424 62.517 1.00 31.97 355 GLU A C 1
ATOM 2878 O O . GLU A 1 355 ? 6.525 -27.511 62.290 1.00 31.97 355 GLU A O 1
ATOM 2883 N N . HIS A 1 356 ? 4.797 -26.426 63.240 1.00 33.03 356 HIS A N 1
ATOM 2884 C CA . HIS A 1 356 ? 5.412 -25.934 64.480 1.00 33.03 356 HIS A CA 1
ATOM 2885 C C . HIS A 1 356 ? 4.516 -24.931 65.232 1.00 33.03 356 HIS A C 1
ATOM 2887 O O . HIS A 1 356 ? 4.155 -23.879 64.713 1.00 33.03 356 HIS A O 1
ATOM 2893 N N . GLU A 1 357 ? 4.202 -25.321 66.472 1.00 33.47 357 GLU A N 1
ATOM 2894 C CA . GLU A 1 357 ? 4.107 -24.510 67.696 1.00 33.47 357 GLU A CA 1
ATOM 2895 C C . GLU A 1 357 ? 3.328 -23.186 67.664 1.00 33.47 357 GLU A C 1
ATOM 2897 O O . GLU A 1 357 ? 3.904 -22.154 67.346 1.00 33.47 357 GLU A O 1
ATOM 2902 N N . VAL A 1 358 ? 2.094 -23.177 68.197 1.00 28.77 358 VAL A N 1
ATOM 2903 C CA . VAL A 1 358 ? 1.702 -22.177 69.214 1.00 28.77 358 VAL A CA 1
ATOM 2904 C C . VAL A 1 358 ? 0.648 -22.763 70.164 1.00 28.77 358 VAL A C 1
ATOM 2906 O O . VAL A 1 358 ? -0.328 -23.383 69.743 1.00 28.77 358 VAL A O 1
ATOM 2909 N N . GLU A 1 359 ? 0.891 -22.561 71.454 1.00 27.75 359 GLU A N 1
ATOM 2910 C CA . GLU A 1 359 ? 0.148 -23.045 72.612 1.00 27.75 359 GLU A CA 1
ATOM 2911 C C . GLU A 1 359 ? -1.277 -22.475 72.768 1.00 27.75 359 GLU A C 1
ATOM 2913 O O . GLU A 1 359 ? -1.624 -21.379 72.329 1.00 27.75 359 GLU A O 1
ATOM 2918 N N . SER A 1 360 ? -2.071 -23.281 73.470 1.00 26.66 360 SER A N 1
ATOM 2919 C CA . SER A 1 360 ? -3.384 -23.068 74.089 1.00 26.66 360 SER A CA 1
ATOM 2920 C C . SER A 1 360 ? -3.646 -21.697 74.717 1.00 26.66 360 SER A C 1
ATOM 2922 O O . SER A 1 360 ? -2.767 -21.214 75.410 1.00 26.66 360 SER A O 1
ATOM 2924 N N . TYR A 1 361 ? -4.902 -21.220 74.676 1.00 26.92 361 TYR A N 1
ATOM 2925 C CA . TYR A 1 361 ? -5.638 -20.740 75.865 1.00 26.92 361 TYR A CA 1
ATOM 2926 C C . TYR A 1 361 ? -7.160 -20.932 75.687 1.00 26.92 361 TYR A C 1
ATOM 2928 O O . TYR A 1 361 ? -7.732 -20.673 74.630 1.00 26.92 361 TYR A O 1
ATOM 2936 N N . GLU A 1 362 ? -7.786 -21.445 76.743 1.00 27.36 362 GLU A N 1
ATOM 2937 C CA . GLU A 1 362 ? -9.184 -21.867 76.873 1.00 27.36 362 GLU A CA 1
ATOM 2938 C C . GLU A 1 362 ? -10.185 -20.701 76.962 1.00 27.36 362 GLU A C 1
ATOM 2940 O O . GLU A 1 362 ? -9.835 -19.631 77.456 1.00 27.36 362 GLU A O 1
ATOM 2945 N N . SER A 1 363 ? -11.462 -20.952 76.619 1.00 27.52 363 SER A N 1
ATOM 2946 C CA . SER A 1 363 ? -12.636 -20.503 77.405 1.00 27.52 363 SER A CA 1
ATOM 2947 C C . SER A 1 363 ? -13.970 -21.070 76.878 1.00 27.52 363 SER A C 1
ATOM 2949 O O . SER A 1 363 ? -14.540 -20.549 75.928 1.00 27.52 363 SER A O 1
ATOM 2951 N N . GLY A 1 364 ? -14.455 -22.126 77.545 1.00 25.98 364 GLY A N 1
ATOM 2952 C CA . GLY A 1 364 ? -15.787 -22.249 78.175 1.00 25.98 364 GLY A CA 1
ATOM 2953 C C . GLY A 1 364 ? -17.114 -22.258 77.369 1.00 25.98 364 GLY A C 1
ATOM 2954 O O . GLY A 1 364 ? -17.228 -21.626 76.329 1.00 25.98 364 GLY A O 1
ATOM 2955 N N . PRO A 1 365 ? -18.166 -22.956 77.865 1.00 35.28 365 PRO A N 1
ATOM 2956 C CA . PRO A 1 365 ? -19.194 -23.610 77.041 1.00 35.28 365 PRO A CA 1
ATOM 2957 C C . PRO A 1 365 ? -20.623 -23.040 77.202 1.00 35.28 365 PRO A C 1
ATOM 2959 O O . PRO A 1 365 ? -20.972 -22.490 78.243 1.00 35.28 365 PRO A O 1
ATOM 2962 N N . GLY A 1 366 ? -21.497 -23.244 76.204 1.00 28.03 366 GLY A N 1
ATOM 2963 C CA . GLY A 1 366 ? -22.890 -22.770 76.256 1.00 28.03 366 GLY A CA 1
ATOM 2964 C C . GLY A 1 366 ? -23.868 -23.485 75.316 1.00 28.03 366 GLY A C 1
ATOM 2965 O O . GLY A 1 366 ? -24.136 -23.032 74.214 1.00 28.03 366 GLY A O 1
ATOM 2966 N N . ASP A 1 367 ? -24.371 -24.612 75.809 1.00 29.45 367 ASP A N 1
ATOM 2967 C CA . ASP A 1 367 ? -25.650 -25.303 75.596 1.00 29.45 367 ASP A CA 1
ATOM 2968 C C . ASP A 1 367 ? -26.412 -25.453 74.253 1.00 29.45 367 ASP A C 1
ATOM 2970 O O . ASP A 1 367 ? -26.788 -24.546 73.518 1.00 29.45 367 ASP A O 1
ATOM 2974 N N . LYS A 1 368 ? -26.783 -26.728 74.087 1.00 31.77 368 LYS A N 1
ATOM 2975 C CA . LYS A 1 368 ? -27.632 -27.436 73.122 1.00 31.77 368 LYS A CA 1
ATOM 2976 C C . LYS A 1 368 ? -29.070 -26.911 72.970 1.00 31.77 368 LYS A C 1
ATOM 2978 O O . LYS A 1 368 ? -29.759 -26.708 73.965 1.00 31.77 368 LYS A O 1
ATOM 2983 N N . LYS A 1 369 ? -29.586 -27.013 71.731 1.00 28.27 369 LYS A N 1
ATOM 2984 C CA . LYS A 1 369 ? -30.898 -27.572 71.263 1.00 28.27 369 LYS A CA 1
ATOM 2985 C C . LYS A 1 369 ? -31.354 -26.753 70.037 1.00 28.27 369 LYS A C 1
ATOM 2987 O O . LYS A 1 369 ? -31.210 -25.549 70.037 1.00 28.27 369 LYS A O 1
ATOM 2992 N N . ARG A 1 370 ? -31.947 -27.277 68.961 1.00 29.09 370 ARG A N 1
ATOM 2993 C CA . ARG A 1 370 ? -32.691 -28.520 68.724 1.00 29.09 370 ARG A CA 1
ATOM 2994 C C . ARG A 1 370 ? -32.830 -28.691 67.199 1.00 29.09 370 ARG A C 1
ATOM 2996 O O . ARG A 1 370 ? -33.170 -27.741 66.506 1.00 29.09 370 ARG A O 1
ATOM 3003 N N . LYS A 1 371 ? -32.616 -29.905 66.694 1.00 34.72 371 LYS A N 1
ATOM 3004 C CA . LYS A 1 371 ? -32.848 -30.311 65.297 1.00 34.72 371 LYS A CA 1
ATOM 3005 C C . LYS A 1 371 ? -34.253 -30.923 65.171 1.00 34.72 371 LYS A C 1
ATOM 3007 O O . LYS A 1 371 ? -34.561 -31.835 65.935 1.00 34.72 371 LYS A O 1
ATOM 3012 N N . ARG A 1 372 ? -35.075 -30.427 64.238 1.00 26.73 372 ARG A N 1
ATOM 3013 C CA . ARG A 1 372 ? -36.295 -31.014 63.611 1.00 26.73 372 ARG A CA 1
ATOM 3014 C C . ARG A 1 372 ? -36.793 -29.956 62.614 1.00 26.73 372 ARG A C 1
ATOM 3016 O O . ARG A 1 372 ? -36.861 -28.806 63.012 1.00 26.73 372 ARG A O 1
ATOM 3023 N N . GLY A 1 373 ? -37.146 -30.186 61.357 1.00 25.78 373 GLY A N 1
ATOM 3024 C CA . GLY A 1 373 ? -37.274 -31.325 60.442 1.00 25.78 373 GLY A CA 1
ATOM 3025 C C . GLY A 1 373 ? -37.632 -30.719 59.058 1.00 25.78 373 GLY A C 1
ATOM 3026 O O . GLY A 1 373 ? -37.894 -29.520 58.998 1.00 25.78 373 GLY A O 1
ATOM 3027 N N . PRO A 1 374 ? -37.572 -31.473 57.950 1.00 39.12 374 PRO A N 1
ATOM 3028 C CA . PRO A 1 374 ? -37.443 -30.917 56.603 1.00 39.12 374 PRO A CA 1
ATOM 3029 C C . PRO A 1 374 ? -38.798 -30.553 55.981 1.00 39.12 374 PRO A C 1
ATOM 3031 O O . PRO A 1 374 ? -39.712 -31.372 55.970 1.00 39.12 374 PRO A O 1
ATOM 3034 N N . GLY A 1 375 ? -38.905 -29.351 55.420 1.00 32.09 375 GLY A N 1
ATOM 3035 C CA . GLY A 1 375 ? -40.034 -28.938 54.589 1.00 32.09 375 GLY A CA 1
ATOM 3036 C C . GLY A 1 375 ? -39.981 -27.440 54.302 1.00 32.09 375 GLY A C 1
ATOM 3037 O O . GLY A 1 375 ? -40.019 -26.666 55.252 1.00 32.09 375 GLY A O 1
ATOM 3038 N N . ALA A 1 376 ? -39.914 -27.085 53.010 1.00 31.59 376 ALA A N 1
ATOM 3039 C CA . ALA A 1 376 ? -39.836 -25.732 52.430 1.00 31.59 376 ALA A CA 1
ATOM 3040 C C . ALA A 1 376 ? -38.493 -25.000 52.678 1.00 31.59 376 ALA A C 1
ATOM 3042 O O . ALA A 1 376 ? -37.959 -25.040 53.775 1.00 31.59 376 ALA A O 1
ATOM 3043 N N . GLU A 1 377 ? -37.826 -24.312 51.751 1.00 32.53 377 GLU A N 1
ATOM 3044 C CA . GLU A 1 377 ? -38.115 -23.813 50.402 1.00 32.53 377 GLU A CA 1
ATOM 3045 C C . GLU A 1 377 ? -36.788 -23.232 49.835 1.00 32.53 377 GLU A C 1
ATOM 3047 O O . GLU A 1 377 ? -35.761 -23.290 50.510 1.00 32.53 377 GLU A O 1
ATOM 3052 N N . GLY A 1 378 ? -36.806 -22.720 48.599 1.00 34.28 378 GLY A N 1
ATOM 3053 C CA . GLY A 1 378 ? -35.668 -22.274 47.777 1.00 34.28 378 GLY A CA 1
ATOM 3054 C C . GLY A 1 378 ? -34.710 -21.188 48.328 1.00 34.28 378 GLY A C 1
ATOM 3055 O O . GLY A 1 378 ? -34.781 -20.791 49.490 1.00 34.28 378 GLY A O 1
ATOM 3056 N N . PRO A 1 379 ? -33.771 -20.710 47.483 1.00 36.53 379 PRO A N 1
ATOM 3057 C CA . PRO A 1 379 ? -32.654 -19.863 47.897 1.00 36.53 379 PRO A CA 1
ATOM 3058 C C . PRO A 1 379 ? -33.141 -18.519 48.445 1.00 36.53 379 PRO A C 1
ATOM 3060 O O . PRO A 1 379 ? -34.072 -17.910 47.919 1.00 36.53 379 PRO A O 1
ATOM 3063 N N . GLY A 1 380 ? -32.510 -18.071 49.533 1.00 36.34 380 GLY A N 1
ATOM 3064 C CA . GLY A 1 380 ? -32.922 -16.916 50.325 1.00 36.34 380 GLY A CA 1
ATOM 3065 C C . GLY A 1 380 ? -32.950 -15.607 49.535 1.00 36.34 380 GLY A C 1
ATOM 3066 O O . GLY A 1 380 ? -31.950 -14.899 49.446 1.00 36.34 380 GLY A O 1
ATOM 3067 N N . LEU A 1 381 ? -34.129 -15.258 49.019 1.00 45.62 381 LEU A N 1
ATOM 3068 C CA . LEU A 1 381 ? -34.478 -13.901 48.608 1.00 45.62 381 LEU A CA 1
ATOM 3069 C C . LEU A 1 381 ? -34.359 -12.947 49.806 1.00 45.62 381 LEU A C 1
ATOM 3071 O O . LEU A 1 381 ? -34.719 -13.297 50.935 1.00 45.62 381 LEU A O 1
ATOM 3075 N N . VAL A 1 382 ? -33.901 -11.715 49.562 1.00 49.91 382 VAL A N 1
ATOM 3076 C CA . VAL A 1 382 ? -33.883 -10.663 50.589 1.00 49.91 382 VAL A CA 1
ATOM 3077 C C . VAL A 1 382 ? -35.301 -10.520 51.149 1.00 49.91 382 VAL A C 1
ATOM 3079 O O . VAL A 1 382 ? -36.276 -10.533 50.396 1.00 49.91 382 VAL A O 1
ATOM 3082 N N . LYS A 1 383 ? -35.443 -10.424 52.475 1.00 45.16 383 LYS A N 1
ATOM 3083 C CA . LYS A 1 383 ? -36.738 -10.397 53.178 1.00 45.16 383 LYS A CA 1
ATOM 3084 C C . LYS A 1 383 ? -37.693 -9.371 52.532 1.00 45.16 383 LYS A C 1
ATOM 3086 O O . LYS A 1 383 ? -37.533 -8.172 52.729 1.00 45.16 383 LYS A O 1
ATOM 3091 N N . GLY A 1 384 ? -38.676 -9.846 51.757 1.00 58.50 384 GLY A N 1
ATOM 3092 C CA . GLY A 1 384 ? -39.664 -9.021 51.037 1.00 58.50 384 GLY A CA 1
ATOM 3093 C C . GLY A 1 384 ? -39.606 -9.072 49.499 1.00 58.50 384 GLY A C 1
ATOM 3094 O O . GLY A 1 384 ? -40.595 -8.724 48.858 1.00 58.50 384 GLY A O 1
ATOM 3095 N N . GLU A 1 385 ? -38.520 -9.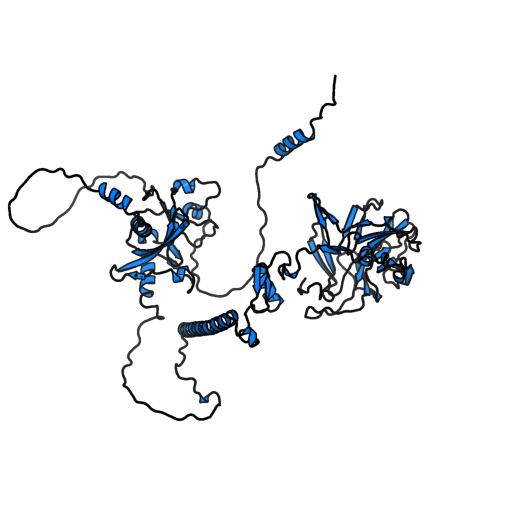561 48.895 1.00 66.62 385 GLU A N 1
ATOM 3096 C CA . GLU A 1 385 ? -38.333 -9.616 47.431 1.00 66.62 385 GLU A CA 1
ATOM 3097 C C . GLU A 1 385 ? -39.221 -10.685 46.766 1.00 66.62 385 GLU A C 1
ATOM 3099 O O . GLU A 1 385 ? -39.846 -10.428 45.740 1.00 66.62 385 GLU A O 1
ATOM 3104 N N . ALA A 1 386 ? -39.408 -11.835 47.423 1.00 65.56 386 ALA A N 1
ATOM 3105 C CA . ALA A 1 386 ? -40.348 -12.868 46.975 1.00 65.56 386 ALA A CA 1
ATOM 3106 C C . ALA A 1 386 ? -41.808 -12.375 46.969 1.00 65.56 386 ALA A C 1
ATOM 3108 O O . ALA A 1 386 ? -42.622 -12.808 46.159 1.00 65.56 386 ALA A O 1
ATOM 3109 N N . GLY A 1 387 ? -42.148 -11.454 47.878 1.00 70.19 387 GLY A N 1
ATOM 3110 C CA . GLY A 1 387 ? -43.468 -10.822 47.916 1.00 70.19 387 GLY A CA 1
ATOM 3111 C C . GLY A 1 387 ? -43.682 -9.839 46.767 1.00 70.19 387 GLY A C 1
ATOM 3112 O O . GLY A 1 387 ? -44.790 -9.745 46.253 1.00 70.19 387 GLY A O 1
ATOM 3113 N N . PHE A 1 388 ? -42.622 -9.149 46.340 1.00 80.62 388 PHE A N 1
ATOM 3114 C CA . PHE A 1 388 ? -42.664 -8.238 45.201 1.00 80.62 388 PHE A CA 1
ATOM 3115 C C . PHE A 1 388 ? -42.865 -8.982 43.876 1.00 80.62 388 PHE A C 1
ATOM 3117 O O . PHE A 1 388 ? -43.782 -8.632 43.142 1.00 80.62 388 PHE A O 1
ATOM 3124 N N . LEU A 1 389 ? -42.064 -10.017 43.594 1.00 78.31 389 LEU A N 1
ATOM 3125 C CA . LEU A 1 389 ? -42.149 -10.747 42.321 1.00 78.31 389 LEU A CA 1
ATOM 3126 C C . LEU A 1 389 ? -43.519 -11.409 42.131 1.00 78.31 389 LEU A C 1
ATOM 3128 O O . LEU A 1 389 ? -44.138 -11.220 41.090 1.00 78.31 389 LEU A O 1
ATOM 3132 N N . ARG A 1 390 ? -44.048 -12.065 43.174 1.00 76.69 390 ARG A N 1
ATOM 3133 C CA . ARG A 1 390 ? -45.415 -12.616 43.149 1.00 76.69 390 ARG A CA 1
ATOM 3134 C C . ARG A 1 390 ? -46.481 -11.535 42.982 1.00 76.69 390 ARG A C 1
ATOM 3136 O O . ARG A 1 390 ? -47.484 -11.756 42.320 1.00 76.69 390 ARG A O 1
ATOM 3143 N N . GLY A 1 391 ? -46.290 -10.370 43.604 1.00 78.81 391 GLY A N 1
ATOM 3144 C CA . GLY A 1 391 ? -47.211 -9.246 43.444 1.00 78.81 391 GLY A CA 1
ATOM 3145 C C . GLY A 1 391 ? -47.215 -8.701 42.014 1.00 78.81 391 GLY A C 1
ATOM 3146 O O . GLY A 1 391 ? -48.284 -8.430 41.481 1.00 78.81 391 GLY A O 1
ATOM 3147 N N . ALA A 1 392 ? -46.042 -8.573 41.387 1.00 81.56 392 ALA A N 1
ATOM 3148 C CA . ALA A 1 392 ? -45.905 -8.103 40.008 1.00 81.56 392 ALA A CA 1
ATOM 3149 C C . ALA A 1 392 ? -46.510 -9.091 39.000 1.00 81.56 392 ALA A C 1
ATOM 3151 O O . ALA A 1 392 ? -47.237 -8.673 38.103 1.00 81.56 392 ALA A O 1
ATOM 3152 N N . GLU A 1 393 ? -46.286 -10.391 39.204 1.00 81.38 393 GLU A N 1
ATOM 3153 C CA . GLU A 1 393 ? -46.884 -11.462 38.401 1.00 81.38 393 GLU A CA 1
ATOM 3154 C C . GLU A 1 393 ? -48.417 -11.474 38.517 1.00 81.38 393 GLU A C 1
ATOM 3156 O O . GLU A 1 393 ? -49.109 -11.457 37.504 1.00 81.38 393 GLU A O 1
ATOM 3161 N N . ASN A 1 394 ? -48.963 -11.370 39.735 1.00 81.75 394 ASN A N 1
ATOM 3162 C CA . ASN A 1 394 ? -50.413 -11.271 39.956 1.00 81.75 394 ASN A CA 1
ATOM 3163 C C . ASN A 1 394 ? -51.041 -10.010 39.337 1.00 81.75 394 ASN A C 1
ATOM 3165 O O . ASN A 1 394 ? -52.230 -10.000 39.026 1.00 81.75 394 ASN A O 1
ATOM 3169 N N . ALA A 1 395 ? -50.262 -8.937 39.184 1.00 78.88 395 ALA A N 1
ATOM 3170 C CA . ALA A 1 395 ? -50.688 -7.713 38.512 1.00 78.88 395 ALA A CA 1
ATOM 3171 C C . ALA A 1 395 ? -50.565 -7.793 36.974 1.00 78.88 395 ALA A C 1
ATOM 3173 O O . ALA A 1 395 ? -50.930 -6.834 36.292 1.00 78.88 395 ALA A O 1
ATOM 3174 N N . GLY A 1 396 ? -50.062 -8.909 36.431 1.00 81.38 396 GLY A N 1
ATOM 3175 C CA . GLY A 1 396 ? -49.828 -9.110 35.000 1.00 81.38 396 GLY A CA 1
ATOM 3176 C C . GLY A 1 396 ? -48.619 -8.341 34.460 1.00 81.38 396 GLY A C 1
ATOM 3177 O O . GLY A 1 396 ? -48.569 -8.049 33.273 1.00 81.38 396 GLY A O 1
ATOM 3178 N N . VAL A 1 397 ? -47.657 -7.950 35.305 1.00 86.94 397 VAL A N 1
ATOM 3179 C CA . VAL A 1 397 ? -46.501 -7.130 34.900 1.00 86.94 397 VAL A CA 1
ATOM 3180 C C . VAL A 1 397 ? -45.233 -7.977 34.858 1.00 86.94 397 VAL A C 1
ATOM 3182 O O . VAL A 1 397 ? -44.759 -8.454 35.892 1.00 86.94 397 VAL A O 1
ATOM 3185 N N . ARG A 1 398 ? -44.607 -8.100 33.681 1.00 84.75 398 ARG A N 1
ATOM 3186 C CA . ARG A 1 398 ? -43.320 -8.801 33.548 1.00 84.75 398 ARG A CA 1
ATOM 3187 C C . ARG A 1 398 ? -42.160 -7.866 33.882 1.00 84.75 398 ARG A C 1
ATOM 3189 O O . ARG A 1 398 ? -41.885 -6.920 33.146 1.00 84.75 398 ARG A O 1
ATOM 3196 N N . VAL A 1 399 ? -41.442 -8.138 34.970 1.00 85.81 399 VAL A N 1
ATOM 3197 C CA . VAL A 1 399 ? -40.314 -7.305 35.424 1.00 85.81 399 VAL A CA 1
ATOM 3198 C C . VAL A 1 399 ? -38.980 -7.954 35.074 1.00 85.81 399 VAL A C 1
ATOM 3200 O O . VAL A 1 399 ? -38.616 -8.987 35.626 1.00 85.81 399 VAL A O 1
ATOM 3203 N N . VAL A 1 400 ? -38.197 -7.297 34.221 1.00 85.25 400 VAL A N 1
ATOM 3204 C CA . VAL A 1 400 ? -36.819 -7.697 33.907 1.00 85.25 400 VAL A CA 1
ATOM 3205 C C . VAL A 1 400 ? -35.860 -6.867 34.754 1.00 85.25 400 VAL A C 1
ATOM 3207 O O . VAL A 1 400 ? -35.787 -5.649 34.604 1.00 85.25 400 VAL A O 1
ATOM 3210 N N . ARG A 1 401 ? -35.106 -7.504 35.650 1.00 82.38 401 ARG A N 1
ATOM 3211 C CA . ARG A 1 401 ? -34.194 -6.812 36.578 1.00 82.38 401 ARG A CA 1
ATOM 3212 C C . ARG A 1 401 ? -32.930 -6.329 35.864 1.00 82.38 401 ARG A C 1
ATOM 3214 O O . ARG A 1 401 ? -32.353 -7.050 35.053 1.00 82.38 401 ARG A O 1
ATOM 3221 N N . ALA A 1 402 ? -32.475 -5.120 36.185 1.00 78.31 402 ALA A N 1
ATOM 3222 C CA . ALA A 1 402 ? -31.179 -4.637 35.734 1.00 78.31 402 ALA A CA 1
ATOM 3223 C C . ALA A 1 402 ? -30.063 -5.288 36.578 1.00 78.31 402 ALA A C 1
ATOM 3225 O O . ALA A 1 402 ? -30.241 -5.514 37.779 1.00 78.31 402 ALA A O 1
ATOM 3226 N N . PRO A 1 403 ? -28.890 -5.574 35.985 1.00 80.88 403 PRO A N 1
ATOM 3227 C CA . PRO A 1 403 ? -27.762 -6.137 36.715 1.00 80.88 403 PRO A CA 1
ATOM 3228 C C . PRO A 1 403 ? -27.378 -5.319 37.955 1.00 80.88 403 PRO A C 1
ATOM 3230 O O . PRO A 1 403 ? -27.376 -4.080 37.935 1.00 80.88 403 PRO A O 1
ATOM 3233 N N . ARG A 1 404 ? -27.005 -6.025 39.033 1.00 72.19 404 ARG A N 1
ATOM 3234 C CA . ARG A 1 404 ? -26.589 -5.406 40.299 1.00 72.19 404 ARG A CA 1
ATOM 3235 C C . ARG A 1 404 ? -25.474 -4.389 40.054 1.00 72.19 404 ARG A C 1
ATOM 3237 O O . ARG A 1 404 ? -24.453 -4.702 39.447 1.00 72.19 404 ARG A O 1
ATOM 3244 N N . GLY A 1 405 ? -25.670 -3.169 40.549 1.00 71.00 405 GLY A N 1
ATOM 3245 C CA . GLY A 1 405 ? -24.691 -2.084 40.447 1.00 71.00 405 GLY A CA 1
ATOM 3246 C C . GLY A 1 405 ? -24.925 -1.081 39.311 1.00 71.00 405 GLY A C 1
ATOM 3247 O O . GLY A 1 405 ? -24.325 -0.004 39.359 1.00 71.00 405 GLY A O 1
ATOM 3248 N N . MET A 1 406 ? -25.818 -1.364 38.353 1.00 72.75 406 MET A N 1
ATOM 3249 C CA . MET A 1 406 ? -26.253 -0.371 37.361 1.00 72.75 406 MET A CA 1
ATOM 3250 C C . MET A 1 406 ? -27.082 0.753 37.999 1.00 72.75 406 MET A C 1
ATOM 3252 O O . MET A 1 406 ? -27.756 0.548 39.009 1.00 72.75 406 MET A O 1
ATOM 3256 N N . SER A 1 407 ? -27.081 1.940 37.381 1.00 82.12 407 SER A N 1
ATOM 3257 C CA . SER A 1 407 ? -27.780 3.126 37.899 1.00 82.12 407 SER A CA 1
ATOM 3258 C C . SER A 1 407 ? -29.279 2.893 38.118 1.00 82.12 407 SER A C 1
ATOM 3260 O O . SER A 1 407 ? -29.797 3.289 39.158 1.00 82.12 407 SER A O 1
ATOM 3262 N N . ARG A 1 408 ? -29.966 2.185 37.202 1.00 83.62 408 ARG A N 1
ATOM 3263 C CA . ARG A 1 408 ? -31.385 1.813 37.380 1.00 83.62 408 ARG A CA 1
ATOM 3264 C C . ARG A 1 408 ? -31.586 0.866 38.562 1.00 83.62 408 ARG A C 1
ATOM 3266 O O . ARG A 1 408 ? -32.481 1.089 39.364 1.00 83.62 408 ARG A O 1
ATOM 3273 N N . ASN A 1 409 ? -30.723 -0.138 38.721 1.00 86.69 409 ASN A N 1
ATOM 3274 C CA . ASN A 1 409 ? -30.811 -1.068 39.846 1.00 86.69 409 ASN A CA 1
ATOM 3275 C C . ASN A 1 409 ? -30.618 -0.350 41.195 1.00 86.69 409 ASN A C 1
ATOM 3277 O O . ASN A 1 409 ? -31.385 -0.572 42.124 1.00 86.69 409 ASN A O 1
ATOM 3281 N N . LYS A 1 410 ? -29.655 0.580 41.276 1.00 84.62 410 LYS A N 1
ATOM 3282 C CA . LYS A 1 410 ? -29.406 1.401 42.476 1.00 84.62 410 LYS A CA 1
ATOM 3283 C C . LYS A 1 410 ? -30.533 2.391 42.784 1.00 84.62 410 LYS A C 1
ATOM 3285 O O . LYS A 1 410 ? -30.782 2.677 43.949 1.00 84.62 410 LYS A O 1
ATOM 3290 N N . ALA A 1 411 ? -31.179 2.938 41.755 1.00 84.12 411 ALA A N 1
ATOM 3291 C CA . ALA A 1 411 ? -32.277 3.891 41.904 1.00 84.12 411 ALA A CA 1
ATOM 3292 C C . ALA A 1 411 ? -33.624 3.223 42.225 1.00 84.12 411 ALA A C 1
ATOM 3294 O O . ALA A 1 411 ? -34.572 3.919 42.590 1.00 84.12 411 ALA A O 1
ATOM 3295 N N . ASN A 1 412 ? -33.726 1.899 42.077 1.00 86.44 412 ASN A N 1
ATOM 3296 C CA . ASN A 1 412 ? -34.968 1.180 42.294 1.00 86.44 412 ASN A CA 1
ATOM 3297 C C . ASN A 1 412 ? -35.276 1.037 43.792 1.00 86.44 412 ASN A C 1
ATOM 3299 O O . ASN A 1 412 ? -34.572 0.349 44.526 1.00 86.44 412 ASN A O 1
ATOM 3303 N N . ALA A 1 413 ? -36.379 1.638 44.227 1.00 86.12 413 ALA A N 1
ATOM 3304 C CA . ALA A 1 413 ? -36.936 1.504 45.571 1.00 86.12 413 ALA A CA 1
ATOM 3305 C C . ALA A 1 413 ? -38.273 0.735 45.581 1.00 86.12 413 ALA A C 1
ATOM 3307 O O . ALA A 1 413 ? -39.029 0.811 46.558 1.00 86.12 413 ALA A O 1
ATOM 3308 N N . THR A 1 414 ? -38.580 0.023 44.488 1.00 86.50 414 THR A N 1
ATOM 3309 C CA . THR A 1 414 ? -39.822 -0.736 44.318 1.00 86.50 414 THR A CA 1
ATOM 3310 C C . THR A 1 414 ? -39.907 -1.862 45.340 1.00 86.50 414 THR A C 1
ATOM 3312 O O . THR A 1 414 ? -38.955 -2.620 45.527 1.00 86.50 414 THR A O 1
ATOM 3315 N N . ARG A 1 415 ? -41.051 -1.971 46.018 1.00 86.12 415 ARG A N 1
ATOM 3316 C CA . ARG A 1 415 ? -41.277 -2.972 47.067 1.00 86.12 415 ARG A CA 1
ATOM 3317 C C . ARG A 1 415 ? -42.751 -3.318 47.218 1.00 86.12 415 ARG A C 1
ATOM 3319 O O . ARG A 1 415 ? -43.623 -2.506 46.925 1.00 86.12 415 ARG A O 1
ATOM 3326 N N . TRP A 1 416 ? -43.024 -4.492 47.775 1.00 82.88 416 TRP A N 1
ATOM 3327 C CA . TRP A 1 416 ? -44.352 -4.824 48.286 1.00 82.88 416 TRP A CA 1
ATOM 3328 C C . TRP A 1 416 ? -44.691 -3.943 49.497 1.00 82.88 416 TRP A C 1
ATOM 3330 O O . TRP A 1 416 ? -43.862 -3.792 50.399 1.00 82.88 416 TRP A O 1
ATOM 3340 N N . HIS A 1 417 ? -45.893 -3.365 49.535 1.00 82.88 417 HIS A N 1
ATOM 3341 C CA . HIS A 1 417 ? -46.375 -2.542 50.641 1.00 82.88 417 HIS A CA 1
ATOM 3342 C C . HIS A 1 417 ? -47.370 -3.331 51.520 1.00 82.88 417 HIS A C 1
ATOM 3344 O O . HIS A 1 417 ? -48.555 -3.411 51.189 1.00 82.88 417 HIS A O 1
ATOM 3350 N N . PRO A 1 418 ? -46.955 -3.881 52.684 1.00 74.56 418 PRO A N 1
ATOM 3351 C CA . PRO A 1 418 ? -47.774 -4.833 53.443 1.00 74.56 418 PRO A CA 1
ATOM 3352 C C . PRO A 1 418 ? -49.086 -4.254 53.983 1.00 74.56 418 PRO A C 1
ATOM 3354 O O . PRO A 1 418 ? -50.082 -4.967 54.052 1.00 74.56 418 PRO A O 1
ATOM 3357 N N . LYS A 1 419 ? -49.102 -2.963 54.352 1.00 76.69 419 LYS A N 1
ATOM 3358 C CA . LYS A 1 419 ? -50.278 -2.307 54.954 1.00 76.69 419 LYS A CA 1
ATOM 3359 C C . LYS A 1 419 ? -51.427 -2.100 53.965 1.00 76.69 419 LYS A C 1
ATOM 3361 O O . LYS A 1 419 ? -52.580 -2.207 54.353 1.00 76.69 419 LYS A O 1
ATOM 3366 N N . HIS A 1 420 ? -51.097 -1.806 52.709 1.00 76.00 420 HIS A N 1
ATOM 3367 C CA . HIS A 1 420 ? -52.081 -1.588 51.641 1.00 76.00 420 HIS A CA 1
ATOM 3368 C C . HIS A 1 420 ? -52.245 -2.829 50.751 1.00 76.00 420 HIS A C 1
ATOM 3370 O O . HIS A 1 420 ? -53.068 -2.813 49.847 1.00 76.00 420 HIS A O 1
ATOM 3376 N N . LYS A 1 421 ? -51.481 -3.901 51.034 1.00 80.00 421 LYS A N 1
ATOM 3377 C CA . LYS A 1 421 ? -51.438 -5.158 50.271 1.00 80.00 421 LYS A CA 1
ATOM 3378 C C . LYS A 1 421 ? -51.297 -4.927 48.759 1.00 80.00 421 LYS A C 1
ATOM 3380 O O . LYS A 1 421 ? -51.980 -5.574 47.976 1.00 80.00 421 LYS A O 1
ATOM 3385 N N . CYS A 1 422 ? -50.425 -3.997 48.380 1.00 83.75 422 CYS A N 1
ATOM 3386 C CA . CYS A 1 422 ? -50.249 -3.546 47.002 1.00 83.75 422 CYS A CA 1
ATOM 3387 C C . CYS A 1 422 ? -48.770 -3.268 46.693 1.00 83.75 422 CYS A C 1
ATOM 3389 O O . CYS A 1 422 ? -47.948 -3.143 47.613 1.00 83.75 422 CYS A O 1
ATOM 3391 N N . LEU A 1 423 ? -48.400 -3.163 45.415 1.00 86.50 423 LEU A N 1
ATOM 3392 C CA . LEU A 1 423 ? -47.046 -2.781 45.015 1.00 86.50 423 LEU A CA 1
ATOM 3393 C C . LEU A 1 423 ? -46.831 -1.271 45.158 1.00 86.50 423 LEU A C 1
ATOM 3395 O O . LEU A 1 423 ? -47.676 -0.451 44.797 1.00 86.50 423 LEU A O 1
ATOM 3399 N N . ASN A 1 424 ? -45.658 -0.899 45.665 1.00 89.62 424 ASN A N 1
ATOM 3400 C CA . ASN A 1 424 ? -45.151 0.466 45.628 1.00 89.62 424 ASN A CA 1
ATOM 3401 C C . ASN A 1 424 ? -44.018 0.528 44.604 1.00 89.62 424 ASN A C 1
ATOM 3403 O O . ASN A 1 424 ? -42.916 0.047 44.878 1.00 89.62 424 ASN A O 1
ATOM 3407 N N . TRP A 1 425 ? -44.307 1.090 43.436 1.00 90.62 425 TRP A N 1
ATOM 3408 C CA . TRP A 1 425 ? -43.415 1.178 42.286 1.00 90.62 425 TRP A CA 1
ATOM 3409 C C . TRP A 1 425 ? -42.531 2.408 42.358 1.00 90.62 425 TRP A C 1
ATOM 3411 O O . TRP A 1 425 ? -42.981 3.480 42.738 1.00 90.62 425 TRP A O 1
ATOM 3421 N N . THR A 1 426 ? -41.276 2.277 41.949 1.00 92.69 426 THR A N 1
ATOM 3422 C CA . THR A 1 426 ? -40.472 3.432 41.530 1.00 92.69 426 THR A CA 1
ATOM 3423 C C . THR A 1 426 ? -40.873 3.788 40.107 1.00 92.69 426 THR A C 1
ATOM 3425 O O . THR A 1 426 ? -40.971 2.901 39.276 1.00 92.69 426 THR A O 1
ATOM 3428 N N . VAL A 1 427 ? -41.112 5.055 39.803 1.00 92.19 427 VAL A N 1
ATOM 3429 C CA . VAL A 1 427 ? -41.434 5.519 38.448 1.00 92.19 427 VAL A CA 1
ATOM 3430 C C . VAL A 1 427 ? -40.440 6.603 38.065 1.00 92.19 427 VAL A C 1
ATOM 3432 O O . VAL A 1 427 ? -40.219 7.539 38.840 1.00 92.19 427 VAL A O 1
ATOM 3435 N N . GLU A 1 428 ? -39.828 6.459 36.889 1.00 93.88 428 GLU A N 1
ATOM 3436 C CA . GLU A 1 428 ? -39.036 7.513 36.247 1.00 93.88 428 GLU A CA 1
ATOM 3437 C C . GLU A 1 428 ? -39.967 8.410 35.438 1.00 93.88 428 GLU A C 1
ATOM 3439 O O . GLU A 1 428 ? -40.587 7.962 34.479 1.00 93.88 428 GLU A O 1
ATOM 3444 N N . TRP A 1 429 ? -40.046 9.679 35.819 1.00 91.25 429 TRP A N 1
ATOM 3445 C CA . TRP A 1 429 ? -40.785 10.708 35.102 1.00 91.25 429 TRP A CA 1
ATOM 3446 C C . TRP A 1 429 ? -39.829 11.529 34.251 1.00 91.25 429 TRP A C 1
ATOM 3448 O O . TRP A 1 429 ? -38.824 12.027 34.765 1.00 91.25 429 TRP A O 1
ATOM 3458 N N . ILE A 1 430 ? -40.158 11.681 32.972 1.00 90.38 430 ILE A N 1
ATOM 3459 C CA . ILE A 1 430 ? -39.405 12.477 32.005 1.00 90.38 430 ILE A CA 1
ATOM 3460 C C . ILE A 1 430 ? -40.295 13.651 31.606 1.00 90.38 430 ILE A C 1
ATOM 3462 O O . ILE A 1 430 ? -41.293 13.464 30.913 1.00 90.38 430 ILE A O 1
ATOM 3466 N N . GLY A 1 431 ? -39.967 14.838 32.117 1.00 85.00 431 GLY A N 1
ATOM 3467 C CA . GLY A 1 431 ? -40.743 16.055 31.891 1.00 85.00 431 GLY A CA 1
ATOM 3468 C C . GLY A 1 431 ? -40.568 16.627 30.477 1.00 85.00 431 GLY A C 1
ATOM 3469 O O . GLY A 1 431 ? -39.625 16.249 29.772 1.00 85.00 431 GLY A O 1
ATOM 3470 N N . PRO A 1 432 ? -41.415 17.594 30.081 1.00 77.12 432 PRO A N 1
ATOM 3471 C CA . PRO A 1 432 ? -41.416 18.177 28.734 1.00 77.12 432 PRO A CA 1
ATOM 3472 C C . PRO A 1 432 ? -40.109 18.914 28.386 1.00 77.12 432 PRO A C 1
ATOM 3474 O O . PRO A 1 432 ? -39.733 18.987 27.222 1.00 77.12 432 PRO A O 1
ATOM 3477 N N . GLY A 1 433 ? -39.367 19.399 29.390 1.00 74.12 433 GLY A N 1
ATOM 3478 C CA . GLY A 1 433 ? -38.031 19.990 29.228 1.00 74.12 433 GLY A CA 1
ATOM 3479 C C . GLY A 1 433 ? -36.863 18.989 29.271 1.00 74.12 433 GLY A C 1
ATOM 3480 O O . GLY A 1 433 ? -35.711 19.407 29.356 1.00 74.12 433 GLY A O 1
ATOM 3481 N N . GLY A 1 434 ? -37.129 17.676 29.285 1.00 76.44 434 GLY A N 1
ATOM 3482 C CA . GLY A 1 434 ? -36.106 16.619 29.362 1.00 76.44 434 GLY A CA 1
ATOM 3483 C C . GLY A 1 434 ? -35.576 16.320 30.773 1.00 76.44 434 GLY A C 1
ATOM 3484 O O . GLY A 1 434 ? -34.668 15.502 30.943 1.00 76.44 434 GLY A O 1
ATOM 3485 N N . GLU A 1 435 ? -36.143 16.954 31.798 1.00 84.38 435 GLU A N 1
ATOM 3486 C CA . GLU A 1 435 ? -35.825 16.707 33.204 1.00 84.38 435 GLU A CA 1
ATOM 3487 C C . GLU A 1 435 ? -36.274 15.309 33.656 1.00 84.38 435 GLU A C 1
ATOM 3489 O O . GLU A 1 435 ? -37.363 14.853 33.313 1.00 84.38 435 GLU A O 1
ATOM 3494 N N . ARG A 1 436 ? -35.443 14.618 34.448 1.00 87.25 436 ARG A N 1
ATOM 3495 C CA . ARG A 1 436 ? -35.727 13.253 34.922 1.00 87.25 436 ARG A CA 1
ATOM 3496 C C . ARG A 1 436 ? -35.881 13.214 36.435 1.00 87.25 436 ARG A C 1
ATOM 3498 O O . ARG A 1 436 ? -34.993 13.673 37.154 1.00 87.25 436 ARG A O 1
ATOM 3505 N N . ARG A 1 437 ? -36.976 12.634 36.931 1.00 87.50 437 ARG A N 1
ATOM 3506 C CA . ARG A 1 437 ? -37.238 12.471 38.372 1.00 87.50 437 ARG A CA 1
ATOM 3507 C C . ARG A 1 437 ? -37.723 11.064 38.691 1.00 87.50 437 ARG A C 1
ATOM 3509 O O . ARG A 1 437 ? -38.677 10.591 38.091 1.00 87.50 437 ARG A O 1
ATOM 3516 N N . ASN A 1 438 ? -37.131 10.442 39.709 1.00 88.00 438 ASN A N 1
ATOM 3517 C CA . ASN A 1 438 ? -37.588 9.149 40.218 1.00 88.00 438 ASN A CA 1
ATOM 3518 C C . ASN A 1 438 ? -38.404 9.349 41.497 1.00 88.00 438 ASN A C 1
ATOM 3520 O O . ASN A 1 438 ? -37.925 9.949 42.465 1.00 88.00 438 ASN A O 1
ATOM 3524 N N . ARG A 1 439 ? -39.637 8.839 41.520 1.00 88.56 439 ARG A N 1
ATOM 3525 C CA . ARG A 1 439 ? -40.528 8.893 42.689 1.00 88.56 439 ARG A CA 1
ATOM 3526 C C . ARG A 1 439 ? -41.246 7.568 42.882 1.00 88.56 439 ARG A C 1
ATOM 3528 O O . ARG A 1 439 ? -41.525 6.869 41.917 1.00 88.56 439 ARG A O 1
ATOM 3535 N N . SER A 1 440 ? -41.534 7.227 44.136 1.00 88.81 440 SER A N 1
ATOM 3536 C CA . SER A 1 440 ? -42.311 6.032 44.460 1.00 88.81 440 SER A CA 1
ATOM 3537 C C . SER A 1 440 ? -43.811 6.329 44.471 1.00 88.81 440 SER A C 1
ATOM 3539 O O . SER A 1 440 ? -44.225 7.352 45.019 1.00 88.81 440 SER A O 1
ATOM 3541 N N . CYS A 1 441 ? -44.619 5.428 43.923 1.00 87.81 441 CYS A N 1
ATOM 3542 C CA . CYS A 1 441 ? -46.074 5.518 43.896 1.00 87.81 441 CYS A CA 1
ATOM 3543 C C . CYS A 1 441 ? -46.731 4.140 44.054 1.00 87.81 441 CYS A C 1
ATOM 3545 O O . CYS A 1 441 ? -46.241 3.122 43.563 1.00 87.81 441 CYS A O 1
ATOM 3547 N N . LEU A 1 442 ? -47.873 4.122 44.741 1.00 88.19 442 LEU A N 1
ATOM 3548 C CA . LEU A 1 442 ? -48.685 2.919 44.911 1.00 88.19 442 LEU A CA 1
ATOM 3549 C C . LEU A 1 442 ? -49.357 2.545 43.587 1.00 88.19 442 LEU A C 1
ATOM 3551 O O . LEU A 1 442 ? -49.761 3.425 42.832 1.00 88.19 442 LEU A O 1
ATOM 3555 N N . GLU A 1 443 ? -49.535 1.251 43.334 1.00 86.19 443 GLU A N 1
ATOM 3556 C CA . GLU A 1 443 ? -50.176 0.751 42.108 1.00 86.19 443 GLU A CA 1
ATOM 3557 C C . GLU A 1 443 ? -51.632 1.227 41.930 1.00 86.19 443 GLU A C 1
ATOM 3559 O O . GLU A 1 443 ? -52.114 1.338 40.806 1.00 86.19 443 GLU A O 1
ATOM 3564 N N . SER A 1 444 ? -52.312 1.553 43.034 1.00 85.00 444 SER A N 1
ATOM 3565 C CA . SER A 1 444 ? -53.688 2.061 43.062 1.00 85.00 444 SER A CA 1
ATOM 3566 C C . SER A 1 444 ? -53.801 3.563 42.775 1.00 85.00 444 SER A C 1
ATOM 3568 O O . SER A 1 444 ? -54.907 4.085 42.706 1.00 85.00 444 SER A O 1
ATOM 3570 N N . CYS A 1 445 ? -52.676 4.274 42.668 1.00 87.69 445 CYS A N 1
ATOM 3571 C CA . CYS A 1 445 ? -52.640 5.705 42.380 1.00 87.69 445 CYS A CA 1
ATOM 3572 C C . CYS A 1 445 ? -52.945 5.962 40.900 1.00 87.69 445 CYS A C 1
ATOM 3574 O O . CYS A 1 445 ? -52.438 5.235 40.039 1.00 87.69 445 CYS A O 1
ATOM 3576 N N . SER A 1 446 ? -53.711 7.016 40.604 1.00 90.50 446 SER A N 1
ATOM 3577 C CA . SER A 1 446 ? -53.853 7.509 39.230 1.00 90.50 446 SER A CA 1
ATOM 3578 C C . SER A 1 446 ? -52.542 8.126 38.732 1.00 90.50 446 SER A C 1
ATOM 3580 O O . SER A 1 446 ? -51.707 8.582 39.525 1.00 90.50 446 SER A O 1
ATOM 3582 N N . ILE A 1 447 ? -52.337 8.138 37.415 1.00 88.62 447 ILE A N 1
ATOM 3583 C CA . ILE A 1 447 ? -51.133 8.717 36.800 1.00 88.62 447 ILE A CA 1
ATOM 3584 C C . ILE A 1 447 ? -51.062 10.227 37.049 1.00 88.62 447 ILE A C 1
ATOM 3586 O O . ILE A 1 447 ? -49.988 10.729 37.384 1.00 88.62 447 ILE A O 1
ATOM 3590 N N . ALA A 1 448 ? -52.197 10.929 36.989 1.00 85.88 448 ALA A N 1
ATOM 3591 C CA . ALA A 1 448 ? -52.300 12.353 37.308 1.00 85.88 448 ALA A CA 1
ATOM 3592 C C . ALA A 1 448 ? -51.843 12.669 38.745 1.00 85.88 448 ALA A C 1
ATOM 3594 O O . ALA A 1 448 ? -50.973 13.513 38.959 1.00 85.88 448 ALA A O 1
ATOM 3595 N N . GLU A 1 449 ? -52.346 11.933 39.742 1.00 86.62 449 GLU A N 1
ATOM 3596 C CA . GLU A 1 449 ? -51.938 12.121 41.141 1.00 86.62 449 GLU A CA 1
ATOM 3597 C C . GLU A 1 449 ? -50.468 11.765 41.390 1.00 86.62 449 GLU A C 1
ATOM 3599 O O . GLU A 1 449 ? -49.824 12.327 42.284 1.00 86.62 449 GLU A O 1
ATOM 3604 N N . ALA A 1 450 ? -49.938 10.781 40.660 1.00 87.25 450 ALA A N 1
ATOM 3605 C CA . ALA A 1 450 ? -48.541 10.384 40.768 1.00 87.25 450 ALA A CA 1
ATOM 3606 C C . ALA A 1 450 ? -47.616 11.452 40.155 1.00 87.25 450 ALA A C 1
ATOM 3608 O O . ALA A 1 450 ? -46.571 11.760 40.739 1.00 87.25 450 ALA A O 1
ATOM 3609 N N . TYR A 1 451 ? -48.034 12.067 39.044 1.00 85.94 451 TYR A N 1
ATOM 3610 C CA . TYR A 1 451 ? -47.341 13.188 38.414 1.00 85.94 451 TYR A CA 1
ATOM 3611 C C . TYR A 1 451 ? -47.332 14.429 39.309 1.00 85.94 451 TYR A C 1
ATOM 3613 O O . TYR A 1 451 ? -46.269 14.998 39.553 1.00 85.94 451 TYR A O 1
ATOM 3621 N N . ASP A 1 452 ? -48.470 14.793 39.898 1.00 85.69 452 ASP A N 1
ATOM 3622 C CA . ASP A 1 452 ? -48.597 15.965 40.773 1.00 85.69 452 ASP A CA 1
ATOM 3623 C C . ASP A 1 452 ? -47.721 15.883 42.028 1.00 85.69 452 ASP A C 1
ATOM 3625 O O . ASP A 1 452 ? -47.248 16.895 42.552 1.00 85.69 452 ASP A O 1
ATOM 3629 N N . ARG A 1 453 ? -47.448 14.662 42.496 1.00 84.00 453 ARG A N 1
ATOM 3630 C CA . ARG A 1 453 ? -46.484 14.401 43.573 1.00 84.00 453 ARG A CA 1
ATOM 3631 C C . ARG A 1 453 ? -45.028 14.510 43.112 1.00 84.00 453 ARG A C 1
ATOM 3633 O O . ARG A 1 453 ? -44.157 14.842 43.919 1.00 84.00 453 ARG A O 1
ATOM 3640 N N . ALA A 1 454 ? -44.738 14.212 41.846 1.00 83.19 454 ALA A N 1
ATOM 3641 C CA . ALA A 1 454 ? -43.404 14.343 41.261 1.00 83.19 454 ALA A CA 1
ATOM 3642 C C . ALA A 1 454 ? -43.074 15.795 40.857 1.00 83.19 454 ALA A C 1
ATOM 3644 O O . ALA A 1 454 ? -41.924 16.230 41.013 1.00 83.19 454 ALA A O 1
ATOM 3645 N N . PHE A 1 455 ? -44.087 16.546 40.420 1.00 84.19 455 PHE A N 1
ATOM 3646 C CA . PHE A 1 455 ? -44.027 17.939 39.975 1.00 84.19 455 PHE A CA 1
ATOM 3647 C C . PHE A 1 455 ? -45.122 18.784 40.661 1.00 84.19 455 PHE A C 1
ATOM 3649 O O . PHE A 1 455 ? -46.151 19.105 40.059 1.00 84.19 455 PHE A O 1
ATOM 3656 N N . PRO A 1 456 ? -44.925 19.144 41.946 1.00 79.62 456 PRO A N 1
ATOM 3657 C CA . PRO A 1 456 ? -45.867 19.999 42.663 1.00 79.62 456 PRO A CA 1
ATOM 3658 C C . PRO A 1 456 ? -45.857 21.429 42.102 1.00 79.62 456 PRO A C 1
ATOM 3660 O O . PRO A 1 456 ? -44.788 21.972 41.822 1.00 79.62 456 PRO A O 1
ATOM 3663 N N . LEU A 1 457 ? -47.039 22.044 41.987 1.00 74.69 457 LEU A N 1
ATOM 3664 C CA . LEU A 1 457 ? -47.180 23.445 41.574 1.00 74.69 457 LEU A CA 1
ATOM 3665 C C . LEU A 1 457 ? -46.612 24.405 42.640 1.00 74.69 457 LEU A C 1
ATOM 3667 O O . LEU A 1 457 ? -46.675 24.095 43.841 1.00 74.69 457 LEU A O 1
ATOM 3671 N N . PRO A 1 458 ? -46.083 25.575 42.237 1.00 65.38 458 PRO A N 1
ATOM 3672 C CA . PRO A 1 458 ? -45.705 26.651 43.150 1.00 65.38 458 PRO A CA 1
ATOM 3673 C C . PRO A 1 458 ? -46.874 27.076 44.055 1.00 65.38 458 PRO A C 1
ATOM 3675 O O . PRO A 1 458 ? -48.037 27.040 43.660 1.00 65.38 458 PRO A O 1
ATOM 3678 N N . LYS A 1 459 ? -46.570 27.516 45.286 1.00 54.22 459 LYS A N 1
ATOM 3679 C CA . LYS A 1 459 ? -47.570 27.860 46.322 1.00 54.22 459 LYS A CA 1
ATOM 3680 C C . LYS A 1 459 ? -48.667 28.837 45.856 1.00 54.22 459 LYS A C 1
ATOM 3682 O O . LYS A 1 459 ? -49.785 28.708 46.331 1.00 54.22 459 LYS A O 1
ATOM 3687 N N . GLN A 1 460 ? -48.358 29.759 44.940 1.00 49.78 460 GLN A N 1
ATOM 3688 C CA . GLN A 1 460 ? -49.286 30.791 44.453 1.00 49.78 460 GLN A CA 1
ATOM 3689 C C . GLN A 1 460 ? -50.415 30.239 43.556 1.00 49.78 460 GLN A C 1
ATOM 3691 O O . GLN A 1 460 ? -51.538 30.716 43.644 1.00 49.78 460 GLN A O 1
ATOM 3696 N N . GLU A 1 461 ? -50.169 29.190 42.762 1.00 56.81 461 GLU A N 1
ATOM 3697 C CA . GLU A 1 461 ? -51.195 28.557 41.900 1.00 56.81 461 GLU A CA 1
ATOM 3698 C C . GLU A 1 461 ? -52.048 27.522 42.656 1.00 56.81 461 GLU A C 1
ATOM 3700 O O . GLU A 1 461 ? -53.171 27.188 42.265 1.00 56.81 461 GLU A O 1
ATOM 3705 N N . ARG A 1 462 ? -51.531 27.026 43.788 1.00 54.16 462 ARG A N 1
ATOM 3706 C CA . ARG A 1 462 ? -52.259 26.131 44.701 1.00 54.16 462 ARG A CA 1
ATOM 3707 C C . ARG A 1 462 ? -53.428 26.819 45.403 1.00 54.16 462 ARG A C 1
ATOM 3709 O O . ARG A 1 462 ? -54.387 26.145 45.750 1.00 54.16 462 ARG A O 1
ATOM 3716 N N . GLU A 1 463 ? -53.345 28.128 45.625 1.00 48.12 463 GLU A N 1
ATOM 3717 C CA . GLU A 1 463 ? -54.423 28.904 46.252 1.00 48.12 463 GLU A CA 1
ATOM 3718 C C . GLU A 1 463 ? -55.539 29.239 45.243 1.00 48.12 463 GLU A C 1
ATOM 3720 O O . GLU A 1 463 ? -56.709 29.235 45.615 1.00 48.12 463 GLU A O 1
ATOM 3725 N N . GLN A 1 464 ? -55.213 29.402 43.953 1.00 46.66 464 GLN A N 1
ATOM 3726 C CA . GLN A 1 464 ? -56.203 29.616 42.886 1.00 46.66 464 GLN A CA 1
ATOM 3727 C C . GLN A 1 464 ? -57.013 28.352 42.553 1.00 46.66 464 GLN A C 1
ATOM 3729 O O . GLN A 1 464 ? -58.233 28.417 42.435 1.00 46.66 464 GLN A O 1
ATOM 3734 N N . THR A 1 465 ? -56.375 27.180 42.490 1.00 47.50 465 THR A N 1
ATOM 3735 C CA . THR A 1 465 ? -57.070 25.908 42.189 1.00 47.50 465 THR A CA 1
ATOM 3736 C C . THR A 1 465 ? -58.019 25.445 43.301 1.00 47.50 465 THR A C 1
ATOM 3738 O O . THR A 1 465 ? -59.032 24.810 43.020 1.00 47.50 465 THR A O 1
ATOM 3741 N N . VAL A 1 466 ? -57.749 25.798 44.564 1.00 47.88 466 VAL A N 1
ATOM 3742 C CA . VAL A 1 466 ? -58.670 25.520 45.683 1.00 47.88 466 VAL A CA 1
ATOM 3743 C C . VAL A 1 466 ? -59.885 26.458 45.650 1.00 47.88 466 VAL A C 1
ATOM 3745 O O . VAL A 1 466 ? -60.978 26.035 46.012 1.00 47.88 466 VAL A O 1
ATOM 3748 N N . SER A 1 467 ? -59.733 27.688 45.142 1.00 38.19 467 SER A N 1
ATOM 3749 C CA . SER A 1 467 ? -60.825 28.673 45.072 1.00 38.19 467 SER A CA 1
ATOM 3750 C C . SER A 1 467 ? -61.882 28.409 43.987 1.00 38.19 467 SER A C 1
ATOM 3752 O O . SER A 1 467 ? -62.998 28.902 44.104 1.00 38.19 467 SER A O 1
ATOM 3754 N N . GLU A 1 468 ? -61.580 27.602 42.963 1.00 42.16 468 GLU A N 1
ATOM 3755 C CA . GLU A 1 468 ? -62.524 27.291 41.870 1.00 42.16 468 GLU A CA 1
ATOM 3756 C C . GLU A 1 468 ? -63.344 26.005 42.093 1.00 42.16 468 GLU A C 1
ATOM 3758 O O . GLU A 1 468 ? -64.215 25.689 41.284 1.00 42.16 468 GLU A O 1
ATOM 3763 N N . THR A 1 469 ? -63.113 25.267 43.191 1.00 35.91 469 THR A N 1
ATOM 3764 C CA . THR A 1 469 ? -63.811 23.990 43.468 1.00 35.91 469 THR A CA 1
ATOM 3765 C C . THR A 1 469 ? -64.727 24.012 44.703 1.00 35.91 469 THR A C 1
ATOM 3767 O O . THR A 1 469 ? -65.178 22.954 45.144 1.00 35.91 469 THR A O 1
ATOM 3770 N N . GLU A 1 470 ? -65.045 25.184 45.263 1.00 29.47 470 GLU A N 1
ATOM 3771 C CA . GLU A 1 470 ? -66.084 25.302 46.298 1.00 29.47 470 GLU A CA 1
ATOM 3772 C C . GLU A 1 470 ? -67.482 25.467 45.663 1.00 29.47 470 GLU A C 1
ATOM 3774 O O . GLU A 1 470 ? -67.685 26.371 44.849 1.00 29.47 470 GLU A O 1
ATOM 3779 N N . PRO A 1 471 ? -68.483 24.636 46.016 1.00 32.50 471 PRO A N 1
ATOM 3780 C CA . PRO A 1 471 ? -69.861 24.885 45.615 1.00 32.50 471 PRO A CA 1
ATOM 3781 C C . PRO A 1 471 ? -70.416 26.089 46.389 1.00 32.50 471 PRO A C 1
ATOM 3783 O O . PRO A 1 471 ? -70.413 26.108 47.619 1.00 32.50 471 PRO A O 1
ATOM 3786 N N . GLN A 1 472 ? -70.919 27.089 45.659 1.00 29.06 472 GLN A N 1
ATOM 3787 C CA . GLN A 1 472 ? -71.609 28.245 46.230 1.00 29.06 472 GLN A CA 1
ATOM 3788 C C . GLN A 1 472 ? -72.844 27.808 47.030 1.00 29.06 472 GLN A C 1
ATOM 3790 O O . GLN A 1 472 ? -73.778 27.232 46.472 1.00 29.06 472 GLN A O 1
ATOM 3795 N N . VAL A 1 473 ? -72.888 28.160 48.316 1.00 28.09 473 VAL A N 1
ATOM 3796 C CA . VAL A 1 473 ? -74.126 28.205 49.105 1.00 28.09 473 VAL A CA 1
ATOM 3797 C C . VAL A 1 473 ? -74.252 29.612 49.681 1.00 28.09 473 VAL A C 1
ATOM 3799 O O . VAL A 1 473 ? -73.381 30.072 50.416 1.00 28.09 473 VAL A O 1
ATOM 3802 N N . GLN A 1 474 ? -75.313 30.307 49.268 1.00 29.52 474 GLN A N 1
ATOM 3803 C CA . GLN A 1 474 ? -75.693 31.637 49.738 1.00 29.52 474 GLN A CA 1
ATOM 3804 C C . GLN A 1 474 ? -76.261 31.576 51.164 1.00 29.52 474 GLN A C 1
ATOM 3806 O O . GLN A 1 474 ? -76.913 30.610 51.555 1.00 29.52 474 GLN A O 1
ATOM 3811 N N . ASP A 1 475 ? -75.960 32.634 51.906 1.00 26.28 475 ASP A N 1
ATOM 3812 C CA . ASP A 1 475 ? -76.257 32.904 53.311 1.00 26.28 475 ASP A CA 1
ATOM 3813 C C . ASP A 1 475 ? -77.728 33.317 53.526 1.00 26.28 475 ASP A C 1
ATOM 3815 O O . ASP A 1 475 ? -78.244 34.082 52.716 1.00 26.28 475 ASP A O 1
ATOM 3819 N N . GLU A 1 476 ? -78.372 32.863 54.615 1.00 28.09 476 GLU A N 1
ATOM 3820 C CA . GLU A 1 476 ? -79.329 33.674 55.400 1.00 28.09 476 GLU A CA 1
ATOM 3821 C C . GLU A 1 476 ? -79.739 33.014 56.750 1.00 28.09 476 GLU A C 1
ATOM 3823 O O . GLU A 1 476 ? -80.466 32.026 56.813 1.00 28.09 476 GLU A O 1
ATOM 3828 N N . SER A 1 477 ? -79.283 33.638 57.848 1.00 25.64 477 SER A N 1
ATOM 3829 C CA . SER A 1 477 ? -79.934 33.864 59.166 1.00 25.64 477 SER A CA 1
ATOM 3830 C C . SER A 1 477 ? -80.503 32.714 60.049 1.00 25.64 477 SER A C 1
ATOM 3832 O O . SER A 1 477 ? -81.580 32.196 59.794 1.00 25.64 477 SER A O 1
ATOM 3834 N N . ALA A 1 478 ? -79.810 32.466 61.184 1.00 26.48 478 ALA A N 1
ATOM 3835 C CA . ALA A 1 478 ? -80.223 32.334 62.617 1.00 26.48 478 ALA A CA 1
ATOM 3836 C C . ALA A 1 478 ? -81.578 31.685 63.073 1.00 26.48 478 ALA A C 1
ATOM 3838 O O . ALA A 1 478 ? -82.591 31.834 62.407 1.00 26.48 478 ALA A O 1
ATOM 3839 N N . PRO A 1 479 ? -81.733 31.273 64.363 1.00 31.06 479 PRO A N 1
ATOM 3840 C CA . PRO A 1 479 ? -81.015 30.259 65.153 1.00 31.06 479 PRO A CA 1
ATOM 3841 C C . PRO A 1 479 ? -82.021 29.258 65.840 1.00 31.06 479 PRO A C 1
ATOM 3843 O O . PRO A 1 479 ? -83.100 29.023 65.309 1.00 31.06 479 PRO A O 1
ATOM 3846 N N . PRO A 1 480 ? -81.704 28.599 66.979 1.00 43.50 480 PRO A N 1
ATOM 3847 C CA . PRO A 1 480 ? -81.412 27.165 67.105 1.00 43.50 480 PRO A CA 1
ATOM 3848 C C . PRO A 1 480 ? -82.543 26.331 67.751 1.00 43.50 480 PRO A C 1
ATOM 3850 O O . PRO A 1 480 ? -83.373 26.887 68.460 1.00 43.50 480 PRO A O 1
ATOM 3853 N N . SER A 1 481 ? -82.525 24.991 67.632 1.00 23.03 481 SER A N 1
ATOM 3854 C CA . SER A 1 481 ? -83.139 24.069 68.619 1.00 23.03 481 SER A CA 1
ATOM 3855 C C . SER A 1 481 ? -82.801 22.588 68.376 1.00 23.03 481 SER A C 1
ATOM 3857 O O . SER A 1 481 ? -83.193 22.006 67.376 1.00 23.03 481 SER A O 1
ATOM 3859 N N . THR A 1 482 ? -82.091 22.012 69.351 1.00 22.48 482 THR A N 1
ATOM 3860 C CA . THR A 1 482 ? -82.297 20.698 70.002 1.00 22.48 482 THR A CA 1
ATOM 3861 C C . THR A 1 482 ? -82.697 19.428 69.228 1.00 22.48 482 THR A C 1
ATOM 3863 O O . THR A 1 482 ? -83.750 19.348 68.613 1.00 22.48 482 THR A O 1
ATOM 3866 N N . ALA A 1 483 ? -81.962 18.367 69.601 1.00 24.08 483 ALA A N 1
ATOM 3867 C CA . ALA A 1 483 ? -82.454 17.039 69.996 1.00 24.08 483 ALA A CA 1
ATOM 3868 C C . ALA A 1 483 ? -82.583 15.922 68.931 1.00 24.08 483 ALA A C 1
ATOM 3870 O O . ALA A 1 483 ? -83.578 15.806 68.237 1.00 24.08 483 ALA A O 1
ATOM 3871 N N . THR A 1 484 ? -81.611 15.002 69.028 1.00 22.78 484 THR A N 1
ATOM 3872 C CA . THR A 1 484 ? -81.748 13.532 69.181 1.00 22.78 484 THR A CA 1
ATOM 3873 C C . THR A 1 484 ? -82.377 12.659 68.086 1.00 22.78 484 THR A C 1
ATOM 3875 O O . THR A 1 484 ? -83.486 12.899 67.635 1.00 22.78 484 THR A O 1
ATOM 3878 N N . ASN A 1 485 ? -81.741 11.481 67.941 1.00 23.42 485 ASN A N 1
ATOM 3879 C CA . ASN A 1 485 ? -82.332 10.172 67.614 1.00 23.42 485 ASN A CA 1
ATOM 3880 C C . ASN A 1 485 ? -82.759 9.938 66.147 1.00 23.42 485 ASN A C 1
ATOM 3882 O O . ASN A 1 485 ? -83.256 10.831 65.491 1.00 23.42 485 ASN A O 1
ATOM 3886 N N . VAL A 1 486 ? -82.689 8.744 65.554 1.00 25.36 486 VAL A N 1
ATOM 3887 C CA . VAL A 1 486 ? -82.073 7.445 65.862 1.00 25.36 486 VAL A CA 1
ATOM 3888 C C . VAL A 1 486 ? -82.334 6.548 64.634 1.00 25.36 486 VAL A C 1
ATOM 3890 O O . VAL A 1 486 ? -83.365 6.692 63.993 1.00 25.36 486 VAL A O 1
ATOM 3893 N N . GLN A 1 487 ? -81.404 5.626 64.369 1.00 23.84 487 GLN A N 1
ATOM 3894 C CA . GLN A 1 487 ? -81.557 4.298 63.739 1.00 23.84 487 GLN A CA 1
ATOM 3895 C C . GLN A 1 487 ? -82.120 4.094 62.318 1.00 23.84 487 GLN A C 1
ATOM 3897 O O . GLN A 1 487 ? -83.234 4.460 61.977 1.00 23.84 487 GLN A O 1
ATOM 3902 N N . ASN A 1 488 ? -81.324 3.283 61.605 1.00 23.27 488 ASN A N 1
ATOM 3903 C CA . ASN A 1 488 ? -81.666 2.061 60.868 1.00 23.27 488 ASN A CA 1
ATOM 3904 C C . ASN A 1 488 ? -82.932 2.067 60.002 1.00 23.27 488 ASN A C 1
ATOM 3906 O O . ASN A 1 488 ? -84.040 2.046 60.518 1.00 23.27 488 ASN A O 1
ATOM 3910 N N . THR A 1 489 ? -82.793 1.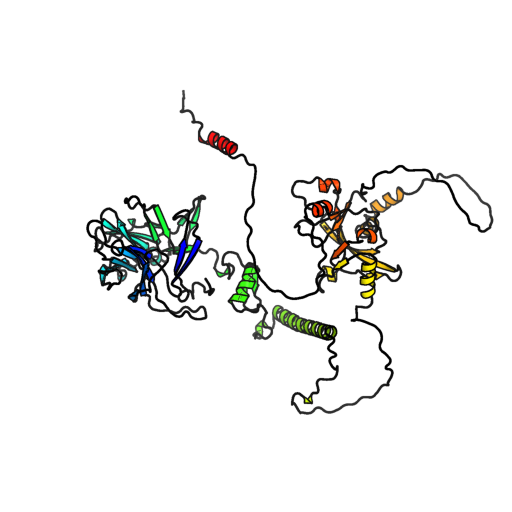757 58.715 1.00 21.86 489 THR A N 1
ATOM 3911 C CA . THR A 1 489 ? -82.859 0.380 58.182 1.00 21.86 489 THR A CA 1
ATOM 3912 C C . THR A 1 489 ? -82.800 0.411 56.650 1.00 21.86 489 THR A C 1
ATOM 3914 O O . THR A 1 489 ? -83.394 1.266 56.006 1.00 21.86 489 THR A O 1
ATOM 3917 N N . ALA A 1 490 ? -82.031 -0.516 56.080 1.00 24.72 490 ALA A N 1
ATOM 3918 C CA . ALA A 1 490 ? -82.164 -0.999 54.700 1.00 24.72 490 ALA A CA 1
ATOM 3919 C C . ALA A 1 490 ? -83.356 -1.995 54.625 1.00 24.72 490 ALA A C 1
ATOM 3921 O O . ALA A 1 490 ? -83.974 -2.206 55.671 1.00 24.72 490 ALA A O 1
ATOM 3922 N N . PRO A 1 491 ? -83.619 -2.751 53.537 1.00 42.69 491 PRO A N 1
ATOM 3923 C CA . PRO A 1 491 ? -83.180 -2.692 52.133 1.00 42.69 491 PRO A CA 1
ATOM 3924 C C . PRO A 1 491 ? -84.369 -2.878 51.139 1.00 42.69 491 PRO A C 1
ATOM 3926 O O . PRO A 1 491 ? -85.524 -2.921 51.547 1.00 42.69 491 PRO A O 1
ATOM 3929 N N . ASP A 1 492 ? -84.050 -2.992 49.844 1.00 21.86 492 ASP A N 1
ATOM 3930 C CA . ASP A 1 492 ? -84.535 -4.013 48.882 1.00 21.86 492 ASP A CA 1
ATOM 3931 C C . ASP A 1 492 ? -84.997 -3.531 47.491 1.00 21.86 492 ASP A C 1
ATOM 3933 O O . ASP A 1 492 ? -85.908 -2.724 47.346 1.00 21.86 492 ASP A O 1
ATOM 3937 N N . ALA A 1 493 ? -84.320 -4.156 46.514 1.00 23.83 493 ALA A N 1
ATOM 3938 C CA . ALA A 1 493 ? -84.740 -4.693 45.215 1.00 23.83 493 ALA A CA 1
ATOM 3939 C C . ALA A 1 493 ? -85.345 -3.798 44.109 1.00 23.83 493 ALA A C 1
ATOM 3941 O O . ALA A 1 493 ? -86.343 -3.123 44.315 1.00 23.83 493 ALA A O 1
ATOM 3942 N N . GLU A 1 494 ? -84.701 -3.916 42.928 1.00 23.45 494 GLU A N 1
ATOM 3943 C CA . GLU A 1 494 ? -85.236 -4.156 41.560 1.00 23.45 494 GLU A CA 1
ATOM 3944 C C . GLU A 1 494 ? -86.501 -3.372 41.134 1.00 23.45 494 GLU A C 1
ATOM 3946 O O . GLU A 1 494 ? -87.497 -3.330 41.835 1.00 23.45 494 GLU A O 1
ATOM 3951 N N . ASP A 1 495 ? -86.625 -2.737 39.971 1.00 23.12 495 ASP A N 1
ATOM 3952 C CA . ASP A 1 495 ? -86.176 -3.029 38.608 1.00 23.12 495 ASP A CA 1
ATOM 3953 C C . ASP A 1 495 ? -86.511 -1.787 37.743 1.00 23.12 495 ASP A C 1
ATOM 3955 O O . ASP A 1 495 ? -87.421 -1.035 38.103 1.00 23.12 495 ASP A O 1
ATOM 3959 N N . ALA A 1 496 ? -85.800 -1.599 36.623 1.00 22.95 496 ALA A N 1
ATOM 3960 C CA . ALA A 1 496 ? -86.220 -0.926 35.375 1.00 22.95 496 ALA A CA 1
ATOM 3961 C C . ALA A 1 496 ? -85.040 -0.240 34.653 1.00 22.95 496 ALA A C 1
ATOM 3963 O O . ALA A 1 496 ? -84.625 0.876 34.972 1.00 22.95 496 ALA A O 1
ATOM 3964 N N . GLN A 1 497 ? -84.553 -0.897 33.596 1.00 29.45 497 GLN A N 1
ATOM 3965 C CA . GLN A 1 497 ? -83.866 -0.258 32.462 1.00 29.45 497 GLN A CA 1
ATOM 3966 C C . GLN A 1 497 ? -84.785 0.778 31.772 1.00 29.45 497 GLN A C 1
ATOM 3968 O O . GLN A 1 497 ? -86.009 0.642 31.822 1.00 29.45 497 GLN A O 1
ATOM 3973 N N . PRO A 1 498 ? -84.223 1.770 31.052 1.00 32.62 498 PRO A N 1
ATOM 3974 C CA . PRO A 1 498 ? -84.048 1.562 29.614 1.00 32.62 498 PRO A CA 1
ATOM 3975 C C . PRO A 1 498 ? -82.739 2.123 29.027 1.00 32.62 498 PRO A C 1
ATOM 3977 O O . PRO A 1 498 ? -82.344 3.258 29.259 1.00 32.62 498 PRO A O 1
ATOM 3980 N N . ASP A 1 499 ? -82.158 1.274 28.185 1.00 20.83 499 ASP A N 1
ATOM 3981 C CA . ASP A 1 499 ? -81.795 1.549 26.792 1.00 20.83 499 ASP A CA 1
ATOM 3982 C C . ASP A 1 499 ? -80.626 2.484 26.416 1.00 20.83 499 ASP A C 1
ATOM 3984 O O . ASP A 1 499 ? -80.199 3.405 27.101 1.00 20.83 499 ASP A O 1
ATOM 3988 N N . ARG A 1 500 ? -80.054 2.122 25.271 1.00 32.84 500 ARG A N 1
ATOM 3989 C CA . ARG A 1 500 ? -78.710 2.408 24.792 1.00 32.84 500 ARG A CA 1
ATOM 3990 C C . ARG A 1 500 ? -78.613 3.771 24.115 1.00 32.84 500 ARG A C 1
ATOM 3992 O O . ARG A 1 500 ? -79.420 4.121 23.260 1.00 32.84 500 ARG A O 1
ATOM 3999 N N . THR A 1 501 ? -77.483 4.438 24.319 1.00 23.80 501 THR A N 1
ATOM 4000 C CA . THR A 1 501 ? -76.810 5.157 23.229 1.00 23.80 501 THR A CA 1
ATOM 4001 C C . THR A 1 501 ? -75.306 5.023 23.417 1.00 23.80 501 THR A C 1
ATOM 4003 O O . THR A 1 501 ? -74.723 5.482 24.391 1.00 23.80 501 THR A O 1
ATOM 4006 N N . SER A 1 502 ? -74.703 4.284 22.494 1.00 33.03 502 SER A N 1
ATOM 4007 C CA . SER A 1 502 ? -73.276 4.023 22.374 1.00 33.03 502 SER A CA 1
ATOM 4008 C C . SER A 1 502 ? -72.547 5.252 21.829 1.00 33.03 502 SER A C 1
ATOM 4010 O O . SER A 1 502 ? -72.822 5.669 20.703 1.00 33.03 502 SER A O 1
ATOM 4012 N N . THR A 1 503 ? -71.575 5.765 22.580 1.00 27.91 503 THR A N 1
ATOM 4013 C CA . THR A 1 503 ? -70.545 6.706 22.106 1.00 27.91 503 THR A CA 1
ATOM 4014 C C . THR A 1 503 ? -69.176 6.000 22.132 1.00 27.91 503 THR A C 1
ATOM 4016 O O . THR A 1 503 ? -68.940 5.207 23.045 1.00 27.91 503 THR A O 1
ATOM 4019 N N . PRO A 1 504 ? -68.282 6.211 21.143 1.00 30.62 504 PRO A N 1
ATOM 4020 C CA . PRO A 1 504 ? -67.048 5.433 20.998 1.00 30.62 504 PRO A CA 1
ATOM 4021 C C . PRO A 1 504 ? -65.978 5.824 22.039 1.00 30.62 504 PRO A C 1
ATOM 4023 O O . PRO A 1 504 ? -65.963 6.978 22.477 1.00 30.62 504 PRO A O 1
ATOM 4026 N N . PRO A 1 505 ? -65.063 4.913 22.426 1.00 40.16 505 PRO A N 1
ATOM 4027 C CA . PRO A 1 505 ? -64.205 5.085 23.592 1.00 40.16 505 PRO A CA 1
ATOM 4028 C C . PRO A 1 505 ? -62.782 5.547 23.229 1.00 40.16 505 PRO A C 1
ATOM 4030 O O . PRO A 1 505 ? -61.849 4.861 23.596 1.00 40.16 505 PRO A O 1
ATOM 4033 N N . ASP A 1 506 ? -62.561 6.662 22.523 1.00 43.69 506 ASP A N 1
ATOM 4034 C CA . ASP A 1 506 ? -61.192 6.967 22.030 1.00 43.69 506 ASP A CA 1
ATOM 4035 C C . ASP A 1 506 ? -60.780 8.453 22.067 1.00 43.69 506 ASP A C 1
ATOM 4037 O O . ASP A 1 506 ? -60.228 8.982 21.105 1.00 43.69 506 ASP A O 1
ATOM 4041 N N . LYS A 1 507 ? -60.995 9.168 23.180 1.00 56.88 507 LYS A N 1
ATOM 4042 C CA . LYS A 1 507 ? -60.332 10.473 23.397 1.00 56.88 507 LYS A CA 1
ATOM 4043 C C . LYS A 1 507 ? -59.594 10.497 24.729 1.00 56.88 507 LYS A C 1
ATOM 4045 O O . LYS A 1 507 ? -60.214 10.601 25.783 1.00 56.88 507 LYS A O 1
ATOM 4050 N N . ILE A 1 508 ? -58.265 10.409 24.666 1.00 70.50 508 ILE A N 1
ATOM 4051 C CA . ILE A 1 508 ? -57.377 10.525 25.829 1.00 70.50 508 ILE A CA 1
ATOM 4052 C C . ILE A 1 508 ? -57.440 11.968 26.343 1.00 70.50 508 ILE A C 1
ATOM 4054 O O . ILE A 1 508 ? -57.147 12.908 25.606 1.00 70.50 508 ILE A O 1
ATOM 4058 N N . SER A 1 509 ? -57.839 12.143 27.605 1.00 73.56 509 SER A N 1
ATOM 4059 C CA . SER A 1 509 ? -57.890 13.453 28.267 1.00 73.56 509 SER A CA 1
ATOM 4060 C C . SER A 1 509 ? -56.477 13.966 28.556 1.00 73.56 509 SER A C 1
ATOM 4062 O O . SER A 1 509 ? -55.619 13.194 28.981 1.00 73.56 509 SER A O 1
ATOM 4064 N N . SER A 1 510 ? -56.237 15.270 28.402 1.00 81.38 510 SER A N 1
ATOM 4065 C CA . SER A 1 510 ? -55.041 15.919 28.952 1.00 81.38 510 SER A CA 1
ATOM 4066 C C . SER A 1 510 ? -55.210 16.156 30.459 1.00 81.38 510 SER A C 1
ATOM 4068 O O . SER A 1 510 ? -56.331 16.195 30.979 1.00 81.38 510 SER A O 1
ATOM 4070 N N . HIS A 1 511 ? -54.100 16.302 31.182 1.00 80.06 511 HIS A N 1
ATOM 4071 C CA . HIS A 1 511 ? -54.094 16.797 32.560 1.00 80.06 511 HIS A CA 1
ATOM 4072 C C . HIS A 1 511 ? -53.022 17.882 32.684 1.00 80.06 511 HIS A C 1
ATOM 4074 O O . HIS A 1 511 ? -51.842 17.606 32.473 1.00 80.06 511 HIS A O 1
ATOM 4080 N N . ARG A 1 512 ? -53.445 19.115 33.008 1.00 78.75 512 ARG A N 1
ATOM 4081 C CA . ARG A 1 512 ? -52.628 20.347 32.932 1.00 78.75 512 ARG A CA 1
ATOM 4082 C C . ARG A 1 512 ? -52.047 20.605 31.534 1.00 78.75 512 ARG A C 1
ATOM 4084 O O . ARG A 1 512 ? -50.870 20.919 31.416 1.00 78.75 512 ARG A O 1
ATOM 4091 N N . ASP A 1 513 ? -52.854 20.385 30.495 1.00 78.06 513 ASP A N 1
ATOM 4092 C CA . ASP A 1 513 ? -52.450 20.498 29.081 1.00 78.06 513 ASP A CA 1
ATOM 4093 C C . ASP A 1 513 ? -51.257 19.611 28.681 1.00 78.06 513 ASP A C 1
ATOM 4095 O O . ASP A 1 513 ? -50.567 19.866 27.697 1.00 78.06 513 ASP A O 1
ATOM 4099 N N . LEU A 1 514 ? -51.029 18.533 29.438 1.00 85.12 514 LEU A N 1
ATOM 4100 C CA . LEU A 1 514 ? -49.979 17.551 29.192 1.00 85.12 514 LEU A CA 1
ATOM 4101 C C . LEU A 1 514 ? -50.573 16.156 28.973 1.00 85.12 514 LEU A C 1
ATOM 4103 O O . LEU A 1 514 ? -51.591 15.785 29.571 1.00 85.12 514 LEU A O 1
ATOM 4107 N N . TYR A 1 515 ? -49.890 15.380 28.135 1.00 87.00 515 TYR A N 1
ATOM 4108 C CA . TYR A 1 515 ? -50.213 14.000 27.787 1.00 87.00 515 TYR A CA 1
ATOM 4109 C C . TYR A 1 515 ? -49.145 13.045 28.331 1.00 87.00 515 TYR A C 1
ATOM 4111 O O . TYR A 1 515 ? -47.953 13.367 28.358 1.00 87.00 515 TYR A O 1
ATOM 4119 N N . PHE A 1 516 ? -49.576 11.857 28.761 1.00 88.62 516 PHE A N 1
ATOM 4120 C CA . PHE A 1 516 ? -48.727 10.869 29.428 1.00 88.62 516 PHE A CA 1
ATOM 4121 C C . PHE A 1 516 ? -48.493 9.661 28.538 1.00 88.62 516 PHE A C 1
ATOM 4123 O O . PHE A 1 516 ? -49.427 9.110 27.956 1.00 88.62 516 PHE A O 1
ATOM 4130 N N . TYR A 1 517 ? -47.240 9.217 28.485 1.00 89.50 517 TYR A N 1
ATOM 4131 C CA . TYR A 1 517 ? -46.830 8.113 27.635 1.00 89.50 517 TYR A CA 1
ATOM 4132 C C . TYR A 1 517 ? -45.925 7.134 28.383 1.00 89.50 517 TYR A C 1
ATOM 4134 O O . TYR A 1 517 ? -44.868 7.507 28.888 1.00 89.50 517 TYR A O 1
ATOM 4142 N N . LEU A 1 518 ? -46.301 5.859 28.431 1.00 90.50 518 LEU A N 1
ATOM 4143 C CA . LEU A 1 518 ? -45.471 4.789 28.977 1.00 90.50 518 LEU A CA 1
ATOM 4144 C C . LEU A 1 518 ? -44.443 4.335 27.931 1.00 90.50 518 LEU A C 1
ATOM 4146 O O . LEU A 1 518 ? -44.779 4.094 26.775 1.00 90.50 518 LEU A O 1
ATOM 4150 N N . HIS A 1 519 ? -43.184 4.193 28.333 1.00 89.12 519 HIS A N 1
ATOM 4151 C CA . HIS A 1 519 ? -42.114 3.740 27.445 1.00 89.12 519 HIS A CA 1
ATOM 4152 C C . HIS A 1 519 ? -42.132 2.216 27.238 1.00 89.12 519 HIS A C 1
ATOM 4154 O O . HIS A 1 519 ? -42.008 1.468 28.212 1.00 89.12 519 HIS A O 1
ATOM 4160 N N . ARG A 1 520 ? -42.181 1.749 25.980 1.00 86.81 520 ARG A N 1
ATOM 4161 C CA . ARG A 1 520 ? -42.027 0.326 25.625 1.00 86.81 520 ARG A CA 1
ATOM 4162 C C . ARG A 1 520 ? -40.535 -0.035 25.543 1.00 86.81 520 ARG A C 1
ATOM 4164 O O . ARG A 1 520 ? -39.821 0.492 24.692 1.00 86.81 520 ARG A O 1
ATOM 4171 N N . PRO A 1 521 ? -40.016 -0.917 26.414 1.00 83.25 521 PRO A N 1
ATOM 4172 C CA . PRO A 1 521 ? -38.618 -1.328 26.354 1.00 83.25 521 PRO A CA 1
ATOM 4173 C C . PRO A 1 521 ? -38.342 -2.363 25.253 1.00 83.25 521 PRO A C 1
ATOM 4175 O O . PRO A 1 521 ? -39.245 -3.066 24.814 1.00 83.25 521 PRO A O 1
ATOM 4178 N N . ARG A 1 522 ? -37.057 -2.517 24.890 1.00 80.19 522 ARG A N 1
ATOM 4179 C CA . ARG A 1 522 ? -36.543 -3.535 23.945 1.00 80.19 522 ARG A CA 1
ATOM 4180 C C . ARG A 1 522 ? -37.181 -3.485 22.543 1.00 80.19 522 ARG A C 1
ATOM 4182 O O . ARG A 1 522 ? -37.428 -4.523 21.941 1.00 80.19 522 ARG A O 1
ATOM 4189 N N . THR A 1 523 ? -37.421 -2.292 22.007 1.00 81.44 523 THR A N 1
ATOM 4190 C CA . THR A 1 523 ? -37.880 -2.122 20.621 1.00 81.44 523 THR A CA 1
ATOM 4191 C C . THR A 1 523 ? -36.710 -2.107 19.635 1.00 81.44 523 THR A C 1
ATOM 4193 O O . THR A 1 523 ? -35.600 -1.697 19.974 1.00 81.44 523 THR A O 1
ATOM 4196 N N . ALA A 1 524 ? -36.947 -2.560 18.400 1.00 75.69 524 ALA A N 1
ATOM 4197 C CA . ALA A 1 524 ? -35.924 -2.633 17.347 1.00 75.69 524 ALA A CA 1
ATOM 4198 C C . ALA A 1 524 ? -35.622 -1.272 16.673 1.00 75.69 524 ALA A C 1
ATOM 4200 O O . ALA A 1 524 ? -34.838 -1.195 15.726 1.00 75.69 524 ALA A O 1
ATOM 4201 N N . THR A 1 525 ? -36.245 -0.189 17.145 1.00 78.25 525 THR A N 1
ATOM 4202 C CA . THR A 1 525 ? -36.123 1.169 16.603 1.00 78.25 525 THR A CA 1
ATOM 4203 C C . THR A 1 525 ? -35.118 2.006 17.388 1.00 78.25 525 THR A C 1
ATOM 4205 O O . THR A 1 525 ? -34.963 1.863 18.597 1.00 78.25 525 THR A O 1
ATOM 4208 N N . LYS A 1 526 ? -34.456 2.951 16.706 1.00 74.31 526 LYS A N 1
ATOM 4209 C CA . LYS A 1 526 ? -33.596 3.953 17.366 1.00 74.31 526 LYS A CA 1
ATOM 4210 C C . LYS A 1 526 ? -34.397 5.015 18.136 1.00 74.31 526 LYS A C 1
ATOM 4212 O O . LYS A 1 526 ? -33.852 5.634 19.044 1.00 74.31 526 LYS A O 1
ATOM 4217 N N . GLN A 1 527 ? -35.659 5.234 17.761 1.00 81.25 527 GLN A N 1
ATOM 4218 C CA . GLN A 1 527 ? -36.583 6.155 18.430 1.00 81.25 527 GLN A CA 1
ATOM 4219 C C . GLN A 1 527 ? -37.284 5.456 19.609 1.00 81.25 527 GLN A C 1
ATOM 4221 O O . GLN A 1 527 ? -37.674 4.291 19.453 1.00 81.25 527 GLN A O 1
ATOM 4226 N N . PRO A 1 528 ? -37.481 6.141 20.757 1.00 84.69 528 PRO A N 1
ATOM 4227 C CA . PRO A 1 528 ? -38.260 5.607 21.870 1.00 84.69 528 PRO A CA 1
ATOM 4228 C C . PRO A 1 528 ? -39.710 5.356 21.452 1.00 84.69 528 PRO A C 1
ATOM 4230 O O . PRO A 1 528 ? -40.345 6.230 20.855 1.00 84.69 528 PRO A O 1
ATOM 4233 N N . VAL A 1 529 ? -40.226 4.171 21.787 1.00 86.94 529 VAL A N 1
ATOM 4234 C CA . VAL A 1 529 ? -41.609 3.785 21.491 1.00 86.94 529 VAL A CA 1
ATOM 4235 C C . VAL A 1 529 ? -42.495 4.079 22.696 1.00 86.94 529 VAL A C 1
ATOM 4237 O O . VAL A 1 529 ? -42.200 3.655 23.817 1.00 86.94 529 VAL A O 1
ATOM 4240 N N . LEU A 1 530 ? -43.567 4.825 22.458 1.00 89.12 530 LEU A N 1
ATOM 4241 C CA . LEU A 1 530 ? -44.433 5.409 23.473 1.00 89.12 530 LEU A CA 1
ATOM 4242 C C . LEU A 1 530 ? -45.859 4.853 23.378 1.00 89.12 530 LEU A C 1
ATOM 4244 O O . LEU A 1 530 ? -46.431 4.740 22.295 1.00 89.12 530 LEU A O 1
ATOM 4248 N N . ILE A 1 531 ? -46.433 4.527 24.534 1.00 88.44 531 ILE A N 1
ATOM 4249 C CA . ILE A 1 531 ? -47.801 4.030 24.697 1.00 88.44 531 ILE A CA 1
ATOM 4250 C C . ILE A 1 531 ? -48.610 5.138 25.375 1.00 88.44 531 ILE A C 1
ATOM 4252 O O . ILE A 1 531 ? -48.309 5.454 26.527 1.00 88.44 531 ILE A O 1
ATOM 4256 N N . PRO A 1 532 ? -49.603 5.749 24.710 1.00 87.88 532 PRO A N 1
ATOM 4257 C CA . PRO A 1 532 ? -50.465 6.746 25.338 1.00 87.88 532 PRO A CA 1
ATOM 4258 C C . PRO A 1 532 ? -51.203 6.162 26.545 1.00 87.88 532 PRO A C 1
ATOM 4260 O O . PRO A 1 532 ? -51.725 5.049 26.472 1.00 87.88 532 PRO A O 1
ATOM 4263 N N . VAL A 1 533 ? -51.258 6.903 27.652 1.00 88.50 533 VAL A N 1
ATOM 4264 C CA . VAL A 1 533 ? -51.961 6.471 28.866 1.00 88.50 533 VAL A CA 1
ATOM 4265 C C . VAL A 1 533 ? -52.903 7.560 29.365 1.00 88.50 533 VAL A C 1
ATOM 4267 O O . VAL A 1 533 ? -52.538 8.733 29.417 1.00 88.50 533 VAL A O 1
ATOM 4270 N N . ASP A 1 534 ? -54.115 7.164 29.759 1.00 86.69 534 ASP A N 1
ATOM 4271 C CA . ASP A 1 534 ? -55.095 8.078 30.346 1.00 86.69 534 ASP A CA 1
ATOM 4272 C C . ASP A 1 534 ? -54.624 8.563 31.737 1.00 86.69 534 ASP A C 1
ATOM 4274 O O . ASP A 1 534 ? -54.281 7.732 32.586 1.00 86.69 534 ASP A O 1
ATOM 4278 N N . PRO A 1 535 ? -54.628 9.880 32.024 1.00 86.06 535 PRO A N 1
ATOM 4279 C CA . PRO A 1 535 ? -54.233 10.410 33.331 1.00 86.06 535 PRO A CA 1
ATOM 4280 C C . PRO A 1 535 ? -55.054 9.863 34.512 1.00 86.06 535 PRO A C 1
ATOM 4282 O O . PRO A 1 535 ? -54.549 9.806 35.637 1.00 86.06 535 PRO A O 1
ATOM 4285 N N . ARG A 1 536 ? -56.314 9.468 34.279 1.00 85.94 536 ARG A N 1
ATOM 4286 C CA . ARG A 1 536 ? -57.220 8.886 35.282 1.00 85.94 536 ARG A CA 1
ATOM 4287 C C . ARG A 1 536 ? -57.003 7.386 35.477 1.00 85.94 536 ARG A C 1
ATOM 4289 O O . ARG A 1 536 ? -57.495 6.832 36.460 1.00 85.94 536 ARG A O 1
ATOM 4296 N N . ALA A 1 537 ? -56.265 6.725 34.584 1.00 87.62 537 ALA A N 1
ATOM 4297 C CA . ALA A 1 537 ? -55.919 5.321 34.744 1.00 87.62 537 ALA A CA 1
ATOM 4298 C C . ALA A 1 537 ? -55.005 5.126 35.961 1.00 87.62 537 ALA A C 1
ATOM 4300 O O . ALA A 1 537 ? -54.142 5.954 36.272 1.00 87.62 537 ALA A O 1
ATOM 4301 N N . THR A 1 538 ? -55.186 4.003 36.657 1.00 90.62 538 THR A N 1
ATOM 4302 C CA . THR A 1 538 ? -54.285 3.613 37.748 1.00 90.62 538 THR A CA 1
ATOM 4303 C C . THR A 1 538 ? -52.984 3.066 37.181 1.00 90.62 538 THR A C 1
ATOM 4305 O O . THR A 1 538 ? -52.974 2.456 36.106 1.00 90.62 538 THR A O 1
ATOM 4308 N N . LEU A 1 539 ? -51.887 3.209 37.924 1.00 88.25 539 LEU A N 1
ATOM 4309 C CA . LEU A 1 539 ? -50.600 2.648 37.514 1.00 88.25 539 LEU A CA 1
ATOM 4310 C C . LEU A 1 539 ? -50.682 1.128 37.278 1.00 88.25 539 LEU A C 1
ATOM 4312 O O . LEU A 1 539 ? -50.086 0.627 36.329 1.00 88.25 539 LEU A O 1
ATOM 4316 N N . ALA A 1 540 ? -51.461 0.402 38.086 1.00 86.88 540 ALA A N 1
ATOM 4317 C CA . ALA A 1 540 ? -51.712 -1.024 37.884 1.00 86.88 540 ALA A CA 1
ATOM 4318 C C . ALA A 1 540 ? -52.351 -1.318 36.517 1.00 86.88 540 ALA A C 1
ATOM 4320 O O . ALA A 1 540 ? -51.915 -2.227 35.818 1.00 86.88 540 ALA A O 1
ATOM 4321 N N . SER A 1 541 ? -53.365 -0.541 36.116 1.00 86.75 541 SER A N 1
ATOM 4322 C CA . SER A 1 541 ? -54.018 -0.719 34.811 1.00 86.75 541 SER A CA 1
ATOM 4323 C C . SER A 1 541 ? -53.111 -0.352 33.636 1.00 86.75 541 SER A C 1
ATOM 4325 O O . SER A 1 541 ? -53.153 -1.019 32.610 1.00 86.75 541 SER A O 1
ATOM 4327 N N . ALA A 1 542 ? -52.248 0.653 33.805 1.00 88.31 542 ALA A N 1
ATOM 4328 C CA . ALA A 1 542 ? -51.320 1.095 32.770 1.00 88.31 542 ALA A CA 1
ATOM 4329 C C . ALA A 1 542 ? -50.178 0.099 32.504 1.00 88.31 542 ALA A C 1
ATOM 4331 O O . ALA A 1 542 ? -49.670 0.028 31.388 1.00 88.31 542 ALA A O 1
ATOM 4332 N N . LEU A 1 543 ? -49.754 -0.649 33.528 1.00 88.75 543 LEU A N 1
ATOM 4333 C CA . LEU A 1 543 ? -48.649 -1.611 33.434 1.00 88.75 543 LEU A CA 1
ATOM 4334 C C . LEU A 1 543 ? -49.099 -3.047 33.139 1.00 88.75 543 LEU A C 1
ATOM 4336 O O . LEU A 1 543 ? -48.248 -3.885 32.839 1.00 88.75 543 LEU A O 1
ATOM 4340 N N . ARG A 1 544 ? -50.399 -3.343 33.244 1.00 88.62 544 ARG A N 1
ATOM 4341 C CA . ARG A 1 544 ? -50.945 -4.690 33.045 1.00 88.62 544 ARG A CA 1
ATOM 4342 C C . ARG A 1 544 ? -50.604 -5.224 31.653 1.00 88.62 544 ARG A C 1
ATOM 4344 O O . ARG A 1 544 ? -50.723 -4.507 30.665 1.00 88.62 544 ARG A O 1
ATOM 4351 N N . ASP A 1 545 ? -50.177 -6.481 31.603 1.00 84.88 545 ASP A N 1
ATOM 4352 C CA . ASP A 1 545 ? -49.754 -7.214 30.406 1.00 84.88 545 ASP A CA 1
ATOM 4353 C C . ASP A 1 545 ? -48.568 -6.561 29.669 1.00 84.88 545 ASP A C 1
ATOM 4355 O O . ASP A 1 545 ? -48.322 -6.814 28.489 1.00 84.88 545 ASP A O 1
ATOM 4359 N N . ARG A 1 546 ? -47.795 -5.707 30.362 1.00 85.31 546 ARG A N 1
ATOM 4360 C CA . ARG A 1 546 ? -46.605 -5.039 29.816 1.00 85.31 546 ARG A CA 1
ATOM 4361 C C . ARG A 1 546 ? -45.320 -5.533 30.475 1.00 85.31 546 ARG A C 1
ATOM 4363 O O . ARG A 1 546 ? -45.287 -6.011 31.609 1.00 85.31 546 ARG A O 1
ATOM 4370 N N . THR A 1 547 ? -44.217 -5.374 29.742 1.00 86.19 547 THR A N 1
ATOM 4371 C CA . THR A 1 547 ? -42.867 -5.668 30.237 1.00 86.19 547 THR A CA 1
ATOM 4372 C C . THR A 1 547 ? -42.165 -4.392 30.682 1.00 86.19 547 THR A C 1
ATOM 4374 O O . THR A 1 547 ? -42.134 -3.403 29.954 1.00 86.19 547 THR A O 1
ATOM 4377 N N . VAL A 1 548 ? -41.550 -4.429 31.860 1.00 87.50 548 VAL A N 1
ATOM 4378 C CA . VAL A 1 548 ? -40.858 -3.301 32.486 1.00 87.50 548 VAL A CA 1
ATOM 4379 C C . VAL A 1 548 ? -39.397 -3.666 32.766 1.00 87.50 548 VAL A C 1
ATOM 4381 O O . VAL A 1 548 ? -39.110 -4.724 33.324 1.00 87.50 548 VAL A O 1
ATOM 4384 N N . LEU A 1 549 ? -38.457 -2.775 32.420 1.00 87.00 549 LEU A N 1
ATOM 4385 C CA . LEU A 1 549 ? -37.032 -2.931 32.748 1.00 87.00 549 LEU A CA 1
ATOM 4386 C C . LEU A 1 549 ? -36.698 -2.248 34.081 1.00 87.00 549 LEU A C 1
ATOM 4388 O O . LEU A 1 549 ? -36.534 -1.025 34.148 1.00 87.00 549 LEU A O 1
ATOM 4392 N N . GLU A 1 550 ? -36.531 -3.059 35.123 1.00 89.38 550 GLU A N 1
ATOM 4393 C CA . GLU A 1 550 ? -36.282 -2.710 36.527 1.00 89.38 550 GLU A CA 1
ATOM 4394 C C . GLU A 1 550 ? -37.460 -1.977 37.200 1.00 89.38 550 GLU A C 1
ATOM 4396 O O . GLU A 1 550 ? -37.953 -2.435 38.229 1.00 89.38 550 GLU A O 1
ATOM 4401 N N . PHE A 1 551 ? -37.929 -0.873 36.616 1.00 90.56 551 PHE A N 1
ATOM 4402 C CA . PHE A 1 551 ? -39.107 -0.097 37.020 1.00 90.56 551 PHE A CA 1
ATOM 4403 C C . PHE A 1 551 ? -39.601 0.773 35.833 1.00 90.56 551 PHE A C 1
ATOM 4405 O O . PHE A 1 551 ? -38.826 0.968 34.895 1.00 90.56 551 PHE A O 1
ATOM 4412 N N . PRO A 1 552 ? -40.869 1.226 35.770 1.00 92.31 552 PRO A N 1
ATOM 4413 C CA . PRO A 1 552 ? -41.424 1.892 34.579 1.00 92.31 552 PRO A CA 1
ATOM 4414 C C . PRO A 1 552 ? -40.910 3.326 34.369 1.00 92.31 552 PRO A C 1
ATOM 4416 O O . PRO A 1 552 ? -40.551 4.021 35.323 1.00 92.31 552 PRO A O 1
ATOM 4419 N N . SER A 1 553 ? -40.933 3.772 33.110 1.00 92.50 553 SER A N 1
ATOM 4420 C CA . SER A 1 553 ? -40.574 5.134 32.694 1.00 92.50 553 SER A CA 1
ATOM 4421 C C . SER A 1 553 ? -41.750 5.780 31.951 1.00 92.50 553 SER A C 1
ATOM 4423 O O . SER A 1 553 ? -42.250 5.204 30.983 1.00 92.50 553 SER A O 1
ATOM 4425 N N . ILE A 1 554 ? -42.189 6.955 32.407 1.00 92.19 554 ILE A N 1
ATOM 4426 C CA . ILE A 1 554 ? -43.320 7.715 31.862 1.00 92.19 554 ILE A CA 1
ATOM 4427 C C . ILE A 1 554 ? -42.815 9.055 31.314 1.00 92.19 554 ILE A C 1
ATOM 4429 O O . ILE A 1 554 ? -42.178 9.835 32.025 1.00 92.19 554 ILE A O 1
ATOM 4433 N N . TYR A 1 555 ? -43.114 9.313 30.045 1.00 88.88 555 TYR A N 1
ATOM 4434 C CA . TYR A 1 555 ? -42.864 10.564 29.340 1.00 88.88 555 TYR A CA 1
ATOM 4435 C C . TYR A 1 555 ? -44.076 11.483 29.455 1.00 88.88 555 TYR A C 1
ATOM 4437 O O . TYR A 1 555 ? -45.217 11.035 29.334 1.00 88.88 555 TYR A O 1
ATOM 4445 N N . VAL A 1 556 ? -43.815 12.769 29.666 1.00 88.50 556 VAL A N 1
ATOM 4446 C CA . VAL A 1 556 ? -44.833 13.817 29.736 1.00 88.50 556 VAL A CA 1
ATOM 4447 C C . VAL A 1 556 ? -44.554 14.815 28.622 1.00 88.50 556 VAL A C 1
ATOM 4449 O O . VAL A 1 556 ? -43.520 15.483 28.638 1.00 88.50 556 VAL A O 1
ATOM 4452 N N . LEU A 1 557 ? -45.449 14.880 27.638 1.00 86.06 557 LEU A N 1
ATOM 4453 C CA . LEU A 1 557 ? -45.294 15.709 26.440 1.00 86.06 557 LEU A CA 1
ATOM 4454 C C . LEU A 1 557 ? -46.477 16.675 26.310 1.00 86.06 557 LEU A C 1
ATOM 4456 O O . LEU A 1 557 ? -47.583 16.369 26.753 1.00 86.06 557 LEU A O 1
ATOM 4460 N N . ALA A 1 558 ? -46.239 17.834 25.694 1.00 82.12 558 ALA A N 1
ATOM 4461 C CA . ALA A 1 558 ? -47.296 18.792 25.357 1.00 82.12 558 ALA A CA 1
ATOM 4462 C C . ALA A 1 558 ? -48.112 18.344 24.130 1.00 82.12 558 ALA A C 1
ATOM 4464 O O . ALA A 1 558 ? -49.284 18.689 23.996 1.00 82.12 558 ALA A O 1
ATOM 4465 N N . ASP A 1 559 ? -47.503 17.542 23.254 1.00 80.25 559 ASP A N 1
ATOM 4466 C CA . ASP A 1 559 ? -48.141 17.057 22.036 1.00 80.25 559 ASP A CA 1
ATOM 4467 C C . ASP A 1 559 ? -49.148 15.943 22.334 1.00 80.25 559 ASP A C 1
ATOM 4469 O O . ASP A 1 559 ? -48.867 15.001 23.089 1.00 80.25 559 ASP A O 1
ATOM 4473 N N . SER A 1 560 ? -50.320 16.037 21.702 1.00 82.00 560 SER A N 1
ATOM 4474 C CA . SER A 1 560 ? -51.345 15.001 21.778 1.00 82.00 560 SER A CA 1
ATOM 4475 C C . SER A 1 560 ? -50.934 13.763 20.967 1.00 82.00 560 SER A C 1
ATOM 4477 O O . SER A 1 560 ? -50.110 13.860 20.048 1.00 82.00 560 SER A O 1
ATOM 4479 N N . PRO A 1 561 ? -51.539 12.593 21.242 1.00 78.81 561 PRO A N 1
ATOM 4480 C CA . PRO A 1 561 ? -51.304 11.394 20.444 1.00 78.81 561 PRO A CA 1
ATOM 4481 C C . PRO A 1 561 ? -51.613 11.613 18.956 1.00 78.81 561 PRO A C 1
ATOM 4483 O O . PRO A 1 561 ? -50.932 11.061 18.102 1.00 78.81 561 PRO A O 1
ATOM 4486 N N . GLU A 1 562 ? -52.596 12.457 18.629 1.00 75.62 562 GLU A N 1
ATOM 4487 C CA . GLU A 1 562 ? -52.949 12.807 17.249 1.00 75.62 562 GLU A CA 1
ATOM 4488 C C . GLU A 1 562 ? -51.859 13.654 16.576 1.00 75.62 562 GLU A C 1
ATOM 4490 O O . GLU A 1 562 ? -51.468 13.352 15.450 1.00 75.62 562 GLU A O 1
ATOM 4495 N N . THR A 1 563 ? -51.291 14.639 17.282 1.00 75.38 563 THR A N 1
ATOM 4496 C CA . THR A 1 563 ? -50.170 15.447 16.775 1.00 75.38 563 THR A CA 1
ATOM 4497 C C . THR A 1 563 ? -48.944 14.575 16.504 1.00 75.38 563 THR A C 1
ATOM 4499 O O . THR A 1 563 ? -48.351 14.664 15.428 1.00 75.38 563 THR A O 1
ATOM 4502 N N . LEU A 1 564 ? -48.609 13.663 17.428 1.00 73.88 564 LEU A N 1
ATOM 4503 C CA . LEU A 1 564 ? -47.488 12.728 17.269 1.00 73.88 564 LEU A CA 1
ATOM 4504 C C . LEU A 1 564 ? -47.677 11.747 16.097 1.00 73.88 564 LEU A C 1
ATOM 4506 O O . LEU A 1 564 ? -46.682 11.299 15.532 1.00 73.88 564 LEU A O 1
ATOM 4510 N N . ARG A 1 565 ? -48.922 11.439 15.697 1.00 71.88 565 ARG A N 1
ATOM 4511 C CA . ARG A 1 565 ? -49.224 10.638 14.491 1.00 71.88 565 ARG A CA 1
ATOM 4512 C C . ARG A 1 565 ? -48.989 11.410 13.192 1.00 71.88 565 ARG A C 1
ATOM 4514 O O . ARG A 1 565 ? -48.609 10.806 12.195 1.00 71.88 565 ARG A O 1
ATOM 4521 N N . THR A 1 566 ? -49.246 12.719 13.185 1.00 62.25 566 THR A N 1
ATOM 4522 C CA . THR A 1 566 ? -49.200 13.560 11.972 1.00 62.25 566 THR A CA 1
ATOM 4523 C C . THR A 1 566 ? -47.826 14.157 11.657 1.00 62.25 566 THR A C 1
ATOM 4525 O O . THR A 1 566 ? -47.628 14.693 10.568 1.00 62.25 566 THR A O 1
ATOM 4528 N N . THR A 1 567 ? -46.864 14.071 12.577 1.00 66.69 567 THR A N 1
ATOM 4529 C CA . THR A 1 567 ? -45.506 14.601 12.381 1.00 66.69 567 THR A CA 1
ATOM 4530 C C . THR A 1 567 ? -44.693 13.700 11.444 1.00 66.69 567 THR A C 1
ATOM 4532 O O . THR A 1 567 ? -44.063 12.736 11.873 1.00 66.69 567 THR A O 1
ATOM 4535 N N . THR A 1 568 ? -44.706 14.019 10.148 1.00 53.41 568 THR A N 1
ATOM 4536 C CA . THR A 1 568 ? -44.047 13.228 9.087 1.00 53.41 568 THR A CA 1
ATOM 4537 C C . THR A 1 568 ? -42.546 13.508 8.921 1.00 53.41 568 THR A C 1
ATOM 4539 O O . THR A 1 568 ? -41.825 12.666 8.389 1.00 53.41 568 THR A O 1
ATOM 4542 N N . GLU A 1 569 ? -42.044 14.659 9.379 1.00 46.31 569 GLU A N 1
ATOM 4543 C CA . GLU A 1 569 ? -40.625 15.031 9.269 1.00 46.31 569 GLU A CA 1
ATOM 4544 C C . GLU A 1 569 ? -39.878 14.751 10.586 1.00 46.31 569 GLU A C 1
ATOM 4546 O O . GLU A 1 569 ? -40.121 15.401 11.598 1.00 46.31 569 GLU A O 1
ATOM 4551 N N . ASN A 1 570 ? -38.956 13.777 10.575 1.00 52.81 570 ASN A N 1
ATOM 4552 C CA . ASN A 1 570 ? -38.053 13.420 11.686 1.00 52.81 570 ASN A CA 1
ATOM 4553 C C . ASN A 1 570 ? -38.713 13.326 13.086 1.00 52.81 570 ASN A C 1
ATOM 4555 O O . ASN A 1 570 ? -38.337 14.072 13.997 1.00 52.81 570 ASN A O 1
ATOM 4559 N N . PRO A 1 571 ? -39.652 12.386 13.314 1.00 70.50 571 PRO A N 1
ATOM 4560 C CA . PRO A 1 571 ? -40.310 12.261 14.610 1.00 70.50 571 PRO A CA 1
ATOM 4561 C C . PRO A 1 571 ? -39.303 11.902 15.716 1.00 70.50 571 PRO A C 1
ATOM 4563 O O . PRO A 1 571 ? -38.480 10.995 15.577 1.00 70.50 571 PRO A O 1
ATOM 4566 N N . SER A 1 572 ? -39.358 12.617 16.843 1.00 75.75 572 SER A N 1
ATOM 4567 C CA . SER A 1 572 ? -38.498 12.344 18.010 1.00 75.75 572 SER A CA 1
ATOM 4568 C C . SER A 1 572 ? -38.935 11.095 18.789 1.00 75.75 572 SER A C 1
ATOM 4570 O O . SER A 1 572 ? -38.127 10.492 19.498 1.00 75.75 572 SER A O 1
ATOM 4572 N N . PHE A 1 573 ? -40.198 10.687 18.630 1.00 82.75 573 PHE A N 1
ATOM 4573 C CA . PHE A 1 573 ? -40.838 9.563 19.314 1.00 82.75 573 PHE A CA 1
ATOM 4574 C C . PHE A 1 573 ? -41.741 8.794 18.344 1.00 82.75 573 PHE A C 1
ATOM 4576 O O . PHE A 1 573 ? -42.275 9.386 17.410 1.00 82.75 573 PHE A O 1
ATOM 4583 N N . LEU A 1 574 ? -41.935 7.495 18.582 1.00 84.19 574 LEU A N 1
ATOM 4584 C CA . LEU A 1 574 ? -42.800 6.631 17.771 1.00 84.19 574 LEU A CA 1
ATOM 4585 C C . LEU A 1 574 ? -43.926 6.053 18.638 1.00 84.19 574 LEU A C 1
ATOM 4587 O O . LEU A 1 574 ? -43.663 5.579 19.740 1.00 84.19 574 LEU A O 1
ATOM 4591 N N . LEU A 1 575 ? -45.173 6.060 18.166 1.00 86.19 575 LEU A N 1
ATOM 4592 C CA . LEU A 1 575 ? -46.284 5.442 18.902 1.00 86.19 575 LEU A CA 1
ATOM 4593 C C . LEU A 1 575 ? -46.292 3.918 18.735 1.00 86.19 575 LEU A C 1
ATOM 4595 O O . LEU A 1 575 ? -45.977 3.396 17.665 1.00 86.19 575 LEU A O 1
ATOM 4599 N N . GLU A 1 576 ? -46.682 3.203 19.793 1.00 83.88 576 GLU A N 1
ATOM 4600 C CA . GLU A 1 576 ? -46.705 1.733 19.818 1.00 83.88 576 GLU A CA 1
ATOM 4601 C C . GLU A 1 576 ? -47.537 1.124 18.683 1.00 83.88 576 GLU A C 1
ATOM 4603 O O . GLU A 1 576 ? -47.110 0.151 18.074 1.00 83.88 576 GLU A O 1
ATOM 4608 N N . GLU A 1 577 ? -48.686 1.702 18.346 1.00 81.81 577 GLU A N 1
ATOM 4609 C CA . GLU A 1 577 ? -49.535 1.200 17.257 1.00 81.81 577 GLU A CA 1
ATOM 4610 C C . GLU A 1 577 ? -48.840 1.248 15.885 1.00 81.81 577 GLU A C 1
ATOM 4612 O O . GLU A 1 577 ? -48.939 0.300 15.110 1.00 81.81 577 GLU A O 1
ATOM 4617 N N . VAL A 1 578 ? -48.067 2.307 15.612 1.00 81.12 578 VAL A N 1
ATOM 4618 C CA . VAL A 1 578 ? -47.295 2.469 14.370 1.00 81.12 578 VAL A CA 1
ATOM 4619 C C . VAL A 1 578 ? -46.113 1.496 14.366 1.00 81.12 578 VAL A C 1
ATOM 4621 O O . VAL A 1 578 ? -45.789 0.883 13.346 1.00 81.12 578 VAL A O 1
ATOM 4624 N N . TYR A 1 579 ? -45.489 1.304 15.531 1.00 81.56 579 TYR A N 1
ATOM 4625 C CA . TYR A 1 579 ? -44.433 0.313 15.716 1.00 81.56 579 TYR A CA 1
ATOM 4626 C C . TYR A 1 579 ? -44.938 -1.118 15.467 1.00 81.56 579 TYR A C 1
ATOM 4628 O O . TYR A 1 579 ? -44.292 -1.873 14.748 1.00 81.56 579 TYR A O 1
ATOM 4636 N N . LEU A 1 580 ? -46.105 -1.489 15.998 1.00 80.44 580 LEU A N 1
ATOM 4637 C CA . LEU A 1 580 ? -46.675 -2.828 15.818 1.00 80.44 580 LEU A CA 1
ATOM 4638 C C . LEU A 1 580 ? -47.151 -3.072 14.376 1.00 80.44 580 LEU A C 1
ATOM 4640 O O . LEU A 1 580 ? -46.971 -4.170 13.860 1.00 80.44 580 LEU A O 1
ATOM 4644 N N . GLN A 1 581 ? -47.701 -2.062 13.695 1.00 77.69 581 GLN A N 1
ATOM 4645 C CA . GLN A 1 581 ? -48.133 -2.183 12.293 1.00 77.69 581 GLN A CA 1
ATOM 4646 C C . GLN A 1 581 ? -46.971 -2.354 11.304 1.00 77.69 581 GLN A C 1
ATOM 4648 O O . GLN A 1 581 ? -47.149 -2.940 10.238 1.00 77.69 581 GLN A O 1
ATOM 4653 N N . SER A 1 582 ? -45.783 -1.850 11.643 1.00 72.12 582 SER A N 1
ATOM 4654 C CA . SER A 1 582 ? -44.592 -1.933 10.788 1.00 72.12 582 SER A CA 1
ATOM 4655 C C . SER A 1 582 ? -43.794 -3.235 10.952 1.00 72.12 582 SER A C 1
ATOM 4657 O O . SER A 1 582 ? -42.805 -3.426 10.242 1.00 72.12 582 SER A O 1
ATOM 4659 N N . GLN A 1 583 ? -44.220 -4.158 11.828 1.00 69.00 583 GLN A N 1
ATOM 4660 C CA . GLN A 1 583 ? -43.575 -5.463 12.010 1.00 69.00 583 GLN A CA 1
ATOM 4661 C C . GLN A 1 583 ? -44.440 -6.627 11.480 1.00 69.00 583 GLN A C 1
ATOM 4663 O O . GLN A 1 583 ? -45.555 -6.829 11.960 1.00 69.00 583 GLN A O 1
ATOM 4668 N N . PRO A 1 584 ? -43.948 -7.443 10.524 1.00 44.78 584 PRO A N 1
ATOM 4669 C CA . PRO A 1 584 ? -44.601 -8.698 10.158 1.00 44.78 584 PRO A CA 1
ATOM 4670 C C . PRO A 1 584 ? -44.453 -9.724 11.298 1.00 44.78 584 PRO A C 1
ATOM 4672 O O . PRO A 1 584 ? -43.361 -9.919 11.825 1.00 44.78 584 PRO A O 1
ATOM 4675 N N . GLN A 1 585 ? -45.575 -10.344 11.679 1.00 42.72 585 GLN A N 1
ATOM 4676 C CA . GLN A 1 585 ? -45.771 -11.288 12.792 1.00 42.72 585 GLN A CA 1
ATOM 4677 C C . GLN A 1 585 ? -44.543 -12.135 13.188 1.00 42.72 585 GLN A C 1
ATOM 4679 O O . GLN A 1 585 ? -44.209 -13.102 12.507 1.00 42.72 585 GLN A O 1
ATOM 4684 N N . ALA A 1 586 ? -43.966 -11.839 14.357 1.00 34.81 586 ALA A N 1
ATOM 4685 C CA . ALA A 1 586 ? -43.222 -12.791 15.185 1.00 34.81 586 ALA A CA 1
ATOM 4686 C C . ALA A 1 586 ? -43.067 -12.247 16.621 1.00 34.81 586 ALA A C 1
ATOM 4688 O O . ALA A 1 586 ? -42.006 -11.763 17.002 1.00 34.81 586 ALA A O 1
ATOM 4689 N N . GLU A 1 587 ? -44.117 -12.336 17.440 1.00 34.41 587 GLU A N 1
ATOM 4690 C CA . GLU A 1 587 ? -43.972 -12.290 18.902 1.00 34.41 587 GLU A CA 1
ATOM 4691 C C . GLU A 1 587 ? -44.223 -13.705 19.447 1.00 34.41 587 GLU A C 1
ATOM 4693 O O . GLU A 1 587 ? -45.353 -14.109 19.704 1.00 34.41 587 GLU A O 1
ATOM 4698 N N . GLN A 1 588 ? -43.149 -14.483 19.600 1.00 30.41 588 GLN A N 1
ATOM 4699 C CA . GLN A 1 588 ? -43.073 -15.491 20.654 1.00 30.41 588 GLN A CA 1
ATOM 4700 C C . GLN A 1 588 ? -41.983 -15.045 21.620 1.00 30.41 588 GLN A C 1
ATOM 4702 O O . GLN A 1 588 ? -40.826 -14.856 21.252 1.00 30.41 588 GLN A O 1
ATOM 4707 N N . GLU A 1 589 ? -42.409 -14.802 22.853 1.00 37.22 589 GLU A N 1
ATOM 4708 C CA . GLU A 1 589 ? -41.579 -14.369 23.962 1.00 37.22 589 GLU A CA 1
ATOM 4709 C C . GLU A 1 589 ? -40.498 -15.413 24.249 1.00 37.22 589 GLU A C 1
ATOM 4711 O O . GLU A 1 589 ? -40.791 -16.512 24.713 1.00 37.22 589 GLU A O 1
ATOM 4716 N N . GLN A 1 590 ? -39.241 -15.069 23.971 1.00 28.14 590 GLN A N 1
ATOM 4717 C CA . GLN A 1 590 ? -38.099 -15.900 24.327 1.00 28.14 590 GLN A CA 1
ATOM 4718 C C . GLN A 1 590 ? -37.540 -15.416 25.669 1.00 28.14 590 GLN A C 1
ATOM 4720 O O . GLN A 1 590 ? -36.965 -14.330 25.782 1.00 28.14 590 GLN A O 1
ATOM 4725 N N . ASP A 1 591 ? -37.819 -16.214 26.696 1.00 26.33 591 ASP A N 1
ATOM 4726 C CA . ASP A 1 591 ? -37.308 -16.094 28.057 1.00 26.33 591 ASP A CA 1
ATOM 4727 C C . ASP A 1 591 ? -35.817 -16.475 28.063 1.00 26.33 591 ASP A C 1
ATOM 4729 O O . ASP A 1 591 ? -35.441 -17.546 27.588 1.00 26.33 591 ASP A O 1
ATOM 4733 N N . ASP A 1 592 ? -34.958 -15.572 28.536 1.00 28.16 592 ASP A N 1
ATOM 4734 C CA . ASP A 1 592 ? -33.501 -15.710 28.449 1.00 28.16 592 ASP A CA 1
ATOM 4735 C C . ASP A 1 592 ? -32.934 -16.088 29.824 1.00 28.16 592 ASP A C 1
ATOM 4737 O O . ASP A 1 592 ? -32.728 -15.241 30.699 1.00 28.16 592 ASP A O 1
ATOM 4741 N N . THR A 1 593 ? -32.691 -17.388 30.014 1.00 25.50 593 THR A N 1
ATOM 4742 C CA . THR A 1 593 ? -31.782 -17.907 31.040 1.00 25.50 593 THR A CA 1
ATOM 4743 C C . THR A 1 593 ? -30.560 -18.517 30.356 1.00 25.50 593 THR A C 1
ATOM 4745 O O . THR A 1 593 ? -30.605 -19.613 29.819 1.00 25.50 593 THR A O 1
ATOM 4748 N N . THR A 1 594 ? -29.466 -17.754 30.388 1.00 27.14 594 THR A N 1
ATOM 4749 C CA . THR A 1 594 ? -28.050 -18.167 30.358 1.00 27.14 594 THR A CA 1
ATOM 4750 C C . THR A 1 594 ? -27.687 -19.465 29.618 1.00 27.14 594 THR A C 1
ATOM 4752 O O . THR A 1 594 ? -27.822 -20.539 30.199 1.00 27.14 594 THR A O 1
ATOM 4755 N N . ALA A 1 595 ? -27.021 -19.351 28.462 1.00 25.34 595 ALA A N 1
ATOM 4756 C CA . ALA A 1 595 ? -25.714 -19.981 28.211 1.00 25.34 595 ALA A CA 1
ATOM 4757 C C . ALA A 1 595 ? -25.141 -19.631 26.820 1.00 25.34 595 ALA A C 1
ATOM 4759 O O . ALA A 1 595 ? -25.799 -19.792 25.803 1.00 25.34 595 ALA A O 1
ATOM 4760 N N . GLU A 1 596 ? -23.870 -19.223 26.856 1.00 24.89 596 GLU A N 1
ATOM 4761 C CA . GLU A 1 596 ? -22.790 -19.540 25.908 1.00 24.89 596 GLU A CA 1
ATOM 4762 C C . GLU A 1 596 ? -22.821 -18.970 24.475 1.00 24.89 596 GLU A C 1
ATOM 4764 O O . GLU A 1 596 ? -23.558 -19.380 23.585 1.00 24.89 596 GLU A O 1
ATOM 4769 N N . GLU A 1 597 ? -21.890 -18.033 24.255 1.00 24.77 597 GLU A N 1
ATOM 4770 C CA . GLU A 1 597 ? -21.455 -17.547 22.948 1.00 24.77 597 GLU A CA 1
ATOM 4771 C C . GLU A 1 597 ? -20.773 -18.669 22.143 1.00 24.77 597 GLU A C 1
ATOM 4773 O O . GLU A 1 597 ? -19.683 -19.127 22.490 1.00 24.77 597 GLU A O 1
ATOM 4778 N N . THR A 1 598 ? -21.347 -19.010 20.991 1.00 24.02 598 THR A N 1
ATOM 4779 C CA . THR A 1 598 ? -20.610 -19.539 19.835 1.00 24.02 598 THR A CA 1
ATOM 4780 C C . THR A 1 598 ? -20.790 -18.585 18.659 1.00 24.02 598 THR A C 1
ATOM 4782 O O . THR A 1 598 ? -21.906 -18.181 18.339 1.00 24.02 598 THR A O 1
ATOM 4785 N N . VAL A 1 599 ? -19.673 -18.184 18.049 1.00 27.94 599 VAL A N 1
ATOM 4786 C CA . VAL A 1 599 ? -19.590 -17.160 17.000 1.00 27.94 599 VAL A CA 1
ATOM 4787 C C . VAL A 1 599 ? -19.423 -17.810 15.628 1.00 27.94 599 VAL A C 1
ATOM 4789 O O . VAL A 1 599 ? -18.351 -18.320 15.334 1.00 27.94 599 VAL A O 1
ATOM 4792 N N . GLU A 1 600 ? -20.435 -17.661 14.777 1.00 23.98 600 GLU A N 1
ATOM 4793 C CA . GLU A 1 600 ? -20.399 -17.590 13.303 1.00 23.98 600 GLU A CA 1
ATOM 4794 C C . GLU A 1 600 ? -21.592 -16.673 12.945 1.00 23.98 600 GLU A C 1
ATOM 4796 O O . GLU A 1 600 ? -22.646 -16.798 13.553 1.00 23.98 600 GLU A O 1
ATOM 4801 N N . GLY A 1 601 ? -21.592 -15.642 12.102 1.00 25.06 601 GLY A N 1
ATOM 4802 C CA . GLY A 1 601 ? -20.784 -15.212 10.973 1.00 25.06 601 GLY A CA 1
ATOM 4803 C C . GLY A 1 601 ? -21.789 -14.783 9.888 1.00 25.06 601 GLY A C 1
ATOM 4804 O O . GLY A 1 601 ? -22.499 -15.650 9.409 1.00 25.06 601 GLY A O 1
ATOM 4805 N N . ALA A 1 602 ? -21.903 -13.488 9.532 1.00 24.47 602 ALA A N 1
ATOM 4806 C CA . ALA A 1 602 ? -22.349 -13.010 8.201 1.00 24.47 602 ALA A CA 1
ATOM 4807 C C . ALA A 1 602 ? -22.496 -11.469 8.100 1.00 24.47 602 ALA A C 1
ATOM 4809 O O . ALA A 1 602 ? -23.329 -10.851 8.750 1.00 24.47 602 ALA A O 1
ATOM 4810 N N . HIS A 1 603 ? -21.639 -10.896 7.252 1.00 25.66 603 HIS A N 1
ATOM 4811 C CA . HIS A 1 603 ? -21.887 -9.980 6.125 1.00 25.66 603 HIS A CA 1
ATOM 4812 C C . HIS A 1 603 ? -22.893 -8.800 6.143 1.00 25.66 603 HIS A C 1
ATOM 4814 O O . HIS A 1 603 ? -24.087 -8.960 6.338 1.00 25.66 603 HIS A O 1
ATOM 4820 N N . ALA A 1 604 ? -22.332 -7.678 5.650 1.00 30.06 604 ALA A N 1
ATOM 4821 C CA . ALA A 1 604 ? -22.843 -6.711 4.662 1.00 30.06 604 ALA A CA 1
ATOM 4822 C C . ALA A 1 604 ? -24.047 -5.819 5.000 1.00 30.06 604 ALA A C 1
ATOM 4824 O O . ALA A 1 604 ? -25.110 -6.299 5.353 1.00 30.06 604 ALA A O 1
ATOM 4825 N N . LEU A 1 605 ? -23.889 -4.515 4.727 1.00 24.52 605 LEU A N 1
ATOM 4826 C CA . LEU A 1 605 ? -24.912 -3.663 4.111 1.00 24.52 605 LEU A CA 1
ATOM 4827 C C . LEU A 1 605 ? -24.264 -2.385 3.558 1.00 24.52 605 LEU A C 1
ATOM 4829 O O . LEU A 1 605 ? -23.443 -1.747 4.219 1.00 24.52 605 LEU A O 1
ATOM 4833 N N . GLY A 1 606 ? -24.652 -2.036 2.335 1.00 26.17 606 GLY A N 1
ATOM 4834 C CA . GLY A 1 606 ? -24.405 -0.751 1.702 1.00 26.17 606 GLY A CA 1
ATOM 4835 C C . GLY A 1 606 ? -25.702 -0.173 1.134 1.00 26.17 606 GLY A C 1
ATOM 4836 O O . GLY A 1 606 ? -26.701 -0.878 0.999 1.00 26.17 606 GLY A O 1
ATOM 4837 N N . SER A 1 607 ? -25.587 1.093 0.735 1.00 26.61 607 SER A N 1
ATOM 4838 C CA . SER A 1 607 ? -26.512 1.948 -0.024 1.00 26.61 607 SER A CA 1
ATOM 4839 C C . SER A 1 607 ? -27.613 2.691 0.747 1.00 26.61 607 SER A C 1
ATOM 4841 O O . SER A 1 607 ? -28.366 2.131 1.537 1.00 26.61 607 SER A O 1
ATOM 4843 N N . VAL A 1 608 ? -27.653 3.996 0.468 1.00 29.72 608 VAL A N 1
ATOM 4844 C CA . VAL A 1 608 ? -28.740 4.945 0.717 1.00 29.72 608 VAL A CA 1
ATOM 4845 C C . VAL A 1 608 ? -29.139 5.464 -0.664 1.00 29.72 608 VAL A C 1
ATOM 4847 O O . VAL A 1 608 ? -28.257 5.807 -1.452 1.00 29.72 608 VAL A O 1
ATOM 4850 N N . ASP A 1 609 ? -30.439 5.484 -0.935 1.00 28.55 609 ASP A N 1
ATOM 4851 C CA . ASP A 1 609 ? -31.067 5.979 -2.162 1.00 28.55 609 ASP A CA 1
ATOM 4852 C C . ASP A 1 609 ? -31.688 7.363 -1.892 1.00 28.55 609 ASP A C 1
ATOM 4854 O O . ASP A 1 609 ? -32.262 7.588 -0.824 1.00 28.55 609 ASP A O 1
ATOM 4858 N N . ILE A 1 610 ? -31.531 8.300 -2.829 1.00 34.06 610 ILE A N 1
ATOM 4859 C CA . ILE A 1 610 ? -32.044 9.676 -2.759 1.00 34.06 610 ILE A CA 1
ATOM 4860 C C . ILE A 1 610 ? -32.812 9.919 -4.057 1.00 34.06 610 ILE A C 1
ATOM 4862 O O . ILE A 1 610 ? -32.246 10.319 -5.071 1.00 34.06 610 ILE A O 1
ATOM 4866 N N . THR A 1 611 ? -34.113 9.654 -4.037 1.00 32.72 611 THR A N 1
ATOM 4867 C CA . THR A 1 611 ? -34.984 9.827 -5.202 1.00 32.72 611 THR A CA 1
ATOM 4868 C C . THR A 1 611 ? -35.628 11.214 -5.211 1.00 32.72 611 THR A C 1
ATOM 4870 O O . THR A 1 611 ? -36.249 11.607 -4.224 1.00 32.72 611 THR A O 1
ATOM 4873 N N . ASN A 1 612 ? -35.557 11.871 -6.375 1.00 40.53 612 ASN A N 1
ATOM 4874 C CA . ASN A 1 612 ? -36.216 13.119 -6.804 1.00 40.53 612 ASN A CA 1
ATOM 4875 C C . ASN A 1 612 ? -35.478 14.451 -6.611 1.00 40.53 612 ASN A C 1
ATOM 4877 O O . ASN A 1 612 ? -36.023 15.413 -6.073 1.00 40.53 612 ASN A O 1
ATOM 4881 N N . VAL A 1 613 ? -34.307 14.566 -7.239 1.00 43.59 613 VAL A N 1
ATOM 4882 C CA . VAL A 1 613 ? -33.887 15.837 -7.847 1.00 43.59 613 VAL A CA 1
ATOM 4883 C C . VAL A 1 613 ? -33.835 15.623 -9.360 1.00 43.59 613 VAL A C 1
ATOM 4885 O O . VAL A 1 613 ? -33.100 14.769 -9.837 1.00 43.59 613 VAL A O 1
ATOM 4888 N N . ASP A 1 614 ? -34.668 16.347 -10.112 1.00 47.00 614 ASP A N 1
ATOM 4889 C CA . ASP A 1 614 ? -34.734 16.267 -11.579 1.00 47.00 614 ASP A CA 1
ATOM 4890 C C . ASP A 1 614 ? -33.477 16.906 -12.196 1.00 47.00 614 ASP A C 1
ATOM 4892 O O . ASP A 1 614 ? -33.361 18.128 -12.338 1.00 47.00 614 ASP A O 1
ATOM 4896 N N . GLU A 1 615 ? -32.509 16.051 -12.521 1.00 47.44 615 GLU A N 1
ATOM 4897 C CA . GLU A 1 615 ? -31.174 16.406 -13.007 1.00 47.44 615 GLU A CA 1
ATOM 4898 C C . GLU A 1 615 ? -31.199 17.192 -14.330 1.00 47.44 615 GLU A C 1
ATOM 4900 O O . GLU A 1 615 ? -30.304 18.003 -14.581 1.00 47.44 615 GLU A O 1
ATOM 4905 N N . ASN A 1 616 ? -32.246 17.046 -15.154 1.00 44.00 616 ASN A N 1
ATOM 4906 C CA . ASN A 1 616 ? -32.354 17.782 -16.418 1.00 44.00 616 ASN A CA 1
ATOM 4907 C C . ASN A 1 616 ? -32.631 19.274 -16.197 1.00 44.00 616 ASN A C 1
ATOM 4909 O O . ASN A 1 616 ? -32.127 20.112 -16.945 1.00 44.00 616 ASN A O 1
ATOM 4913 N N . LYS A 1 617 ? -33.368 19.619 -15.136 1.00 45.72 617 LYS A N 1
ATOM 4914 C CA . LYS A 1 617 ? -33.657 21.010 -14.760 1.00 45.72 617 LYS A CA 1
ATOM 4915 C C . LYS A 1 617 ? -32.432 21.706 -14.165 1.00 45.72 617 LYS A C 1
ATOM 4917 O O . LYS A 1 617 ? -32.210 22.886 -14.419 1.00 45.72 617 LYS A O 1
ATOM 4922 N N . VAL A 1 618 ? -31.605 20.960 -13.429 1.00 45.25 618 VAL A N 1
ATOM 4923 C CA . VAL A 1 618 ? -30.320 21.442 -12.890 1.00 45.25 618 VAL A CA 1
ATOM 4924 C C . VAL A 1 618 ? -29.310 21.670 -14.021 1.00 45.25 618 VAL A C 1
ATOM 4926 O O . VAL A 1 618 ? -28.630 22.695 -14.047 1.00 45.25 618 VAL A O 1
ATOM 4929 N N . LEU A 1 619 ? -29.270 20.772 -15.012 1.00 42.41 619 LEU A N 1
ATOM 4930 C CA . LEU A 1 619 ? -28.437 20.926 -16.208 1.00 42.41 619 LEU A CA 1
ATOM 4931 C C . LEU A 1 619 ? -28.904 22.059 -17.136 1.00 42.41 619 LEU A C 1
ATOM 4933 O O . LEU A 1 619 ? -28.057 22.701 -17.751 1.00 42.41 619 LEU A O 1
ATOM 4937 N N . GLU A 1 620 ? -30.208 22.339 -17.248 1.00 48.69 620 GLU A N 1
ATOM 4938 C CA . GLU A 1 620 ? -30.716 23.492 -18.014 1.00 48.69 620 GLU A CA 1
ATOM 4939 C C . GLU A 1 620 ? -30.312 24.833 -17.391 1.00 48.69 620 GLU A C 1
ATOM 4941 O O . GLU A 1 620 ? -29.882 25.737 -18.109 1.00 48.69 620 GLU A O 1
ATOM 4946 N N . VAL A 1 621 ? -30.413 24.955 -16.062 1.00 48.84 621 VAL A N 1
ATOM 4947 C CA . VAL A 1 621 ? -30.018 26.168 -15.328 1.00 48.84 621 VAL A CA 1
ATOM 4948 C C . VAL A 1 621 ? -28.505 26.395 -15.437 1.00 48.84 621 VAL A C 1
ATOM 4950 O O . VAL A 1 621 ? -28.079 27.506 -15.737 1.00 48.84 621 VAL A O 1
ATOM 4953 N N . LEU A 1 622 ? -27.694 25.336 -15.330 1.00 40.25 622 LEU A N 1
ATOM 4954 C CA . LEU A 1 622 ? -26.236 25.418 -15.504 1.00 40.25 622 LEU A CA 1
ATOM 4955 C C . LEU A 1 622 ? -25.807 25.686 -16.958 1.00 40.25 622 LEU A C 1
ATOM 4957 O O . LEU A 1 622 ? -24.792 26.339 -17.188 1.00 40.25 622 LEU A O 1
ATOM 4961 N N . LYS A 1 623 ? -26.568 25.216 -17.957 1.00 44.88 623 LYS A N 1
ATOM 4962 C CA . LYS A 1 623 ? -26.296 25.512 -19.377 1.00 44.88 623 LYS A CA 1
ATOM 4963 C C . LYS A 1 623 ? -26.648 26.951 -19.757 1.00 44.88 623 LYS A C 1
ATOM 4965 O O . LYS A 1 623 ? -25.949 27.513 -20.597 1.00 44.88 623 LYS A O 1
ATOM 4970 N N . LYS A 1 624 ? -27.684 27.547 -19.150 1.00 44.38 624 LYS A N 1
ATOM 4971 C CA . LYS A 1 624 ? -28.032 28.966 -19.351 1.00 44.38 624 LYS A CA 1
ATOM 4972 C C . LYS A 1 624 ? -26.971 29.920 -18.792 1.00 44.38 624 LYS A C 1
ATOM 4974 O O . LYS A 1 624 ? -26.692 30.916 -19.445 1.00 44.38 624 LYS A O 1
ATOM 4979 N N . ASP A 1 625 ? -26.316 29.568 -17.684 1.00 45.12 625 ASP A N 1
ATOM 4980 C CA . ASP A 1 625 ? -25.232 30.379 -17.101 1.00 45.12 625 ASP A CA 1
ATOM 4981 C C . ASP A 1 625 ? -23.876 30.235 -17.821 1.00 45.12 625 ASP A C 1
ATOM 4983 O O . ASP A 1 625 ? -23.012 31.100 -17.687 1.00 45.12 625 ASP A O 1
ATOM 4987 N N . LEU A 1 626 ? -23.666 29.167 -18.601 1.00 48.94 626 LEU A N 1
ATOM 4988 C CA . LEU A 1 626 ? -22.382 28.896 -19.268 1.00 48.94 626 LEU A CA 1
ATOM 4989 C C . LEU A 1 626 ? -22.356 29.212 -20.776 1.00 48.94 626 LEU A C 1
ATOM 4991 O O . LEU A 1 626 ? -21.264 29.252 -21.343 1.00 48.94 626 LEU A O 1
ATOM 4995 N N . PHE A 1 627 ? -23.505 29.424 -21.439 1.00 51.16 627 PHE A N 1
ATOM 4996 C CA . PHE A 1 627 ? -23.564 29.495 -22.912 1.00 51.16 627 PHE A CA 1
ATOM 4997 C C . PHE A 1 627 ? -24.456 30.587 -23.537 1.00 51.16 627 PHE A C 1
ATOM 4999 O O . PHE A 1 627 ? -24.662 30.546 -24.752 1.00 51.16 627 PHE A O 1
ATOM 5006 N N . GLU A 1 628 ? -24.930 31.602 -22.804 1.00 38.81 628 GLU A N 1
ATOM 5007 C CA . GLU A 1 628 ? -25.330 32.843 -23.491 1.00 38.81 628 GLU A CA 1
ATOM 5008 C C . GLU A 1 628 ? -24.075 33.624 -23.926 1.00 38.81 628 GLU A C 1
ATOM 5010 O O . GLU A 1 628 ? -23.206 33.916 -23.100 1.00 38.81 628 GLU A O 1
ATOM 5015 N N . PRO A 1 629 ? -23.927 33.968 -25.219 1.00 39.66 629 PRO A N 1
ATOM 5016 C CA . PRO A 1 629 ? -22.823 34.800 -25.661 1.00 39.66 629 PRO A CA 1
ATOM 5017 C C . PRO A 1 629 ? -22.997 36.208 -25.090 1.00 39.66 629 PRO A C 1
ATOM 5019 O O . PRO A 1 629 ? -23.990 36.882 -25.366 1.00 39.66 629 PRO A O 1
ATOM 5022 N N . VAL A 1 630 ? -21.986 36.697 -24.365 1.00 38.34 630 VAL A N 1
ATOM 5023 C CA . VAL A 1 630 ? -21.780 38.141 -24.231 1.00 38.34 630 VAL A CA 1
ATOM 5024 C C . VAL A 1 630 ? -21.637 38.675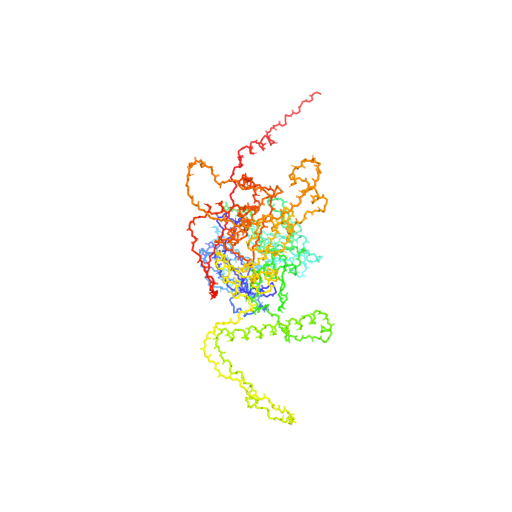 -25.653 1.00 38.34 630 VAL A C 1
ATOM 5026 O O . VAL A 1 630 ? -20.634 38.432 -26.324 1.00 38.34 630 VAL A O 1
ATOM 5029 N N . SER A 1 631 ? -22.688 39.341 -26.132 1.00 37.97 631 SER A N 1
ATOM 5030 C CA . SER A 1 631 ? -22.671 40.118 -27.365 1.00 37.97 631 SER A CA 1
ATOM 5031 C C . SER A 1 631 ? -21.390 40.944 -27.410 1.00 37.97 631 SER A C 1
ATOM 5033 O O . SER A 1 631 ? -21.114 41.722 -26.494 1.00 37.97 631 SER A O 1
ATOM 5035 N N . ALA A 1 632 ? -20.621 40.782 -28.486 1.00 40.88 632 ALA A N 1
ATOM 5036 C CA . ALA A 1 632 ? -19.498 41.651 -28.790 1.00 40.88 632 ALA A CA 1
ATOM 5037 C C . ALA A 1 632 ? -19.951 43.122 -28.766 1.00 40.88 632 ALA A C 1
ATOM 5039 O O . ALA A 1 632 ? -21.068 43.457 -29.167 1.00 40.88 632 ALA A O 1
ATOM 5040 N N . ALA A 1 633 ? -19.071 43.968 -28.237 1.00 45.56 633 ALA A N 1
ATOM 5041 C CA . ALA A 1 633 ? -19.289 45.379 -27.964 1.00 45.56 633 ALA A CA 1
ATOM 5042 C C . ALA A 1 633 ? -19.792 46.181 -29.176 1.00 45.56 633 ALA A C 1
ATOM 5044 O O . ALA A 1 633 ? -19.330 45.986 -30.299 1.00 45.56 633 ALA A O 1
ATOM 5045 N N . ALA A 1 634 ? -20.634 47.178 -28.908 1.00 35.06 634 ALA A N 1
ATOM 5046 C CA . ALA A 1 634 ? -20.774 48.345 -29.767 1.00 35.06 634 ALA A CA 1
ATOM 5047 C C . ALA A 1 634 ? -20.878 49.601 -28.891 1.00 35.06 634 ALA A C 1
ATOM 5049 O O . ALA A 1 634 ? -21.932 49.903 -28.335 1.00 35.06 634 ALA A O 1
ATOM 5050 N N . THR A 1 635 ? -19.758 50.314 -28.756 1.00 40.25 635 THR A N 1
ATOM 5051 C CA . THR A 1 635 ? -19.758 51.764 -28.517 1.00 40.25 635 THR A CA 1
ATOM 5052 C C . THR A 1 635 ? -20.396 52.455 -29.728 1.00 40.25 635 THR A C 1
ATOM 5054 O O . THR A 1 635 ? -20.313 51.952 -30.855 1.00 40.25 635 THR A O 1
ATOM 5057 N N . PRO A 1 636 ? -21.052 53.598 -29.512 1.00 43.44 636 PRO A N 1
ATOM 5058 C CA . PRO A 1 636 ? -20.342 54.863 -29.724 1.00 43.44 636 PRO A CA 1
ATOM 5059 C C . PRO A 1 636 ? -19.851 55.509 -28.435 1.00 43.44 636 PRO A C 1
ATOM 5061 O O . PRO A 1 636 ? -20.656 55.604 -27.482 1.00 43.44 636 PRO A O 1
#

Sequence (636 aa):
MDHGCGLSGWRPFSTVIRAESRTGPRGPYTWAQELFSTFHHNPTVVWSPADRRYLMHFIGYDWDAPDHCTSIKRNNSISVSSSPDLRSWSDPTTLLVNVTNPAAWPLWTPQHRTPEMLLATEKNNIYHARRYTGPYTLCVEPGFIEIDTSLRSEDPFLWRDKRGHWHFLVHHMVDIALGKKGPRVGAHVFARRWEGPWHYNNVTLAYNTTVEFTDGTTMEYYRRERPKLYFSDDGEMTPLYLELDGVCESRNSLLSELCTICHINAPKYRCPRCSTRTCSLPCSRRHKLWSQCSGIRDPAAYLRRSELATESAFDRDFNFITGIERGLERAERDVENRGIRGRSGVLDPAAVGLEHEVESYESGPGDKKRKRGPGAEGPGLVKGEAGFLRGAENAGVRVVRAPRGMSRNKANATRWHPKHKCLNWTVEWIGPGGERRNRSCLESCSIAEAYDRAFPLPKQEREQTVSETEPQVQDESAPPSTATNVQNTAPDAEDAQPDRTSTPPDKISSHRDLYFYLHRPRTATKQPVLIPVDPRATLASALRDRTVLEFPSIYVLADSPETLRTTTENPSFLLEEVYLQSQPQAEQEQDDTTAEETVEGAHALGSVDITNVDENKVLEVLKKDLFEPVSAAATP

Radius of gyration: 42.67 Å; chains: 1; bounding box: 118×86×115 Å